Protein AF-0000000072254534 (afdb_homodimer)

InterPro domains:
  IPR000600 ROK family [PF00480] (66-380)
  IPR043129 ATPase, nucleotide binding domain [SSF53067] (65-380)
  IPR049874 ROK, conserved site [PS01125] (222-247)
  IPR051804 Carbohydrate Metabolism Regulated Kinase/Isomerase [PTHR42742] (63-381)

Nearest PDB structures (foldseek):
  1xc3-assembly1_A  TM=8.923E-01  e=2.102E-26  Bacillus subtilis
  2aa4-assembly1_B  TM=7.792E-01  e=5.436E-18  Escherichia coli
  2gup-assembly1_A-2  TM=7.681E-01  e=5.400E-16  Streptococcus pneumoniae TIGR4
  6jdc-assembly1_A-2  TM=7.691E-01  e=9.562E-15  Haemophilus influenzae 86-028NP
  4ija-assembly1_A  TM=7.107E-01  e=1.055E-09  Staphylococcus aureus subsp. aureus N315

pLDDT: mean 83.81, std 26.33, range [15.24, 98.94]

Sequence (770 aa):
MTSRQTTTPTWLVWAAAPALFSTVTALGWGLARWRQRRALSLGEEDERSTTVPAVQSLRNQHLVFAAIELGGTSARAAIAVGRPDQFIERFQVPTSTPRETLTLLTAWLAERHETHPITALGVATFGPILLPSVASSAASHQVRFGKTPKKAWQGLALLEELQQLWERDEQRPASQELAKAIGTRIPVLVDTDVNAPALAELAARRSPTDPGGPLVLAYVTVGTGVGVGVAIQDEPLHGRLHPEAGHIRVVRYPADSYSGSCIWHQDCLEGLCCAGALAERAKVDASQLADLADDHPVWKLAAHYLAQLCWNLSCVLAPHWIVLGGGVMQRKSLLKKIQSKFVELDRDYLGIETPVEKYIVSSAYGPHAGLVGACTLAERAWQMRMTSRQTTTPTWLVWAAAPALFSTVTALGWGLARWRQRRALSLGEEDERSTTVPAVQSLRNQHLVFAAIELGGTSARAAIAVGRPDQFIERFQVPTSTPRETLTLLTAWLAERHETHPITALGVATFGPILLPSVASSAASHQVRFGKTPKKAWQGLALLEELQQLWERDEQRPASQELAKAIGTRIPVLVDTDVNAPALAELAARRSPTDPGGPLVLAYVTVGTGVGVGVAIQDEPLHGRLHPEAGHIRVVRYPADSYSGSCIWHQDCLEGLCCAGALAERAKVDASQLADLADDHPVWKLAAHYLAQLCWNLSCVLAPHWIVLGGGVMQRKSLLKKIQSKFVELDRDYLGIETPVEKYIVSSAYGPHAGLVGACTLAERAWQMR

Organism: Cyanidioschyzon merolae (strain NIES-3377 / 10D) (NCBI:txid280699)

Radius of gyration: 35.56 Å; Cα contacts (8 Å, |Δi|>4): 1548; chains: 2; bounding box: 57×133×164 Å

Secondary structure (DSSP, 8-state):
-----------------------------GGGGGGGGGSS-------------HHHHHHTTT-EEEEEEE-SSEEEEEEEESSTT-EEEEEEEE---HHHHHHHHHHHHHHHHHHS---EEEEEE-S-EE--SS--TTGGGG-EE-S-S-GGGTT-BHHHHHHHHHHH-TT-HHHHHHHHHBTTTB-EEEEETTHHHHHHHHHHH--TTSPSS--EEEEEEESSSEEEEEEETTEE--SSS---GGG-B-PPPTT------BTTTBSBHHHHHSHHHHHHHHTS-GGGGGGS-TT-HHHHHHHHHHHHHHHHHHHHH--SEEEEESSGGG-HHHHHHHHHHHHHHHTT-S---S-HHHHEEE-TTGGGHHHHHHHHHHHHHHHT-/-----------------------------GGGGGGGGGGS-------------HHHHHHTTT-EEEEEEE-SSEEEEEEEESSTT-EEEEEEEE---HHHHHHHHHHHHHHHHHHS---EEEEEE-S-EE--SS--TTGGGG-EE-S-S-GGGTT-BHHHHHHHHHHH-TT-HHHHHHHHHBTTTB-EEEEETTHHHHHHHHHHH--TTSPSS--EEEEEEESSSEEEEEEETTEE--SSS---GGG-B-PPPTT------BTTTBSBHHHHHSHHHHHHHHTS-GGGGGGS-TT-HHHHHHHHHHHHHHHHHHHHH--SEEEEESSGGG-HHHHHHHHHHHHHHHTT-S---S-HHHHEEE-TTGGGHHHHHHHHHHHHHHHT-

Structure (mmCIF, N/CA/C/O backbone):
data_AF-0000000072254534-model_v1
#
loop_
_entity.id
_entity.type
_entity.pdbx_description
1 polymer fructokinase
#
loop_
_atom_site.group_PDB
_atom_site.id
_atom_site.type_symbol
_atom_site.label_atom_id
_atom_site.label_alt_id
_atom_site.label_comp_id
_atom_site.label_asym_id
_atom_site.label_entity_id
_atom_site.label_seq_id
_atom_site.pdbx_PDB_ins_code
_atom_site.Cartn_x
_atom_site.Cartn_y
_atom_site.Cartn_z
_atom_site.occupancy
_atom_site.B_iso_or_equiv
_atom_site.auth_seq_id
_atom_site.auth_comp_id
_atom_site.auth_asym_id
_atom_site.auth_atom_id
_atom_site.pdbx_PDB_model_num
ATOM 1 N N . MET A 1 1 ? -19.688 -69 -55.469 1 18.86 1 MET A N 1
ATOM 2 C CA . MET A 1 1 ? -19.766 -68.875 -56.906 1 18.86 1 MET A CA 1
ATOM 3 C C . MET A 1 1 ? -20.234 -67.5 -57.312 1 18.86 1 MET A C 1
ATOM 5 O O . MET A 1 1 ? -19.719 -66.938 -58.281 1 18.86 1 MET A O 1
ATOM 9 N N . THR A 1 2 ? -21.469 -67.188 -56.969 1 16.61 2 THR A N 1
ATOM 10 C CA . THR A 1 2 ? -22.297 -66.5 -57.969 1 16.61 2 THR A CA 1
ATOM 11 C C . THR A 1 2 ? -21.812 -65.062 -58.219 1 16.61 2 THR A C 1
ATOM 13 O O . THR A 1 2 ? -21.109 -64.5 -57.375 1 16.61 2 THR A O 1
ATOM 16 N N . SER A 1 3 ? -22.719 -64.312 -58.875 1 16.16 3 SER A N 1
ATOM 17 C CA . SER A 1 3 ? -22.969 -63.469 -60.031 1 16.16 3 SER A CA 1
ATOM 18 C C . SER A 1 3 ? -22.734 -62 -59.719 1 16.16 3 SER A C 1
ATOM 20 O O . SER A 1 3 ? -22.969 -61.562 -58.594 1 16.16 3 SER A O 1
ATOM 22 N N . ARG A 1 4 ? -22.25 -61.188 -60.75 1 18.14 4 ARG A N 1
ATOM 23 C CA . ARG A 1 4 ? -21.469 -60.156 -61.406 1 18.14 4 ARG A CA 1
ATOM 24 C C . ARG A 1 4 ? -22.25 -58.844 -61.469 1 18.14 4 ARG A C 1
ATOM 26 O O . ARG A 1 4 ? -21.688 -57.781 -61.812 1 18.14 4 ARG A O 1
ATOM 33 N N . GLN A 1 5 ? -23.641 -58.875 -61.281 1 15.24 5 GLN A N 1
ATOM 34 C CA . GLN A 1 5 ? -24.25 -58.219 -62.438 1 15.24 5 GLN A CA 1
ATOM 35 C C . GLN A 1 5 ? -23.984 -56.719 -62.438 1 15.24 5 GLN A C 1
ATOM 37 O O . GLN A 1 5 ? -23.438 -56.188 -63.406 1 15.24 5 GLN A O 1
ATOM 42 N N . THR A 1 6 ? -25.094 -55.906 -62.344 1 16.2 6 THR A N 1
ATOM 43 C CA . THR A 1 6 ? -25.719 -55.281 -63.5 1 16.2 6 THR A CA 1
ATOM 44 C C . THR A 1 6 ? -25.297 -53.812 -63.625 1 16.2 6 THR A C 1
ATOM 46 O O . THR A 1 6 ? -24.891 -53.375 -64.688 1 16.2 6 THR A O 1
ATOM 49 N N . THR A 1 7 ? -26.125 -52.875 -63 1 17.19 7 THR A N 1
ATOM 50 C CA . THR A 1 7 ? -26.906 -52 -63.844 1 17.19 7 THR A CA 1
ATOM 51 C C . THR A 1 7 ? -26.141 -50.719 -64.125 1 17.19 7 THR A C 1
ATOM 53 O O . THR A 1 7 ? -25.484 -50.156 -63.25 1 17.19 7 THR A O 1
ATOM 56 N N . THR A 1 8 ? -26.141 -50.281 -65.438 1 17.33 8 THR A N 1
ATOM 57 C CA . THR A 1 8 ? -25.453 -49.562 -66.5 1 17.33 8 THR A CA 1
ATOM 58 C C . THR A 1 8 ? -25.703 -48.062 -66.375 1 17.33 8 THR A C 1
ATOM 60 O O . THR A 1 8 ? -25.078 -47.281 -67.125 1 17.33 8 THR A O 1
ATOM 63 N N . PRO A 1 9 ? -26.516 -47.5 -65.312 1 17.98 9 PRO A N 1
ATOM 64 C CA . PRO A 1 9 ? -27.297 -46.5 -66.062 1 17.98 9 PRO A CA 1
ATOM 65 C C . PRO A 1 9 ? -26.406 -45.469 -66.75 1 17.98 9 PRO A C 1
ATOM 67 O O . PRO A 1 9 ? -25.328 -45.125 -66.312 1 17.98 9 PRO A O 1
ATOM 70 N N . THR A 1 10 ? -26.781 -45.188 -68 1 15.83 10 THR A N 1
ATOM 71 C CA . THR A 1 10 ? -26.297 -44.688 -69.312 1 15.83 10 THR A CA 1
ATOM 72 C C . THR A 1 10 ? -26.125 -43.156 -69.25 1 15.83 10 THR A C 1
ATOM 74 O O . THR A 1 10 ? -25.359 -42.594 -70 1 15.83 10 THR A O 1
ATOM 77 N N . TRP A 1 11 ? -27.016 -42.469 -68.438 1 15.75 11 TRP A N 1
ATOM 78 C CA . TRP A 1 11 ? -27.578 -41.406 -69.312 1 15.75 11 TRP A CA 1
ATOM 79 C C . TRP A 1 11 ? -26.484 -40.5 -69.875 1 15.75 11 TRP A C 1
ATOM 81 O O . TRP A 1 11 ? -25.438 -40.312 -69.188 1 15.75 11 TRP A O 1
ATOM 91 N N . LEU A 1 12 ? -26.797 -39.938 -70.938 1 15.5 12 LEU A N 1
ATOM 92 C CA . LEU A 1 12 ? -26.297 -39.5 -72.25 1 15.5 12 LEU A CA 1
ATOM 93 C C . LEU A 1 12 ? -25.484 -38.219 -72.062 1 15.5 12 LEU A C 1
ATOM 95 O O . LEU A 1 12 ? -25.406 -37.625 -71 1 15.5 12 LEU A O 1
ATOM 99 N N . VAL A 1 13 ? -26.031 -37.125 -72.688 1 16.19 13 VAL A N 1
ATOM 100 C CA . VAL A 1 13 ? -25.609 -36.594 -74 1 16.19 13 VAL A CA 1
ATOM 101 C C . VAL A 1 13 ? -24.562 -35.5 -73.75 1 16.19 13 VAL A C 1
ATOM 103 O O . VAL A 1 13 ? -24.453 -34.938 -72.688 1 16.19 13 VAL A O 1
ATOM 106 N N . TRP A 1 14 ? -24.562 -34.562 -74.812 1 15.31 14 TRP A N 1
ATOM 107 C CA . TRP A 1 14 ? -23.594 -34.156 -75.812 1 15.31 14 TRP A CA 1
ATOM 108 C C . TRP A 1 14 ? -22.828 -32.938 -75.375 1 15.31 14 TRP A C 1
ATOM 110 O O . TRP A 1 14 ? -21.594 -32.906 -75.375 1 15.31 14 TRP A O 1
ATOM 120 N N . ALA A 1 15 ? -23.5 -31.719 -75.688 1 16.23 15 ALA A N 1
ATOM 121 C CA . ALA A 1 15 ? -23.016 -30.922 -76.812 1 16.23 15 ALA A CA 1
ATOM 122 C C . ALA A 1 15 ? -21.859 -30.016 -76.375 1 16.23 15 ALA A C 1
ATOM 124 O O . ALA A 1 15 ? -21.672 -29.766 -75.188 1 16.23 15 ALA A O 1
ATOM 125 N N . ALA A 1 16 ? -21.672 -28.984 -77.375 1 16.62 16 ALA A N 1
ATOM 126 C CA . ALA A 1 16 ? -20.641 -28.406 -78.188 1 16.62 16 ALA A CA 1
ATOM 127 C C . ALA A 1 16 ? -19.844 -27.344 -77.438 1 16.62 16 ALA A C 1
ATOM 129 O O . ALA A 1 16 ? -20.344 -26.75 -76.5 1 16.62 16 ALA A O 1
ATOM 130 N N . ALA A 1 17 ? -18.641 -27.109 -78 1 17.39 17 ALA A N 1
ATOM 131 C CA . ALA A 1 17 ? -17.281 -26.75 -77.625 1 17.39 17 ALA A CA 1
ATOM 132 C C . ALA A 1 17 ? -17.156 -25.25 -77.375 1 17.39 17 ALA A C 1
ATOM 134 O O . ALA A 1 17 ? -16.25 -24.797 -76.625 1 17.39 17 ALA A O 1
ATOM 135 N N . PRO A 1 18 ? -18.172 -24.391 -77.938 1 17.11 18 PRO A N 1
ATOM 136 C CA . PRO A 1 18 ? -17.438 -23.438 -78.75 1 17.11 18 PRO A CA 1
ATOM 137 C C . PRO A 1 18 ? -16.578 -22.484 -77.938 1 17.11 18 PRO A C 1
ATOM 139 O O . PRO A 1 18 ? -16.938 -22.141 -76.812 1 17.11 18 PRO A O 1
ATOM 142 N N . ALA A 1 19 ? -15.312 -22.453 -78.312 1 18.5 19 ALA A N 1
ATOM 143 C CA . ALA A 1 19 ? -14.055 -21.891 -77.812 1 18.5 19 ALA A CA 1
ATOM 144 C C . ALA A 1 19 ? -14.109 -20.359 -77.812 1 18.5 19 ALA A C 1
ATOM 146 O O . ALA A 1 19 ? -13.109 -19.703 -77.5 1 18.5 19 ALA A O 1
ATOM 147 N N . LEU A 1 20 ? -15.359 -19.844 -78.125 1 17.28 20 LEU A N 1
ATOM 148 C CA . LEU A 1 20 ? -15.156 -18.578 -78.812 1 17.28 20 LEU A CA 1
ATOM 149 C C . LEU A 1 20 ? -14.281 -17.641 -78 1 17.28 20 LEU A C 1
ATOM 151 O O . LEU A 1 20 ? -14.578 -17.391 -76.812 1 17.28 20 LEU A O 1
ATOM 155 N N . PHE A 1 21 ? -13.047 -17.453 -78.438 1 17.66 21 PHE A N 1
ATOM 156 C CA . PHE A 1 21 ? -11.773 -16.875 -78.062 1 17.66 21 PHE A CA 1
ATOM 157 C C . PHE A 1 21 ? -11.938 -15.391 -77.688 1 17.66 21 PHE A C 1
ATOM 159 O O . PHE A 1 21 ? -11.289 -14.883 -76.812 1 17.66 21 PHE A O 1
ATOM 166 N N . SER A 1 22 ? -12.742 -14.727 -78.562 1 16.36 22 SER A N 1
ATOM 167 C CA . SER A 1 22 ? -12.039 -13.641 -79.25 1 16.36 22 SER A CA 1
ATOM 168 C C . SER A 1 22 ? -11.641 -12.547 -78.25 1 16.36 22 SER A C 1
ATOM 170 O O . SER A 1 22 ? -11.508 -12.805 -77.062 1 16.36 22 SER A O 1
ATOM 172 N N . THR A 1 23 ? -11.984 -11.297 -78.688 1 17.94 23 THR A N 1
ATOM 173 C CA . THR A 1 23 ? -11.305 -10.07 -79.062 1 17.94 23 THR A CA 1
ATOM 174 C C . THR A 1 23 ? -11.297 -9.07 -77.938 1 17.94 23 THR A C 1
ATOM 176 O O . THR A 1 23 ? -10.766 -7.961 -78.062 1 17.94 23 THR A O 1
ATOM 179 N N . VAL A 1 24 ? -11.898 -9.344 -76.812 1 18.88 24 VAL A N 1
ATOM 180 C CA . VAL A 1 24 ? -12.445 -8.117 -76.25 1 18.88 24 VAL A CA 1
ATOM 181 C C . VAL A 1 24 ? -11.32 -7.141 -75.938 1 18.88 24 VAL A C 1
ATOM 183 O O . VAL A 1 24 ? -10.406 -7.465 -75.188 1 18.88 24 VAL A O 1
ATOM 186 N N . THR A 1 25 ? -11.219 -6.078 -76.75 1 18.27 25 THR A N 1
ATOM 187 C CA . THR A 1 25 ? -10.297 -4.992 -77.062 1 18.27 25 THR A CA 1
ATOM 188 C C . THR A 1 25 ? -9.836 -4.281 -75.75 1 18.27 25 THR A C 1
ATOM 190 O O . THR A 1 25 ? -10.461 -4.418 -74.688 1 18.27 25 THR A O 1
ATOM 193 N N . ALA A 1 26 ? -9.391 -2.945 -75.938 1 19.52 26 ALA A N 1
ATOM 194 C CA . ALA A 1 26 ? -8.234 -2.059 -75.812 1 19.52 26 ALA A CA 1
ATOM 195 C C . ALA A 1 26 ? -8.336 -1.249 -74.5 1 19.52 26 ALA A C 1
ATOM 197 O O . ALA A 1 26 ? -7.332 -0.728 -74 1 19.52 26 ALA A O 1
ATOM 198 N N . LEU A 1 27 ? -9.523 -0.886 -74.125 1 21.06 27 LEU A N 1
ATOM 199 C CA . LEU A 1 27 ? -9.672 0.474 -73.625 1 21.06 27 LEU A CA 1
ATOM 200 C C . LEU A 1 27 ? -8.984 0.63 -72.25 1 21.06 27 LEU A C 1
ATOM 202 O O . LEU A 1 27 ? -9.633 0.561 -71.188 1 21.06 27 LEU A O 1
ATOM 206 N N . GLY A 1 28 ? -7.918 -0.058 -71.875 1 21.47 28 GLY A N 1
ATOM 207 C CA . GLY A 1 28 ? -7.629 -0.368 -70.5 1 21.47 28 GLY A CA 1
ATOM 208 C C . GLY A 1 28 ? -7.078 0.817 -69.688 1 21.47 28 GLY A C 1
ATOM 209 O O . GLY A 1 28 ? -6.52 0.651 -68.625 1 21.47 28 GLY A O 1
ATOM 210 N N . TRP A 1 29 ? -6.941 2 -70.375 1 20.08 29 TRP A N 1
ATOM 211 C CA . TRP A 1 29 ? -5.73 2.744 -70 1 20.08 29 TRP A CA 1
ATOM 212 C C . TRP A 1 29 ? -5.773 3.227 -68.562 1 20.08 29 TRP A C 1
ATOM 214 O O . TRP A 1 29 ? -4.746 3.242 -67.875 1 20.08 29 TRP A O 1
ATOM 224 N N . GLY A 1 30 ? -6.77 4.059 -68.375 1 21.22 30 GLY A N 1
ATOM 225 C CA . GLY A 1 30 ? -6.617 5.266 -67.562 1 21.22 30 GLY A CA 1
ATOM 226 C C . GLY A 1 30 ? -6.363 4.984 -66.125 1 21.22 30 GLY A C 1
ATOM 227 O O . GLY A 1 30 ? -6.117 5.906 -65.312 1 21.22 30 GLY A O 1
ATOM 228 N N . LEU A 1 31 ? -6.977 3.953 -65.625 1 21.12 31 LEU A N 1
ATOM 229 C CA . LEU A 1 31 ? -7.289 3.773 -64.25 1 21.12 31 LEU A CA 1
ATOM 230 C C . LEU A 1 31 ? -6.016 3.561 -63.406 1 21.12 31 LEU A C 1
ATOM 232 O O . LEU A 1 31 ? -6.078 3.107 -62.25 1 21.12 31 LEU A O 1
ATOM 236 N N . ALA A 1 32 ? -4.918 3.588 -64 1 21.03 32 ALA A N 1
ATOM 237 C CA . ALA A 1 32 ? -3.723 2.961 -63.469 1 21.03 32 ALA A CA 1
ATOM 238 C C . ALA A 1 32 ? -3.25 3.691 -62.219 1 21.03 32 ALA A C 1
ATOM 240 O O . ALA A 1 32 ? -2.4 3.188 -61.469 1 21.03 32 ALA A O 1
ATOM 241 N N . ARG A 1 33 ? -3.4 4.973 -62.219 1 23.06 33 ARG A N 1
ATOM 242 C CA . ARG A 1 33 ? -2.432 5.762 -61.469 1 23.06 33 ARG A CA 1
ATOM 243 C C . ARG A 1 33 ? -2.531 5.465 -59.969 1 23.06 33 ARG A C 1
ATOM 245 O O . ARG A 1 33 ? -1.671 5.883 -59.188 1 23.06 33 ARG A O 1
ATOM 252 N N . TRP A 1 34 ? -3.74 5.266 -59.5 1 22.16 34 TRP A N 1
ATOM 253 C CA . TRP A 1 34 ? -4.039 5.336 -58.094 1 22.16 34 TRP A CA 1
ATOM 254 C C . TRP A 1 34 ? -3.324 4.227 -57.312 1 22.16 34 TRP A C 1
ATOM 256 O O . TRP A 1 34 ? -3.162 4.309 -56.094 1 22.16 34 TRP A O 1
ATOM 266 N N . ARG A 1 35 ? -2.877 3.174 -57.906 1 21.97 35 ARG A N 1
ATOM 267 C CA . ARG A 1 35 ? -2.598 1.917 -57.219 1 21.97 35 ARG A CA 1
ATOM 268 C C . ARG A 1 35 ? -1.366 2.041 -56.344 1 21.97 35 ARG A C 1
ATOM 270 O O . ARG A 1 35 ? -1.071 1.142 -55.531 1 21.97 35 ARG A O 1
ATOM 277 N N . GLN A 1 36 ? -0.408 2.742 -56.875 1 21.58 36 GLN A N 1
ATOM 278 C CA . GLN A 1 36 ? 0.918 2.324 -56.438 1 21.58 36 GLN A CA 1
ATOM 279 C C . GLN A 1 36 ? 1.122 2.617 -54.938 1 21.58 36 GLN A C 1
ATOM 281 O O . GLN A 1 36 ? 2.066 2.113 -54.344 1 21.58 36 GLN A O 1
ATOM 286 N N . ARG A 1 37 ? 0.643 3.74 -54.469 1 22.27 37 ARG A N 1
ATOM 287 C CA . ARG A 1 37 ? 1.353 4.277 -53.312 1 22.27 37 ARG A CA 1
ATOM 288 C C . ARG A 1 37 ? 1.179 3.371 -52.094 1 22.27 37 ARG A C 1
ATOM 290 O O . ARG A 1 37 ? 1.571 3.734 -50.969 1 22.27 37 ARG A O 1
ATOM 297 N N . ARG A 1 38 ? 0.318 2.426 -52.094 1 22.28 38 ARG A N 1
ATOM 298 C CA . ARG A 1 38 ? -0.145 1.742 -50.875 1 22.28 38 ARG A CA 1
ATOM 299 C C . ARG A 1 38 ? 0.996 0.992 -50.219 1 22.28 38 ARG A C 1
ATOM 301 O O . ARG A 1 38 ? 0.833 0.469 -49.094 1 22.28 38 ARG A O 1
ATOM 308 N N . ALA A 1 39 ? 1.848 0.379 -50.969 1 25.64 39 ALA A N 1
ATOM 309 C CA . ALA A 1 39 ? 2.629 -0.717 -50.375 1 25.64 39 ALA A CA 1
ATOM 310 C C . ALA A 1 39 ? 3.59 -0.208 -49.312 1 25.64 39 ALA A C 1
ATOM 312 O O . ALA A 1 39 ? 4.145 -0.996 -48.562 1 25.64 39 ALA A O 1
ATOM 313 N N . LEU A 1 40 ? 4.105 0.925 -49.562 1 24.42 40 LEU A N 1
ATOM 314 C CA . LEU A 1 40 ? 5.41 1.016 -48.906 1 24.42 40 LEU A CA 1
ATOM 315 C C . LEU A 1 40 ? 5.262 0.995 -47.375 1 24.42 40 LEU A C 1
ATOM 317 O O . LEU A 1 40 ? 6.188 0.601 -46.688 1 24.42 40 LEU A O 1
ATOM 321 N N . SER A 1 41 ? 4.344 1.86 -46.906 1 24.28 41 SER A N 1
ATOM 322 C CA . SER A 1 41 ? 4.633 2.328 -45.562 1 24.28 41 SER A CA 1
ATOM 323 C C . SER A 1 41 ? 4.445 1.214 -44.531 1 24.28 41 SER A C 1
ATOM 325 O O . SER A 1 41 ? 3.34 1.003 -44.031 1 24.28 41 SER A O 1
ATOM 327 N N . LEU A 1 42 ? 4.703 0.059 -44.812 1 25.58 42 LEU A N 1
ATOM 328 C CA . LEU A 1 42 ? 4.594 -0.972 -43.781 1 25.58 42 LEU A CA 1
ATOM 329 C C . LEU A 1 42 ? 5.285 -0.535 -42.5 1 25.58 42 LEU A C 1
ATOM 331 O O . LEU A 1 42 ? 6.383 0.021 -42.531 1 25.58 42 LEU A O 1
ATOM 335 N N . GLY A 1 43 ? 4.496 -0.379 -41.375 1 25.33 43 GLY A N 1
ATOM 336 C CA . GLY A 1 43 ? 4.684 0.119 -40.031 1 25.33 43 GLY A CA 1
ATOM 337 C C . GLY A 1 43 ? 5.922 -0.437 -39.344 1 25.33 43 GLY A C 1
ATOM 338 O O . GLY A 1 43 ? 6.164 -1.645 -39.406 1 25.33 43 GLY A O 1
ATOM 339 N N . GLU A 1 44 ? 7.059 0.267 -39.406 1 27.39 44 GLU A N 1
ATOM 340 C CA . GLU A 1 44 ? 8.227 0.083 -38.562 1 27.39 44 GLU A CA 1
ATOM 341 C C . GLU A 1 44 ? 7.809 -0.248 -37.125 1 27.39 44 GLU A C 1
ATOM 343 O O . GLU A 1 44 ? 7.211 0.583 -36.438 1 27.39 44 GLU A O 1
ATOM 348 N N . GLU A 1 45 ? 7.281 -1.42 -36.938 1 29.16 45 GLU A N 1
ATOM 349 C CA . GLU A 1 45 ? 7.191 -1.928 -35.562 1 29.16 45 GLU A CA 1
ATOM 350 C C . GLU A 1 45 ? 8.438 -1.575 -34.75 1 29.16 45 GLU A C 1
ATOM 352 O O . GLU A 1 45 ? 9.555 -1.922 -35.156 1 29.16 45 GLU A O 1
ATOM 357 N N . ASP A 1 46 ? 8.43 -0.375 -34.219 1 28.22 46 ASP A N 1
ATOM 358 C CA . ASP A 1 46 ? 9.414 0.031 -33.219 1 28.22 46 ASP A CA 1
ATOM 359 C C . ASP A 1 46 ? 9.711 -1.11 -32.25 1 28.22 46 ASP A C 1
ATOM 361 O O . ASP A 1 46 ? 8.82 -1.567 -31.531 1 28.22 46 ASP A O 1
ATOM 365 N N . GLU A 1 47 ? 10.531 -2.021 -32.656 1 27.2 47 GLU A N 1
ATOM 366 C CA . GLU A 1 47 ? 11.227 -2.904 -31.719 1 27.2 47 GLU A CA 1
ATOM 367 C C . GLU A 1 47 ? 11.789 -2.123 -30.531 1 27.2 47 GLU A C 1
ATOM 369 O O . GLU A 1 47 ? 12.922 -1.646 -30.578 1 27.2 47 GLU A O 1
ATOM 374 N N . ARG A 1 48 ? 11.039 -1.272 -29.875 1 29.75 48 ARG A N 1
ATOM 375 C CA . ARG A 1 48 ? 11.453 -0.854 -28.547 1 29.75 48 ARG A CA 1
ATOM 376 C C . ARG A 1 48 ? 11.891 -2.051 -27.703 1 29.75 48 ARG A C 1
ATOM 378 O O . ARG A 1 48 ? 11.07 -2.688 -27.047 1 29.75 48 ARG A O 1
ATOM 385 N N . SER A 1 49 ? 12.766 -2.875 -28.328 1 30.22 49 SER A N 1
ATOM 386 C CA . SER A 1 49 ? 13.484 -3.777 -27.438 1 30.22 49 SER A CA 1
ATOM 387 C C . SER A 1 49 ? 14 -3.043 -26.203 1 30.22 49 SER A C 1
ATOM 389 O O . SER A 1 49 ? 14.758 -2.074 -26.312 1 30.22 49 SER A O 1
ATOM 391 N N . THR A 1 50 ? 13.25 -2.844 -25.25 1 33.47 50 THR A N 1
ATOM 392 C CA . THR A 1 50 ? 13.633 -2.383 -23.922 1 33.47 50 THR A CA 1
ATOM 393 C C . THR A 1 50 ? 15 -2.932 -23.531 1 33.47 50 THR A C 1
ATOM 395 O O . THR A 1 50 ? 15.156 -4.137 -23.328 1 33.47 50 THR A O 1
ATOM 398 N N . THR A 1 51 ? 16.094 -2.33 -24.078 1 31.27 51 THR A N 1
ATOM 399 C CA . THR A 1 51 ? 17.5 -2.561 -23.797 1 31.27 51 THR A CA 1
ATOM 400 C C . THR A 1 51 ? 17.781 -2.49 -22.297 1 31.27 51 THR A C 1
ATOM 402 O O . THR A 1 51 ? 17.656 -1.428 -21.688 1 31.27 51 THR A O 1
ATOM 405 N N . VAL A 1 52 ? 17.516 -3.426 -21.5 1 37.91 52 VAL A N 1
ATOM 406 C CA . VAL A 1 52 ? 18.25 -3.57 -20.25 1 37.91 52 VAL A CA 1
ATOM 407 C C . VAL A 1 52 ? 19.719 -3.199 -20.453 1 37.91 52 VAL A C 1
ATOM 409 O O . VAL A 1 52 ? 20.281 -3.445 -21.516 1 37.91 52 VAL A O 1
ATOM 412 N N . PRO A 1 53 ? 20.25 -2.369 -19.719 1 39.5 53 PRO A N 1
ATOM 413 C CA . PRO A 1 53 ? 21.641 -2.018 -20.047 1 39.5 53 PRO A CA 1
ATOM 414 C C . PRO A 1 53 ? 22.469 -3.227 -20.469 1 39.5 53 PRO A C 1
ATOM 416 O O . PRO A 1 53 ? 22.406 -4.277 -19.828 1 39.5 53 PRO A O 1
ATOM 419 N N . ALA A 1 54 ? 23 -3.369 -21.734 1 38.62 54 ALA A N 1
ATOM 420 C CA . ALA A 1 54 ? 23.844 -4.281 -22.5 1 38.62 54 ALA A CA 1
ATOM 421 C C . ALA A 1 54 ? 24.969 -4.836 -21.625 1 38.62 54 ALA A C 1
ATOM 423 O O . ALA A 1 54 ? 25.375 -5.984 -21.797 1 38.62 54 ALA A O 1
ATOM 424 N N . VAL A 1 55 ? 25.422 -4.004 -20.719 1 39.78 55 VAL A N 1
ATOM 425 C CA . VAL A 1 55 ? 26.625 -4.398 -20.016 1 39.78 55 VAL A CA 1
ATOM 426 C C . VAL A 1 55 ? 26.312 -5.535 -19.047 1 39.78 55 VAL A C 1
ATOM 428 O O . VAL A 1 55 ? 27.094 -6.484 -18.906 1 39.78 55 VAL A O 1
ATOM 431 N N . GLN A 1 56 ? 25.266 -5.426 -18.234 1 46.06 56 GLN A N 1
ATOM 432 C CA . GLN A 1 56 ? 24.906 -6.523 -17.328 1 46.06 56 GLN A CA 1
ATOM 433 C C . GLN A 1 56 ? 24.516 -7.77 -18.125 1 46.06 56 GLN A C 1
ATOM 435 O O . GLN A 1 56 ? 24.734 -8.891 -17.656 1 46.06 56 GLN A O 1
ATOM 440 N N . SER A 1 57 ? 24 -7.527 -19.312 1 50.06 57 SER A N 1
ATOM 441 C CA . SER A 1 57 ? 23.594 -8.633 -20.172 1 50.06 57 SER A CA 1
ATOM 442 C C . SER A 1 57 ? 24.781 -9.469 -20.625 1 50.06 57 SER A C 1
ATOM 444 O O . SER A 1 57 ? 24.688 -10.695 -20.688 1 50.06 57 SER A O 1
ATOM 446 N N . LEU A 1 58 ? 25.797 -8.758 -20.859 1 50.41 58 LEU A N 1
ATOM 447 C CA . LEU A 1 58 ? 26.938 -9.516 -21.359 1 50.41 58 LEU A CA 1
ATOM 448 C C . LEU A 1 58 ? 27.547 -10.383 -20.266 1 50.41 58 LEU A C 1
ATOM 450 O O . LEU A 1 58 ? 28 -11.492 -20.531 1 50.41 58 LEU A O 1
ATOM 454 N N . ARG A 1 59 ? 27.547 -9.828 -19.031 1 52.88 59 ARG A N 1
ATOM 455 C CA . ARG A 1 59 ? 28.188 -10.531 -17.922 1 52.88 59 ARG A CA 1
ATOM 456 C C . ARG A 1 59 ? 27.375 -11.758 -17.516 1 52.88 59 ARG A C 1
ATOM 458 O O . ARG A 1 59 ? 27.922 -12.695 -16.938 1 52.88 59 ARG A O 1
ATOM 465 N N . ASN A 1 60 ? 26.141 -11.773 -17.875 1 63.5 60 ASN A N 1
ATOM 466 C CA . ASN A 1 60 ? 25.266 -12.836 -17.391 1 63.5 60 ASN A CA 1
ATOM 467 C C . ASN A 1 60 ? 24.984 -13.875 -18.484 1 63.5 60 ASN A C 1
ATOM 469 O O . ASN A 1 60 ? 24.141 -14.75 -18.312 1 63.5 60 ASN A O 1
ATOM 473 N N . GLN A 1 61 ? 25.75 -13.797 -19.469 1 73 61 GLN A N 1
ATOM 474 C CA . GLN A 1 61 ? 25.375 -14.586 -20.641 1 73 61 GLN A CA 1
ATOM 475 C C . GLN A 1 61 ? 25.531 -16.078 -20.375 1 73 61 GLN A C 1
ATOM 477 O O . GLN A 1 61 ? 24.922 -16.906 -21.047 1 73 61 GLN A O 1
ATOM 482 N N . HIS A 1 62 ? 26.125 -16.406 -19.25 1 87.12 62 HIS A N 1
ATOM 483 C CA . HIS A 1 62 ? 26.359 -17.828 -19.016 1 87.12 62 HIS A CA 1
ATOM 484 C C . HIS A 1 62 ? 25.641 -18.297 -17.75 1 87.12 62 HIS A C 1
ATOM 486 O O . HIS A 1 62 ? 25.688 -19.469 -17.391 1 87.12 62 HIS A O 1
ATOM 492 N N . LEU A 1 63 ? 24.906 -17.328 -17.172 1 95.69 63 LEU A N 1
ATOM 493 C CA . LEU A 1 63 ? 24.25 -17.688 -15.914 1 95.69 63 LEU A CA 1
ATOM 494 C C . LEU A 1 63 ? 22.984 -18.484 -16.188 1 95.69 63 LEU A C 1
ATOM 496 O O . LEU A 1 63 ? 22.219 -18.156 -17.094 1 95.69 63 LEU A O 1
ATOM 500 N N . VAL A 1 64 ? 22.828 -19.547 -15.445 1 98.19 64 VAL A N 1
ATOM 501 C CA . VAL A 1 64 ? 21.656 -20.406 -15.586 1 98.19 64 VAL A CA 1
ATOM 502 C C . VAL A 1 64 ? 20.719 -20.203 -14.398 1 98.19 64 VAL A C 1
ATOM 504 O O . VAL A 1 64 ? 21.047 -20.562 -13.266 1 98.19 64 VAL A O 1
ATOM 507 N N . PHE A 1 65 ? 19.562 -19.688 -14.672 1 98.44 65 PHE A N 1
ATOM 508 C CA . PHE A 1 65 ? 18.547 -19.453 -13.648 1 98.44 65 PHE A CA 1
ATOM 509 C C . PHE A 1 65 ? 17.484 -20.531 -13.68 1 98.44 65 PHE A C 1
ATOM 511 O O . PHE A 1 65 ? 16.844 -20.75 -14.711 1 98.44 65 PHE A O 1
ATOM 518 N N . ALA A 1 66 ? 17.328 -21.203 -12.609 1 98.75 66 ALA A N 1
ATOM 519 C CA . ALA A 1 66 ? 16.219 -22.141 -12.438 1 98.75 66 ALA A CA 1
ATOM 520 C C . ALA A 1 66 ? 15.062 -21.5 -11.688 1 98.75 66 ALA A C 1
ATOM 522 O O . ALA A 1 66 ? 15.266 -20.641 -10.82 1 98.75 66 ALA A O 1
ATOM 523 N N . ALA A 1 67 ? 13.844 -21.922 -12.086 1 98.81 67 ALA A N 1
ATOM 524 C CA . ALA A 1 67 ? 12.641 -21.328 -11.508 1 98.81 67 ALA A CA 1
ATOM 525 C C . ALA A 1 67 ? 11.602 -22.391 -11.164 1 98.81 67 ALA A C 1
ATOM 527 O O . ALA A 1 67 ? 11.422 -23.359 -11.922 1 98.81 67 ALA A O 1
ATOM 528 N N . ILE A 1 68 ? 10.984 -22.219 -10.055 1 98.69 68 ILE A N 1
ATOM 529 C CA . ILE A 1 68 ? 9.766 -22.938 -9.688 1 98.69 68 ILE A CA 1
ATOM 530 C C . ILE A 1 68 ? 8.641 -21.938 -9.43 1 98.69 68 ILE A C 1
ATOM 532 O O . ILE A 1 68 ? 8.805 -20.984 -8.656 1 98.69 68 ILE A O 1
ATOM 536 N N . GLU A 1 69 ? 7.566 -22.078 -10.094 1 98.5 69 GLU A N 1
ATOM 537 C CA . GLU A 1 69 ? 6.34 -21.328 -9.828 1 98.5 69 GLU A CA 1
ATOM 538 C C . GLU A 1 69 ? 5.23 -22.25 -9.328 1 98.5 69 GLU A C 1
ATOM 540 O O . GLU A 1 69 ? 4.801 -23.156 -10.039 1 98.5 69 GLU A O 1
ATOM 545 N N . LEU A 1 70 ? 4.777 -22.062 -8.133 1 97.94 70 LEU A N 1
ATOM 546 C CA . LEU A 1 70 ? 3.668 -22.812 -7.555 1 97.94 70 LEU A CA 1
ATOM 547 C C . LEU A 1 70 ? 2.377 -22 -7.617 1 97.94 70 LEU A C 1
ATOM 549 O O . LEU A 1 70 ? 2.158 -21.109 -6.797 1 97.94 70 LEU A O 1
ATOM 553 N N . GLY A 1 71 ? 1.538 -22.328 -8.555 1 94.38 71 GLY A N 1
ATOM 554 C CA . GLY A 1 71 ? 0.22 -21.719 -8.656 1 94.38 71 GLY A CA 1
ATOM 555 C C . GLY A 1 71 ? -0.872 -22.562 -8.016 1 94.38 71 GLY A C 1
ATOM 556 O O . GLY A 1 71 ? -0.612 -23.656 -7.535 1 94.38 71 GLY A O 1
ATOM 557 N N . GLY A 1 72 ? -2.055 -22.062 -8.094 1 86.94 72 GLY A N 1
ATOM 558 C CA . GLY A 1 72 ? -3.178 -22.75 -7.484 1 86.94 72 GLY A CA 1
ATOM 559 C C . GLY A 1 72 ? -3.555 -24.031 -8.219 1 86.94 72 GLY A C 1
ATOM 560 O O . GLY A 1 72 ? -3.822 -25.062 -7.59 1 86.94 72 GLY A O 1
ATOM 561 N N . THR A 1 73 ? -3.562 -23.984 -9.484 1 87.62 73 THR A N 1
ATOM 562 C CA . THR A 1 73 ? -4 -25.109 -10.305 1 87.62 73 THR A CA 1
ATOM 563 C C . THR A 1 73 ? -2.805 -25.828 -10.93 1 87.62 73 THR A C 1
ATOM 565 O O . THR A 1 73 ? -2.785 -27.062 -11.008 1 87.62 73 THR A O 1
ATOM 568 N N . SER A 1 74 ? -1.85 -25.078 -11.328 1 93.88 74 SER A N 1
ATOM 569 C CA . SER A 1 74 ? -0.678 -25.656 -11.977 1 93.88 74 SER A CA 1
ATOM 570 C C . SER A 1 74 ? 0.612 -25.172 -11.328 1 93.88 74 SER A C 1
ATOM 572 O O . SER A 1 74 ? 0.666 -24.047 -10.812 1 93.88 74 SER A O 1
ATOM 574 N N . ALA A 1 75 ? 1.582 -26.016 -11.328 1 97.88 75 ALA A N 1
ATOM 575 C CA . ALA A 1 75 ? 2.953 -25.719 -10.93 1 97.88 75 ALA A CA 1
ATOM 576 C C . ALA A 1 75 ? 3.914 -25.875 -12.102 1 97.88 75 ALA A C 1
ATOM 578 O O . ALA A 1 75 ? 3.762 -26.781 -12.922 1 97.88 75 ALA A O 1
ATOM 579 N N . ARG A 1 76 ? 4.879 -24.969 -12.148 1 98.56 76 ARG A N 1
ATOM 580 C CA . ARG A 1 76 ? 5.75 -24.938 -13.32 1 98.56 76 ARG A CA 1
ATOM 581 C C . ARG A 1 76 ? 7.211 -24.766 -12.906 1 98.56 76 ARG A C 1
ATOM 583 O O . ARG A 1 76 ? 7.5 -24.297 -11.805 1 98.56 76 ARG A O 1
ATOM 590 N N . ALA A 1 77 ? 8.086 -25.141 -13.805 1 98.81 77 ALA A N 1
ATOM 591 C CA . ALA A 1 77 ? 9.523 -24.906 -13.68 1 98.81 77 ALA A CA 1
ATOM 592 C C . ALA A 1 77 ? 10.125 -24.469 -15.016 1 98.81 77 ALA A C 1
ATOM 594 O O . ALA A 1 77 ? 9.531 -24.688 -16.078 1 98.81 77 ALA A O 1
ATOM 595 N N . ALA A 1 78 ? 11.211 -23.781 -14.938 1 98.69 78 ALA A N 1
ATOM 596 C CA . ALA A 1 78 ? 11.891 -23.344 -16.156 1 98.69 78 ALA A CA 1
ATOM 597 C C . ALA A 1 78 ? 13.391 -23.188 -15.914 1 98.69 78 ALA A C 1
ATOM 599 O O . ALA A 1 78 ? 13.836 -23.062 -14.773 1 98.69 78 ALA A O 1
ATOM 600 N N . ILE A 1 79 ? 14.117 -23.312 -16.984 1 98.56 79 ILE A N 1
ATOM 601 C CA . ILE A 1 79 ? 15.523 -22.938 -17.047 1 98.56 79 ILE A CA 1
ATOM 602 C C . ILE A 1 79 ? 15.695 -21.75 -18 1 98.56 79 ILE A C 1
ATOM 604 O O . ILE A 1 79 ? 15.312 -21.828 -19.172 1 98.56 79 ILE A O 1
ATOM 608 N N . ALA A 1 80 ? 16.172 -20.656 -17.469 1 98.25 80 ALA A N 1
ATOM 609 C CA . ALA A 1 80 ? 16.5 -19.484 -18.266 1 98.25 80 ALA A CA 1
ATOM 610 C C . ALA A 1 80 ? 18.016 -19.234 -18.281 1 98.25 80 ALA A C 1
ATOM 612 O O . ALA A 1 80 ? 18.688 -19.469 -17.281 1 98.25 80 ALA A O 1
ATOM 613 N N . VAL A 1 81 ? 18.484 -18.703 -19.406 1 97.19 81 VAL A N 1
ATOM 614 C CA . VAL A 1 81 ? 19.922 -18.438 -19.531 1 97.19 81 VAL A CA 1
ATOM 615 C C . VAL A 1 81 ? 20.156 -16.969 -19.859 1 97.19 81 VAL A C 1
ATOM 617 O O . VAL A 1 81 ? 19.531 -16.438 -20.797 1 97.19 81 VAL A O 1
ATOM 620 N N . GLY A 1 82 ? 20.938 -16.328 -19.188 1 95.44 82 GLY A N 1
ATOM 621 C CA . GLY A 1 82 ? 21.312 -14.953 -19.438 1 95.44 82 GLY A CA 1
ATOM 622 C C . GLY A 1 82 ? 20.328 -13.945 -18.844 1 95.44 82 GLY A C 1
ATOM 623 O O . GLY A 1 82 ? 20.734 -13.07 -18.078 1 95.44 82 GLY A O 1
ATOM 624 N N . ARG A 1 83 ? 19.047 -14.164 -19.219 1 95.69 83 ARG A N 1
ATOM 625 C CA . ARG A 1 83 ? 17.984 -13.273 -18.75 1 95.69 83 ARG A CA 1
ATOM 626 C C . ARG A 1 83 ? 16.812 -14.07 -18.188 1 95.69 83 ARG A C 1
ATOM 628 O O . ARG A 1 83 ? 16.516 -15.164 -18.672 1 95.69 83 ARG A O 1
ATOM 635 N N . PRO A 1 84 ? 16.141 -13.445 -17.266 1 97.19 84 PRO A N 1
ATOM 636 C CA . PRO A 1 84 ? 15.047 -14.156 -16.609 1 97.19 84 PRO A CA 1
ATOM 637 C C . PRO A 1 84 ? 13.93 -14.547 -17.578 1 97.19 84 PRO A C 1
ATOM 639 O O . PRO A 1 84 ? 13.18 -15.484 -17.312 1 97.19 84 PRO A O 1
ATOM 642 N N . ASP A 1 85 ? 13.828 -13.82 -18.656 1 96.94 85 ASP A N 1
ATOM 643 C CA . ASP A 1 85 ? 12.711 -14.078 -19.562 1 96.94 85 ASP A CA 1
ATOM 644 C C . ASP A 1 85 ? 13.156 -14.914 -20.766 1 96.94 85 ASP A C 1
ATOM 646 O O . ASP A 1 85 ? 12.391 -15.117 -21.703 1 96.94 85 ASP A O 1
ATOM 650 N N . GLN A 1 86 ? 14.398 -15.484 -20.766 1 96.69 86 GLN A N 1
ATOM 651 C CA . GLN A 1 86 ? 14.906 -16.312 -21.844 1 96.69 86 GLN A CA 1
ATOM 652 C C . GLN A 1 86 ? 14.938 -17.781 -21.453 1 96.69 86 GLN A C 1
ATOM 654 O O . GLN A 1 86 ? 16 -18.312 -21.141 1 96.69 86 GLN A O 1
ATOM 659 N N . PHE A 1 87 ? 13.82 -18.391 -21.688 1 97.44 87 PHE A N 1
ATOM 660 C CA . PHE A 1 87 ? 13.672 -19.797 -21.328 1 97.44 87 PHE A CA 1
ATOM 661 C C . PHE A 1 87 ? 14.32 -20.703 -22.375 1 97.44 87 PHE A C 1
ATOM 663 O O . PHE A 1 87 ? 14.141 -20.484 -23.578 1 97.44 87 PHE A O 1
ATOM 670 N N . ILE A 1 88 ? 15 -21.703 -21.969 1 97.44 88 ILE A N 1
ATOM 671 C CA . ILE A 1 88 ? 15.484 -22.734 -22.891 1 97.44 88 ILE A CA 1
ATOM 672 C C . ILE A 1 88 ? 14.711 -24.031 -22.672 1 97.44 88 ILE A C 1
ATOM 674 O O . ILE A 1 88 ? 14.633 -24.875 -23.562 1 97.44 88 ILE A O 1
ATOM 678 N N . GLU A 1 89 ? 14.156 -24.188 -21.453 1 98 89 GLU A N 1
ATOM 679 C CA . GLU A 1 89 ? 13.305 -25.344 -21.141 1 98 89 GLU A CA 1
ATOM 680 C C . GLU A 1 89 ? 12.219 -24.953 -20.141 1 98 89 GLU A C 1
ATOM 682 O O . GLU A 1 89 ? 12.43 -24.109 -19.281 1 98 89 GLU A O 1
ATOM 687 N N . ARG A 1 90 ? 11.078 -25.656 -20.234 1 98.25 90 ARG A N 1
ATOM 688 C CA . ARG A 1 90 ? 9.953 -25.453 -19.312 1 98.25 90 ARG A CA 1
ATOM 689 C C . ARG A 1 90 ? 9.266 -26.781 -19 1 98.25 90 ARG A C 1
ATOM 691 O O . ARG A 1 90 ? 9.375 -27.75 -19.766 1 98.25 90 ARG A O 1
ATOM 698 N N . PHE A 1 91 ? 8.578 -26.797 -17.906 1 98.31 91 PHE A N 1
ATOM 699 C CA . PHE A 1 91 ? 7.906 -27.984 -17.406 1 98.31 91 PHE A CA 1
ATOM 700 C C . PHE A 1 91 ? 6.672 -27.594 -16.594 1 98.31 91 PHE A C 1
ATOM 702 O O . PHE A 1 91 ? 6.672 -26.578 -15.891 1 98.31 91 PHE A O 1
ATOM 709 N N . GLN A 1 92 ? 5.59 -28.328 -16.719 1 97.94 92 GLN A N 1
ATOM 710 C CA . GLN A 1 92 ? 4.352 -28.016 -16.016 1 97.94 92 GLN A CA 1
ATOM 711 C C . GLN A 1 92 ? 3.697 -29.281 -15.477 1 97.94 92 GLN A C 1
ATOM 713 O O . GLN A 1 92 ? 3.691 -30.328 -16.141 1 97.94 92 GLN A O 1
ATOM 718 N N . VAL A 1 93 ? 3.164 -29.219 -14.289 1 97.81 93 VAL A N 1
ATOM 719 C CA . VAL A 1 93 ? 2.404 -30.281 -13.656 1 97.81 93 VAL A CA 1
ATOM 720 C C . VAL A 1 93 ? 1.197 -29.703 -12.93 1 97.81 93 VAL A C 1
ATOM 722 O O . VAL A 1 93 ? 1.189 -28.516 -12.578 1 97.81 93 VAL A O 1
ATOM 725 N N . PRO A 1 94 ? 0.143 -30.516 -12.703 1 95.31 94 PRO A N 1
ATOM 726 C CA . PRO A 1 94 ? -0.949 -30.016 -11.859 1 95.31 94 PRO A CA 1
ATOM 727 C C . PRO A 1 94 ? -0.531 -29.844 -10.406 1 95.31 94 PRO A C 1
ATOM 729 O O . PRO A 1 94 ? 0.256 -30.625 -9.875 1 95.31 94 PRO A O 1
ATOM 732 N N . THR A 1 95 ? -0.984 -28.75 -9.758 1 94.12 95 THR A N 1
ATOM 733 C CA . THR A 1 95 ? -0.771 -28.594 -8.32 1 94.12 95 THR A CA 1
ATOM 734 C C . THR A 1 95 ? -1.677 -29.531 -7.535 1 94.12 95 THR A C 1
ATOM 736 O O . THR A 1 95 ? -2.902 -29.438 -7.625 1 94.12 95 THR A O 1
ATOM 739 N N . SER A 1 96 ? -1.113 -30.438 -6.863 1 95.56 96 SER A N 1
ATOM 740 C CA . SER A 1 96 ? -1.831 -31.375 -6 1 95.56 96 SER A CA 1
ATOM 741 C C . SER A 1 96 ? -1.297 -31.328 -4.57 1 95.56 96 SER A C 1
ATOM 743 O O . SER A 1 96 ? -1.476 -30.328 -3.867 1 95.56 96 SER A O 1
ATOM 745 N N . THR A 1 97 ? -0.728 -32.375 -4.066 1 95.75 97 THR A N 1
ATOM 746 C CA . THR A 1 97 ? -0.097 -32.375 -2.752 1 95.75 97 THR A CA 1
ATOM 747 C C . THR A 1 97 ? 1.351 -31.891 -2.854 1 95.75 97 THR A C 1
ATOM 749 O O . THR A 1 97 ? 1.967 -31.984 -3.918 1 95.75 97 THR A O 1
ATOM 752 N N . PRO A 1 98 ? 1.85 -31.406 -1.737 1 96.75 98 PRO A N 1
ATOM 753 C CA . PRO A 1 98 ? 3.25 -30.984 -1.766 1 96.75 98 PRO A CA 1
ATOM 754 C C . PRO A 1 98 ? 4.191 -32.062 -2.256 1 96.75 98 PRO A C 1
ATOM 756 O O . PRO A 1 98 ? 5.023 -31.828 -3.133 1 96.75 98 PRO A O 1
ATOM 759 N N . ARG A 1 99 ? 4.043 -33.281 -1.712 1 95.69 99 ARG A N 1
ATOM 760 C CA . ARG A 1 99 ? 4.934 -34.375 -2.064 1 95.69 99 ARG A CA 1
ATOM 761 C C . ARG A 1 99 ? 4.848 -34.688 -3.553 1 95.69 99 ARG A C 1
ATOM 763 O O . ARG A 1 99 ? 5.875 -34.812 -4.227 1 95.69 99 ARG A O 1
ATOM 770 N N . GLU A 1 100 ? 3.666 -34.844 -4.066 1 96.81 100 GLU A N 1
ATOM 771 C CA . GLU A 1 100 ? 3.465 -35.188 -5.473 1 96.81 100 GLU A CA 1
ATOM 772 C C . GLU A 1 100 ? 3.979 -34.094 -6.395 1 96.81 100 GLU A C 1
ATOM 774 O O . GLU A 1 100 ? 4.719 -34.344 -7.34 1 96.81 100 GLU A O 1
ATOM 779 N N . THR A 1 101 ? 3.596 -32.875 -6.121 1 97.94 101 THR A N 1
ATOM 780 C CA . THR A 1 101 ? 3.934 -31.734 -6.965 1 97.94 101 THR A CA 1
ATOM 781 C C . THR A 1 101 ? 5.438 -31.469 -6.938 1 97.94 101 THR A C 1
ATOM 783 O O . THR A 1 101 ? 6.074 -31.375 -7.988 1 97.94 101 THR A O 1
ATOM 786 N N . LEU A 1 102 ? 6.031 -31.422 -5.781 1 98 102 LEU A N 1
ATOM 787 C CA . LEU A 1 102 ? 7.422 -31 -5.625 1 98 102 LEU A CA 1
ATOM 788 C C . LEU A 1 102 ? 8.375 -32.125 -6.07 1 98 102 LEU A C 1
ATOM 790 O O . LEU A 1 102 ? 9.477 -31.828 -6.551 1 98 102 LEU A O 1
ATOM 794 N N . THR A 1 103 ? 7.945 -33.375 -5.926 1 97.56 103 THR A N 1
ATOM 795 C CA . THR A 1 103 ? 8.773 -34.469 -6.398 1 97.56 103 THR A CA 1
ATOM 796 C C . THR A 1 103 ? 9.008 -34.375 -7.902 1 97.56 103 THR A C 1
ATOM 798 O O . THR A 1 103 ? 10.141 -34.562 -8.367 1 97.56 103 THR A O 1
ATOM 801 N N . LEU A 1 104 ? 7.957 -34.062 -8.594 1 97.94 104 LEU A N 1
ATOM 802 C CA . LEU A 1 104 ? 8.062 -33.969 -10.047 1 97.94 104 LEU A CA 1
ATOM 803 C C . LEU A 1 104 ? 8.93 -32.781 -10.445 1 97.94 104 LEU A C 1
ATOM 805 O O . LEU A 1 104 ? 9.758 -32.875 -11.352 1 97.94 104 LEU A O 1
ATOM 809 N N . LEU A 1 105 ? 8.789 -31.688 -9.797 1 98.44 105 LEU A N 1
ATOM 810 C CA . LEU A 1 105 ? 9.539 -30.484 -10.109 1 98.44 105 LEU A CA 1
ATOM 811 C C . LEU A 1 105 ? 11.023 -30.656 -9.781 1 98.44 105 LEU A C 1
ATOM 813 O O . LEU A 1 105 ? 11.891 -30.266 -10.562 1 98.44 105 LEU A O 1
ATOM 817 N N . THR A 1 106 ? 11.305 -31.25 -8.625 1 98 106 THR A N 1
ATOM 818 C CA . THR A 1 106 ? 12.688 -31.422 -8.195 1 98 106 THR A CA 1
ATOM 819 C C . THR A 1 106 ? 13.414 -32.406 -9.102 1 98 106 THR A C 1
ATOM 821 O O . THR A 1 106 ? 14.586 -32.219 -9.438 1 98 106 THR A O 1
ATOM 824 N N . ALA A 1 107 ? 12.719 -33.469 -9.484 1 97.94 107 ALA A N 1
ATOM 825 C CA . ALA A 1 107 ? 13.312 -34.438 -10.398 1 97.94 107 ALA A CA 1
ATOM 826 C C . ALA A 1 107 ? 13.672 -33.781 -11.734 1 97.94 107 ALA A C 1
ATOM 828 O O . ALA A 1 107 ? 14.758 -34 -12.273 1 97.94 107 ALA A O 1
ATOM 829 N N . TRP A 1 108 ? 12.758 -33 -12.219 1 98.25 108 TRP A N 1
ATOM 830 C CA . TRP A 1 108 ? 12.977 -32.312 -13.492 1 98.25 108 TRP A CA 1
ATOM 831 C C . TRP A 1 108 ? 14.18 -31.391 -13.406 1 98.25 108 TRP A C 1
ATOM 833 O O . TRP A 1 108 ? 15.031 -31.375 -14.305 1 98.25 108 TRP A O 1
ATOM 843 N N . LEU A 1 109 ? 14.289 -30.641 -12.352 1 98.25 109 LEU A N 1
ATOM 844 C CA . LEU A 1 109 ? 15.383 -29.688 -12.18 1 98.25 109 LEU A CA 1
ATOM 845 C C . LEU A 1 109 ? 16.719 -30.422 -12.055 1 98.25 109 LEU A C 1
ATOM 847 O O . LEU A 1 109 ? 17.734 -29.953 -12.578 1 98.25 109 LEU A O 1
ATOM 851 N N . ALA A 1 110 ? 16.703 -31.5 -11.352 1 97.94 110 ALA A N 1
ATOM 852 C CA . ALA A 1 110 ? 17.922 -32.281 -11.203 1 97.94 110 ALA A CA 1
ATOM 853 C C . ALA A 1 110 ? 18.422 -32.781 -12.555 1 97.94 110 ALA A C 1
ATOM 855 O O . ALA A 1 110 ? 19.609 -32.719 -12.852 1 97.94 110 ALA A O 1
ATOM 856 N N . GLU A 1 111 ? 17.5 -33.281 -13.312 1 97.44 111 GLU A N 1
ATOM 857 C CA . GLU A 1 111 ? 17.859 -33.75 -14.641 1 97.44 111 GLU A CA 1
ATOM 858 C C . GLU A 1 111 ? 18.438 -32.625 -15.484 1 97.44 111 GLU A C 1
ATOM 860 O O . GLU A 1 111 ? 19.438 -32.812 -16.188 1 97.44 111 GLU A O 1
ATOM 865 N N . ARG A 1 112 ? 17.906 -31.469 -15.391 1 97.25 112 ARG A N 1
ATOM 866 C CA . ARG A 1 112 ? 18.359 -30.344 -16.188 1 97.25 112 ARG A CA 1
ATOM 867 C C . ARG A 1 112 ? 19.688 -29.797 -15.656 1 97.25 112 ARG A C 1
ATOM 869 O O . ARG A 1 112 ? 20.5 -29.266 -16.422 1 97.25 112 ARG A O 1
ATOM 876 N N . HIS A 1 113 ? 19.891 -29.875 -14.383 1 97 113 HIS A N 1
ATOM 877 C CA . HIS A 1 113 ? 21.125 -29.406 -13.766 1 97 113 HIS A CA 1
ATOM 878 C C . HIS A 1 113 ? 22.328 -30.141 -14.352 1 97 113 HIS A C 1
ATOM 880 O O . HIS A 1 113 ? 23.438 -29.594 -14.375 1 97 113 HIS A O 1
ATOM 886 N N . GLU A 1 114 ? 22.172 -31.344 -14.852 1 95.38 114 GLU A N 1
ATOM 887 C CA . GLU A 1 114 ? 23.25 -32.125 -15.43 1 95.38 114 GLU A CA 1
ATOM 888 C C . GLU A 1 114 ? 23.766 -31.516 -16.734 1 95.38 114 GLU A C 1
ATOM 890 O O . GLU A 1 114 ? 24.953 -31.562 -17.016 1 95.38 114 GLU A O 1
ATOM 895 N N . THR A 1 115 ? 22.891 -30.938 -17.453 1 94.81 115 THR A N 1
ATOM 896 C CA . THR A 1 115 ? 23.266 -30.391 -18.766 1 94.81 115 THR A CA 1
ATOM 897 C C . THR A 1 115 ? 23.406 -28.875 -18.688 1 94.81 115 THR A C 1
ATOM 899 O O . THR A 1 115 ? 24.125 -28.266 -19.484 1 94.81 115 THR A O 1
ATOM 902 N N . HIS A 1 116 ? 22.703 -28.297 -17.766 1 95.56 116 HIS A N 1
ATOM 903 C CA . HIS A 1 116 ? 22.719 -26.859 -17.516 1 95.56 116 HIS A CA 1
ATOM 904 C C . HIS A 1 116 ? 22.984 -26.562 -16.047 1 95.56 116 HIS A C 1
ATOM 906 O O . HIS A 1 116 ? 22.047 -26.281 -15.281 1 95.56 116 HIS A O 1
ATOM 912 N N . PRO A 1 117 ? 24.219 -26.516 -15.648 1 96.5 117 PRO A N 1
ATOM 913 C CA . PRO A 1 117 ? 24.484 -26.312 -14.227 1 96.5 117 PRO A CA 1
ATOM 914 C C . PRO A 1 117 ? 23.812 -25.047 -13.672 1 96.5 117 PRO A C 1
ATOM 916 O O . PRO A 1 117 ? 24.156 -23.938 -14.078 1 96.5 117 PRO A O 1
ATOM 919 N N . ILE A 1 118 ? 22.938 -25.203 -12.789 1 97.94 118 ILE A N 1
ATOM 920 C CA . ILE A 1 118 ? 22.125 -24.141 -12.227 1 97.94 118 ILE A CA 1
ATOM 921 C C . ILE A 1 118 ? 23 -23.219 -11.375 1 97.94 118 ILE A C 1
ATOM 923 O O . ILE A 1 118 ? 23.766 -23.688 -10.539 1 97.94 118 ILE A O 1
ATOM 927 N N . THR A 1 119 ? 22.844 -21.906 -11.609 1 97.56 119 THR A N 1
ATOM 928 C CA . THR A 1 119 ? 23.625 -20.906 -10.891 1 97.56 119 THR A CA 1
ATOM 929 C C . THR A 1 119 ? 22.828 -20.328 -9.727 1 97.56 119 THR A C 1
ATOM 931 O O . THR A 1 119 ? 23.406 -19.938 -8.711 1 97.56 119 THR A O 1
ATOM 934 N N . ALA A 1 120 ? 21.562 -20.234 -9.867 1 98.25 120 ALA A N 1
ATOM 935 C CA . ALA A 1 120 ? 20.656 -19.703 -8.844 1 98.25 120 ALA A CA 1
ATOM 936 C C . ALA A 1 120 ? 19.25 -20.234 -9.031 1 98.25 120 ALA A C 1
ATOM 938 O O . ALA A 1 120 ? 18.859 -20.609 -10.141 1 98.25 120 ALA A O 1
ATOM 939 N N . LEU A 1 121 ? 18.5 -20.25 -7.938 1 98.44 121 LEU A N 1
ATOM 940 C CA . LEU A 1 121 ? 17.125 -20.75 -7.949 1 98.44 121 LEU A CA 1
ATOM 941 C C . LEU A 1 121 ? 16.156 -19.703 -7.422 1 98.44 121 LEU A C 1
ATOM 943 O O . LEU A 1 121 ? 16.438 -19.031 -6.422 1 98.44 121 LEU A O 1
ATOM 947 N N . GLY A 1 122 ? 15.086 -19.453 -8.148 1 98.56 122 GLY A N 1
ATOM 948 C CA . GLY A 1 122 ? 13.969 -18.656 -7.68 1 98.56 122 GLY A CA 1
ATOM 949 C C . GLY A 1 122 ? 12.68 -19.453 -7.543 1 98.56 122 GLY A C 1
ATOM 950 O O . GLY A 1 122 ? 12.344 -20.25 -8.414 1 98.56 122 GLY A O 1
ATOM 951 N N . VAL A 1 123 ? 12.008 -19.25 -6.434 1 98.38 123 VAL A N 1
ATOM 952 C CA . VAL A 1 123 ? 10.727 -19.922 -6.199 1 98.38 123 VAL A CA 1
ATOM 953 C C . VAL A 1 123 ? 9.641 -18.875 -5.957 1 98.38 123 VAL A C 1
ATOM 955 O O . VAL A 1 123 ? 9.734 -18.078 -5.02 1 98.38 123 VAL A O 1
ATOM 958 N N . ALA A 1 124 ? 8.633 -18.844 -6.785 1 98.44 124 ALA A N 1
ATOM 959 C CA . ALA A 1 124 ? 7.441 -18 -6.645 1 98.44 124 ALA A CA 1
ATOM 960 C C . ALA A 1 124 ? 6.211 -18.844 -6.336 1 98.44 124 ALA A C 1
ATOM 962 O O . ALA A 1 124 ? 5.848 -19.734 -7.113 1 98.44 124 ALA A O 1
ATOM 963 N N . THR A 1 125 ? 5.547 -18.562 -5.258 1 97.62 125 THR A N 1
ATOM 964 C CA . THR A 1 125 ? 4.523 -19.516 -4.828 1 97.62 125 THR A CA 1
ATOM 965 C C . THR A 1 125 ? 3.242 -18.797 -4.438 1 97.62 125 THR A C 1
ATOM 967 O O . THR A 1 125 ? 3.271 -17.594 -4.113 1 97.62 125 THR A O 1
ATOM 970 N N . PHE A 1 126 ? 2.141 -19.578 -4.461 1 96 126 PHE A N 1
ATOM 971 C CA . PHE A 1 126 ? 0.903 -19.062 -3.881 1 96 126 PHE A CA 1
ATOM 972 C C . PHE A 1 126 ? 1.054 -18.875 -2.377 1 96 126 PHE A C 1
ATOM 974 O O . PHE A 1 126 ? 1.987 -19.391 -1.767 1 96 126 PHE A O 1
ATOM 981 N N . GLY A 1 127 ? 0.186 -18.031 -1.831 1 91.62 127 GLY A N 1
ATOM 982 C CA . GLY A 1 127 ? 0.266 -17.719 -0.412 1 91.62 127 GLY A CA 1
ATOM 983 C C . GLY A 1 127 ? -1.035 -17.969 0.327 1 91.62 127 GLY A C 1
ATOM 984 O O . GLY A 1 127 ? -1.928 -18.656 -0.185 1 91.62 127 GLY A O 1
ATOM 985 N N . PRO A 1 128 ? -0.971 -17.422 1.425 1 94.31 128 PRO A N 1
ATOM 986 C CA . PRO A 1 128 ? 0.057 -16.594 2.049 1 94.31 128 PRO A CA 1
ATOM 987 C C . PRO A 1 128 ? 1.262 -17.391 2.529 1 94.31 128 PRO A C 1
ATOM 989 O O . PRO A 1 128 ? 1.124 -18.562 2.873 1 94.31 128 PRO A O 1
ATOM 992 N N . ILE A 1 129 ? 2.439 -16.703 2.475 1 94.69 129 ILE A N 1
ATOM 993 C CA . ILE A 1 129 ? 3.639 -17.297 3.049 1 94.69 129 ILE A CA 1
ATOM 994 C C . ILE A 1 129 ? 4.223 -16.375 4.113 1 94.69 129 ILE A C 1
ATOM 996 O O . ILE A 1 129 ? 4.078 -15.156 4.027 1 94.69 129 ILE A O 1
ATOM 1000 N N . LEU A 1 130 ? 4.781 -16.969 5.074 1 89.62 130 LEU A N 1
ATOM 1001 C CA . LEU A 1 130 ? 5.52 -16.234 6.094 1 89.62 130 LEU A CA 1
ATOM 1002 C C . LEU A 1 130 ? 6.945 -15.961 5.633 1 89.62 130 LEU A C 1
ATOM 1004 O O . LEU A 1 130 ? 7.73 -16.891 5.418 1 89.62 130 LEU A O 1
ATOM 1008 N N . LEU A 1 131 ? 7.168 -14.695 5.422 1 85.94 131 LEU A N 1
ATOM 1009 C CA . LEU A 1 131 ? 8.453 -14.281 4.875 1 85.94 131 LEU A CA 1
ATOM 1010 C C . LEU A 1 131 ? 9.367 -13.75 5.973 1 85.94 131 LEU A C 1
ATOM 1012 O O . LEU A 1 131 ? 8.891 -13.188 6.961 1 85.94 131 LEU A O 1
ATOM 1016 N N . PRO A 1 132 ? 10.602 -13.977 5.68 1 80.56 132 PRO A N 1
ATOM 1017 C CA . PRO A 1 132 ? 11.547 -13.344 6.605 1 80.56 132 PRO A CA 1
ATOM 1018 C C . PRO A 1 132 ? 11.609 -11.82 6.43 1 80.56 132 PRO A C 1
ATOM 1020 O O . PRO A 1 132 ? 11.219 -11.305 5.383 1 80.56 132 PRO A O 1
ATOM 1023 N N . SER A 1 133 ? 12.109 -11.156 7.43 1 71.81 133 SER A N 1
ATOM 1024 C CA . SER A 1 133 ? 12.195 -9.703 7.398 1 71.81 133 SER A CA 1
ATOM 1025 C C . SER A 1 133 ? 13.25 -9.227 6.402 1 71.81 133 SER A C 1
ATOM 1027 O O . SER A 1 133 ? 13.141 -8.125 5.859 1 71.81 133 SER A O 1
ATOM 1029 N N . VAL A 1 134 ? 14.227 -10.102 6.27 1 74.94 134 VAL A N 1
ATOM 1030 C CA . VAL A 1 134 ? 15.297 -9.75 5.336 1 74.94 134 VAL A CA 1
ATOM 1031 C C . VAL A 1 134 ? 15.406 -10.82 4.254 1 74.94 134 VAL A C 1
ATOM 1033 O O . VAL A 1 134 ? 15.414 -12.016 4.555 1 74.94 134 VAL A O 1
ATOM 1036 N N . ALA A 1 135 ? 15.438 -10.297 3.059 1 76.56 135 ALA A N 1
ATOM 1037 C CA . ALA A 1 135 ? 15.586 -11.227 1.946 1 76.56 135 ALA A CA 1
ATOM 1038 C C . ALA A 1 135 ? 17.031 -11.703 1.812 1 76.56 135 ALA A C 1
ATOM 1040 O O . ALA A 1 135 ? 17.953 -10.891 1.674 1 76.56 135 ALA A O 1
ATOM 1041 N N . SER A 1 136 ? 17.234 -12.977 1.95 1 81.12 136 SER A N 1
ATOM 1042 C CA . SER A 1 136 ? 18.516 -13.625 1.72 1 81.12 136 SER A CA 1
ATOM 1043 C C . SER A 1 136 ? 18.344 -15.117 1.481 1 81.12 136 SER A C 1
ATOM 1045 O O . SER A 1 136 ? 17.297 -15.688 1.784 1 81.12 136 SER A O 1
ATOM 1047 N N . SER A 1 137 ? 19.359 -15.594 0.895 1 84.06 137 SER A N 1
ATOM 1048 C CA . SER A 1 137 ? 19.344 -17.047 0.687 1 84.06 137 SER A CA 1
ATOM 1049 C C . SER A 1 137 ? 19.172 -17.781 2.006 1 84.06 137 SER A C 1
ATOM 1051 O O . SER A 1 137 ? 18.359 -18.703 2.105 1 84.06 137 SER A O 1
ATOM 1053 N N . ALA A 1 138 ? 19.875 -17.391 2.959 1 81.62 138 ALA A N 1
ATOM 1054 C CA . ALA A 1 138 ? 19.812 -18.016 4.27 1 81.62 138 ALA A CA 1
ATOM 1055 C C . ALA A 1 138 ? 18.422 -17.875 4.883 1 81.62 138 ALA A C 1
ATOM 1057 O O . ALA A 1 138 ? 17.859 -18.828 5.426 1 81.62 138 ALA A O 1
ATOM 1058 N N . ALA A 1 139 ? 17.844 -16.734 4.715 1 83.25 139 ALA A N 1
ATOM 1059 C CA . ALA A 1 139 ? 16.547 -16.438 5.32 1 83.25 139 ALA A CA 1
ATOM 1060 C C . ALA A 1 139 ? 15.422 -17.156 4.59 1 83.25 139 ALA A C 1
ATOM 1062 O O . ALA A 1 139 ? 14.336 -17.344 5.145 1 83.25 139 ALA A O 1
ATOM 1063 N N . SER A 1 140 ? 15.68 -17.531 3.408 1 86.88 140 SER A N 1
ATOM 1064 C CA . SER A 1 140 ? 14.664 -18.188 2.602 1 86.88 140 SER A CA 1
ATOM 1065 C C . SER A 1 140 ? 14.281 -19.547 3.199 1 86.88 140 SER A C 1
ATOM 1067 O O . SER A 1 140 ? 13.195 -20.062 2.922 1 86.88 140 SER A O 1
ATOM 1069 N N . HIS A 1 141 ? 15.102 -20.125 4.02 1 85.81 141 HIS A N 1
ATOM 1070 C CA . HIS A 1 141 ? 14.828 -21.391 4.68 1 85.81 141 HIS A CA 1
ATOM 1071 C C . HIS A 1 141 ? 13.727 -21.25 5.727 1 85.81 141 HIS A C 1
ATOM 1073 O O . HIS A 1 141 ? 13.148 -22.234 6.176 1 85.81 141 HIS A O 1
ATOM 1079 N N . GLN A 1 142 ? 13.414 -20.031 5.988 1 85.69 142 GLN A N 1
ATOM 1080 C CA . GLN A 1 142 ? 12.414 -19.766 7.02 1 85.69 142 GLN A CA 1
ATOM 1081 C C . GLN A 1 142 ? 11.023 -19.594 6.41 1 85.69 142 GLN A C 1
ATOM 1083 O O . GLN A 1 142 ? 10.031 -19.5 7.133 1 85.69 142 GLN A O 1
ATOM 1088 N N . VAL A 1 143 ? 11 -19.625 5.156 1 92.06 143 VAL A N 1
ATOM 1089 C CA . VAL A 1 143 ? 9.727 -19.375 4.488 1 92.06 143 VAL A CA 1
ATOM 1090 C C . VAL A 1 143 ? 8.805 -20.578 4.66 1 92.06 143 VAL A C 1
ATOM 1092 O O . VAL A 1 143 ? 9.203 -21.719 4.406 1 92.06 143 VAL A O 1
ATOM 1095 N N . ARG A 1 144 ? 7.602 -20.281 5.145 1 94.5 144 ARG A N 1
ATOM 1096 C CA . ARG A 1 144 ? 6.582 -21.312 5.344 1 94.5 144 ARG A CA 1
ATOM 1097 C C . ARG A 1 144 ? 5.227 -20.844 4.824 1 94.5 144 ARG A C 1
ATOM 1099 O O . ARG A 1 144 ? 4.945 -19.641 4.805 1 94.5 144 ARG A O 1
ATOM 1106 N N . PHE A 1 145 ? 4.48 -21.844 4.426 1 95.38 145 PHE A N 1
ATOM 1107 C CA . PHE A 1 145 ? 3.109 -21.516 4.043 1 95.38 145 PHE A CA 1
ATOM 1108 C C . PHE A 1 145 ? 2.281 -21.141 5.27 1 95.38 145 PHE A C 1
ATOM 1110 O O . PHE A 1 145 ? 2.414 -21.766 6.328 1 95.38 145 PHE A O 1
ATOM 1117 N N . GLY A 1 146 ? 1.467 -20.109 5.121 1 93 146 GLY A N 1
ATOM 1118 C CA . GLY A 1 146 ? 0.487 -19.75 6.133 1 93 146 GLY A CA 1
ATOM 1119 C C . GLY A 1 146 ? -0.857 -20.422 5.93 1 93 146 GLY A C 1
ATOM 1120 O O . GLY A 1 146 ? -0.921 -21.594 5.59 1 93 146 GLY A O 1
ATOM 1121 N N . LYS A 1 147 ? -1.919 -19.703 6.215 1 89.38 147 LYS A N 1
ATOM 1122 C CA . LYS A 1 147 ? -3.281 -20.203 6.074 1 89.38 147 LYS A CA 1
ATOM 1123 C C . LYS A 1 147 ? -3.75 -20.125 4.621 1 89.38 147 LYS A C 1
ATOM 1125 O O . LYS A 1 147 ? -4.09 -19.047 4.129 1 89.38 147 LYS A O 1
ATOM 1130 N N . THR A 1 148 ? -3.676 -21.25 3.967 1 90.5 148 THR A N 1
ATOM 1131 C CA . THR A 1 148 ? -4.109 -21.359 2.578 1 90.5 148 THR A CA 1
ATOM 1132 C C . THR A 1 148 ? -5.246 -22.375 2.447 1 90.5 148 THR A C 1
ATOM 1134 O O . THR A 1 148 ? -5.379 -23.281 3.273 1 90.5 148 THR A O 1
ATOM 1137 N N . PRO A 1 149 ? -6.051 -22.141 1.421 1 87 149 PRO A N 1
ATOM 1138 C CA . PRO A 1 149 ? -7.125 -23.109 1.205 1 87 149 PRO A CA 1
ATOM 1139 C C . PRO A 1 149 ? -6.605 -24.516 0.889 1 87 149 PRO A C 1
ATOM 1141 O O . PRO A 1 149 ? -7.352 -25.5 0.975 1 87 149 PRO A O 1
ATOM 1144 N N . LYS A 1 150 ? -5.371 -24.594 0.438 1 91.25 150 LYS A N 1
ATOM 1145 C CA . LYS A 1 150 ? -4.738 -25.875 0.191 1 91.25 150 LYS A CA 1
ATOM 1146 C C . LYS A 1 150 ? -4.188 -26.484 1.481 1 91.25 150 LYS A C 1
ATOM 1148 O O . LYS A 1 150 ? -3.004 -26.328 1.787 1 91.25 150 LYS A O 1
ATOM 1153 N N . LYS A 1 151 ? -4.93 -27.25 2.082 1 92.12 151 LYS A N 1
ATOM 1154 C CA . LYS A 1 151 ? -4.719 -27.703 3.455 1 92.12 151 LYS A CA 1
ATOM 1155 C C . LYS A 1 151 ? -3.395 -28.453 3.594 1 92.12 151 LYS A C 1
ATOM 1157 O O . LYS A 1 151 ? -2.674 -28.266 4.574 1 92.12 151 LYS A O 1
ATOM 1162 N N . ALA A 1 152 ? -3.047 -29.25 2.602 1 95.19 152 ALA A N 1
ATOM 1163 C CA . ALA A 1 152 ? -1.852 -30.078 2.678 1 95.19 152 ALA A CA 1
ATOM 1164 C C . ALA A 1 152 ? -0.586 -29.219 2.652 1 95.19 152 ALA A C 1
ATOM 1166 O O . ALA A 1 152 ? 0.493 -29.688 3.025 1 95.19 152 ALA A O 1
ATOM 1167 N N . TRP A 1 153 ? -0.697 -28 2.244 1 96.62 153 TRP A N 1
ATOM 1168 C CA . TRP A 1 153 ? 0.457 -27.125 2.082 1 96.62 153 TRP A CA 1
ATOM 1169 C C . TRP A 1 153 ? 0.67 -26.266 3.328 1 96.62 153 TRP A C 1
ATOM 1171 O O . TRP A 1 153 ? 1.736 -25.672 3.508 1 96.62 153 TRP A O 1
ATOM 1181 N N . GLN A 1 154 ? -0.351 -26.203 4.207 1 94.44 154 GLN A N 1
ATOM 1182 C CA . GLN A 1 154 ? -0.289 -25.312 5.363 1 94.44 154 GLN A CA 1
ATOM 1183 C C . GLN A 1 154 ? 0.876 -25.672 6.277 1 94.44 154 GLN A C 1
ATOM 1185 O O . GLN A 1 154 ? 1.069 -26.844 6.605 1 94.44 154 GLN A O 1
ATOM 1190 N N . GLY A 1 155 ? 1.701 -24.656 6.594 1 94.12 155 GLY A N 1
ATOM 1191 C CA . GLY A 1 155 ? 2.787 -24.828 7.547 1 94.12 155 GLY A CA 1
ATOM 1192 C C . GLY A 1 155 ? 4.039 -25.422 6.926 1 94.12 155 GLY A C 1
ATOM 1193 O O . GLY A 1 155 ? 5.094 -25.453 7.562 1 94.12 155 GLY A O 1
ATOM 1194 N N . LEU A 1 156 ? 4 -25.812 5.691 1 96.06 156 LEU A N 1
ATOM 1195 C CA . LEU A 1 156 ? 5.117 -26.469 5.02 1 96.06 156 LEU A CA 1
ATOM 1196 C C . LEU A 1 156 ? 6.297 -25.516 4.863 1 96.06 156 LEU A C 1
ATOM 1198 O O . LEU A 1 156 ? 6.129 -24.391 4.398 1 96.06 156 LEU A O 1
ATOM 1202 N N . ALA A 1 157 ? 7.453 -26 5.285 1 95.19 157 ALA A N 1
ATOM 1203 C CA . ALA A 1 157 ? 8.703 -25.297 4.992 1 95.19 157 ALA A CA 1
ATOM 1204 C C . ALA A 1 157 ? 9.203 -25.625 3.592 1 95.19 157 ALA A C 1
ATOM 1206 O O . ALA A 1 157 ? 9.836 -26.672 3.381 1 95.19 157 ALA A O 1
ATOM 1207 N N . LEU A 1 158 ? 9.023 -24.766 2.725 1 95.12 158 LEU A N 1
ATOM 1208 C CA . LEU A 1 158 ? 9.094 -25.062 1.297 1 95.12 158 LEU A CA 1
ATOM 1209 C C . LEU A 1 158 ? 10.508 -25.469 0.896 1 95.12 158 LEU A C 1
ATOM 1211 O O . LEU A 1 158 ? 10.711 -26.516 0.289 1 95.12 158 LEU A O 1
ATOM 1215 N N . LEU A 1 159 ? 11.484 -24.656 1.227 1 94.75 159 LEU A N 1
ATOM 1216 C CA . LEU A 1 159 ? 12.852 -24.922 0.79 1 94.75 159 LEU A CA 1
ATOM 1217 C C . LEU A 1 159 ? 13.391 -26.188 1.45 1 94.75 159 LEU A C 1
ATOM 1219 O O . LEU A 1 159 ? 14.125 -26.953 0.825 1 94.75 159 LEU A O 1
ATOM 1223 N N . GLU A 1 160 ? 13.039 -26.359 2.686 1 94.38 160 GLU A N 1
ATOM 1224 C CA . GLU A 1 160 ? 13.438 -27.578 3.369 1 94.38 160 GLU A CA 1
ATOM 1225 C C . GLU A 1 160 ? 12.852 -28.812 2.676 1 94.38 160 GLU A C 1
ATOM 1227 O O . GLU A 1 160 ? 13.531 -29.828 2.541 1 94.38 160 GLU A O 1
ATOM 1232 N N . GLU A 1 161 ? 11.625 -28.672 2.33 1 96.06 161 GLU A N 1
ATOM 1233 C CA . GLU A 1 161 ? 10.977 -29.781 1.635 1 96.06 161 GLU A CA 1
ATOM 1234 C C . GLU A 1 161 ? 11.672 -30.078 0.308 1 96.06 161 GLU A C 1
ATOM 1236 O O . GLU A 1 161 ? 11.883 -31.234 -0.039 1 96.06 161 GLU A O 1
ATOM 1241 N N . LEU A 1 162 ? 12.016 -29.078 -0.466 1 96.5 162 LEU A N 1
ATOM 1242 C CA . LEU A 1 162 ? 12.734 -29.266 -1.723 1 96.5 162 LEU A CA 1
ATOM 1243 C C . LEU A 1 162 ? 14.062 -29.969 -1.493 1 96.5 162 LEU A C 1
ATOM 1245 O O . LEU A 1 162 ? 14.406 -30.906 -2.209 1 96.5 162 LEU A O 1
ATOM 1249 N N . GLN A 1 163 ? 14.758 -29.547 -0.521 1 95.62 163 GLN A N 1
ATOM 1250 C CA . GLN A 1 163 ? 16.062 -30.125 -0.207 1 95.62 163 GLN A CA 1
ATOM 1251 C C . GLN A 1 163 ? 15.938 -31.594 0.195 1 95.62 163 GLN A C 1
ATOM 1253 O O . GLN A 1 163 ? 16.734 -32.438 -0.229 1 95.62 163 GLN A O 1
ATOM 1258 N N . GLN A 1 164 ? 14.953 -31.844 0.971 1 96.12 164 GLN A N 1
ATOM 1259 C CA . GLN A 1 164 ? 14.742 -33.219 1.413 1 96.12 164 GLN A CA 1
ATOM 1260 C C . GLN A 1 164 ? 14.414 -34.125 0.234 1 96.12 164 GLN A C 1
ATOM 1262 O O . GLN A 1 164 ? 14.867 -35.281 0.182 1 96.12 164 GLN A O 1
ATOM 1267 N N . LEU A 1 165 ? 13.625 -33.625 -0.641 1 96.19 165 LEU A N 1
ATOM 1268 C CA . LEU A 1 165 ? 13.258 -34.438 -1.81 1 96.19 165 LEU A CA 1
ATOM 1269 C C . LEU A 1 165 ? 14.477 -34.719 -2.682 1 96.19 165 LEU A C 1
ATOM 1271 O O . LEU A 1 165 ? 14.641 -35.812 -3.184 1 96.19 165 LEU A O 1
ATOM 1275 N N . TRP A 1 166 ? 15.328 -33.75 -2.857 1 96.75 166 TRP A N 1
ATOM 1276 C CA . TRP A 1 166 ? 16.562 -33.969 -3.602 1 96.75 166 TRP A CA 1
ATOM 1277 C C . TRP A 1 166 ? 17.484 -34.938 -2.869 1 96.75 166 TRP A C 1
ATOM 1279 O O . TRP A 1 166 ? 18.125 -35.812 -3.494 1 96.75 166 TRP A O 1
ATOM 1289 N N . GLU A 1 167 ? 17.516 -34.844 -1.583 1 95.81 167 GLU A N 1
ATOM 1290 C CA . GLU A 1 167 ? 18.359 -35.719 -0.776 1 95.81 167 GLU A CA 1
ATOM 1291 C C . GLU A 1 167 ? 17.891 -37.156 -0.882 1 95.81 1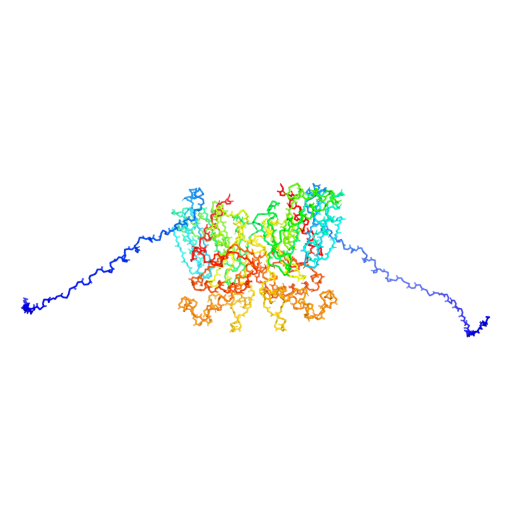67 GLU A C 1
ATOM 1293 O O . GLU A 1 167 ? 18.719 -38.094 -0.909 1 95.81 167 GLU A O 1
ATOM 1298 N N . ARG A 1 168 ? 16.625 -37.344 -0.987 1 95.19 168 ARG A N 1
ATOM 1299 C CA . ARG A 1 168 ? 16.047 -38.688 -0.987 1 95.19 168 ARG A CA 1
ATOM 1300 C C . ARG A 1 168 ? 16.125 -39.312 -2.369 1 95.19 168 ARG A C 1
ATOM 1302 O O . ARG A 1 168 ? 15.953 -40.531 -2.516 1 95.19 168 ARG A O 1
ATOM 1309 N N . ASP A 1 169 ? 16.344 -38.5 -3.303 1 94 169 ASP A N 1
ATOM 1310 C CA . ASP A 1 169 ? 16.469 -39 -4.664 1 94 169 ASP A CA 1
ATOM 1311 C C . ASP A 1 169 ? 17.859 -39.594 -4.895 1 94 169 ASP A C 1
ATOM 1313 O O . ASP A 1 169 ? 18.719 -38.938 -5.516 1 94 169 ASP A O 1
ATOM 1317 N N . GLU A 1 170 ? 18.094 -40.844 -4.633 1 90.19 170 GLU A N 1
ATOM 1318 C CA . GLU A 1 170 ? 19.391 -41.5 -4.707 1 90.19 170 GLU A CA 1
ATOM 1319 C C . GLU A 1 170 ? 19.719 -41.938 -6.137 1 90.19 170 GLU A C 1
ATOM 1321 O O . GLU A 1 170 ? 20.859 -42.25 -6.453 1 90.19 170 GLU A O 1
ATOM 1326 N N . GLN A 1 171 ? 18.719 -41.906 -6.938 1 89.06 171 GLN A N 1
ATOM 1327 C CA . GLN A 1 171 ? 18.891 -42.375 -8.305 1 89.06 171 GLN A CA 1
ATOM 1328 C C . GLN A 1 171 ? 19.625 -41.375 -9.172 1 89.06 171 GLN A C 1
ATOM 1330 O O . GLN A 1 171 ? 20.219 -41.719 -10.188 1 89.06 171 GLN A O 1
ATOM 1335 N N . ARG A 1 172 ? 19.609 -40.094 -8.734 1 92.31 172 ARG A N 1
ATOM 1336 C CA . ARG A 1 172 ? 20.188 -39.031 -9.539 1 92.31 172 ARG A CA 1
ATOM 1337 C C . ARG A 1 172 ? 21.297 -38.312 -8.773 1 92.31 172 ARG A C 1
ATOM 1339 O O . ARG A 1 172 ? 21.016 -37.531 -7.859 1 92.31 172 ARG A O 1
ATOM 1346 N N . PRO A 1 173 ? 22.531 -38.469 -9.164 1 93.38 173 PRO A N 1
ATOM 1347 C CA . PRO A 1 173 ? 23.625 -37.781 -8.5 1 93.38 173 PRO A CA 1
ATOM 1348 C C . PRO A 1 173 ? 23.422 -36.25 -8.484 1 93.38 173 PRO A C 1
ATOM 1350 O O . PRO A 1 173 ? 23.781 -35.594 -7.508 1 93.38 173 PRO A O 1
ATOM 1353 N N . ALA A 1 174 ? 22.828 -35.719 -9.484 1 95.38 174 ALA A N 1
ATOM 1354 C CA . ALA A 1 174 ? 22.562 -34.312 -9.586 1 95.38 174 ALA A CA 1
ATOM 1355 C C . ALA A 1 174 ? 21.625 -33.844 -8.477 1 95.38 174 ALA A C 1
ATOM 1357 O O . ALA A 1 174 ? 21.75 -32.719 -7.98 1 95.38 174 ALA A O 1
ATOM 1358 N N . SER A 1 175 ? 20.734 -34.688 -8.078 1 96.5 175 SER A N 1
ATOM 1359 C CA . SER A 1 175 ? 19.828 -34.375 -6.977 1 96.5 175 SER A CA 1
ATOM 1360 C C . SER A 1 175 ? 20.609 -34.188 -5.68 1 96.5 175 SER A C 1
ATOM 1362 O O . SER A 1 175 ? 20.328 -33.219 -4.941 1 96.5 175 SER A O 1
ATOM 1364 N N . GLN A 1 176 ? 21.531 -35 -5.48 1 95.38 176 GLN A N 1
ATOM 1365 C CA . GLN A 1 176 ? 22.344 -34.875 -4.273 1 95.38 176 GLN A CA 1
ATOM 1366 C C . GLN A 1 176 ? 23.172 -33.594 -4.285 1 95.38 176 GLN A C 1
ATOM 1368 O O . GLN A 1 176 ? 23.344 -32.969 -3.252 1 95.38 176 GLN A O 1
ATOM 1373 N N . GLU A 1 177 ? 23.625 -33.344 -5.406 1 95.69 177 GLU A N 1
ATOM 1374 C CA . GLU A 1 177 ? 24.391 -32.125 -5.551 1 95.69 177 GLU A CA 1
ATOM 1375 C C . GLU A 1 177 ? 23.531 -30.906 -5.246 1 95.69 177 GLU A C 1
ATOM 1377 O O . GLU A 1 177 ? 23.953 -29.984 -4.539 1 95.69 177 GLU A O 1
ATOM 1382 N N . LEU A 1 178 ? 22.328 -30.875 -5.773 1 96.69 178 LEU A N 1
ATOM 1383 C CA . LEU A 1 178 ? 21.422 -29.766 -5.539 1 96.69 178 LEU A CA 1
ATOM 1384 C C . LEU A 1 178 ? 21.047 -29.672 -4.062 1 96.69 178 LEU A C 1
ATOM 1386 O O . LEU A 1 178 ? 21.016 -28.578 -3.502 1 96.69 178 LEU A O 1
ATOM 1390 N N . ALA A 1 179 ? 20.812 -30.75 -3.453 1 96.19 179 ALA A N 1
ATOM 1391 C CA . ALA A 1 179 ? 20.469 -30.781 -2.035 1 96.19 179 ALA A CA 1
ATOM 1392 C C . ALA A 1 179 ? 21.531 -30.078 -1.191 1 96.19 179 ALA A C 1
ATOM 1394 O O . ALA A 1 179 ? 21.203 -29.359 -0.242 1 96.19 179 ALA A O 1
ATOM 1395 N N . LYS A 1 180 ? 22.75 -30.25 -1.59 1 94.62 180 LYS A N 1
ATOM 1396 C CA . LYS A 1 180 ? 23.859 -29.703 -0.825 1 94.62 180 LYS A CA 1
ATOM 1397 C C . LYS A 1 180 ? 24.141 -28.25 -1.208 1 94.62 180 LYS A C 1
ATOM 1399 O O . LYS A 1 180 ? 24.562 -27.453 -0.375 1 94.62 180 LYS A O 1
ATOM 1404 N N . ALA A 1 181 ? 23.828 -27.922 -2.389 1 95.19 181 ALA A N 1
ATOM 1405 C CA . ALA A 1 181 ? 24.312 -26.656 -2.938 1 95.19 181 ALA A CA 1
ATOM 1406 C C . ALA A 1 181 ? 23.297 -25.547 -2.732 1 95.19 181 ALA A C 1
ATOM 1408 O O . ALA A 1 181 ? 23.656 -24.375 -2.645 1 95.19 181 ALA A O 1
ATOM 1409 N N . ILE A 1 182 ? 22.047 -25.844 -2.697 1 94.12 182 ILE A N 1
ATOM 1410 C CA . ILE A 1 182 ? 21 -24.844 -2.617 1 94.12 182 ILE A CA 1
ATOM 1411 C C . ILE A 1 182 ? 21.109 -24.078 -1.3 1 94.12 182 ILE A C 1
ATOM 1413 O O . ILE A 1 182 ? 21.234 -24.688 -0.233 1 94.12 182 ILE A O 1
ATOM 1417 N N . GLY A 1 183 ? 21.094 -22.812 -1.415 1 91.25 183 GLY A N 1
ATOM 1418 C CA . GLY A 1 183 ? 21.172 -21.969 -0.233 1 91.25 183 GLY A CA 1
ATOM 1419 C C . GLY A 1 183 ? 22.594 -21.609 0.145 1 91.25 183 GLY A C 1
ATOM 1420 O O . GLY A 1 183 ? 22.812 -20.781 1.033 1 91.25 183 GLY A O 1
ATOM 1421 N N . THR A 1 184 ? 23.594 -22.219 -0.521 1 91.56 184 THR A N 1
ATOM 1422 C CA . THR A 1 184 ? 25 -21.906 -0.319 1 91.56 184 THR A CA 1
ATOM 1423 C C . THR A 1 184 ? 25.656 -21.5 -1.635 1 91.56 184 THR A C 1
ATOM 1425 O O . THR A 1 184 ? 25.516 -20.359 -2.084 1 91.56 184 THR A O 1
ATOM 1428 N N . ARG A 1 185 ? 26.125 -22.547 -2.373 1 94.12 185 ARG A N 1
ATOM 1429 C CA . ARG A 1 185 ? 26.766 -22.281 -3.65 1 94.12 185 ARG A CA 1
ATOM 1430 C C . ARG A 1 185 ? 25.75 -21.797 -4.684 1 94.12 185 ARG A C 1
ATOM 1432 O O . ARG A 1 185 ? 26.078 -21.031 -5.586 1 94.12 185 ARG A O 1
ATOM 1439 N N . ILE A 1 186 ? 24.609 -22.359 -4.551 1 96.94 186 ILE A N 1
ATOM 1440 C CA . ILE A 1 186 ? 23.5 -21.953 -5.402 1 96.94 186 ILE A CA 1
ATOM 1441 C C . ILE A 1 186 ? 22.516 -21.109 -4.59 1 96.94 186 ILE A C 1
ATOM 1443 O O . ILE A 1 186 ? 21.672 -21.641 -3.865 1 96.94 186 ILE A O 1
ATOM 1447 N N . PRO A 1 187 ? 22.656 -19.797 -4.738 1 97.38 187 PRO A N 1
ATOM 1448 C CA . PRO A 1 187 ? 21.734 -18.938 -3.986 1 97.38 187 PRO A CA 1
ATOM 1449 C C . PRO A 1 187 ? 20.281 -19.141 -4.398 1 97.38 187 PRO A C 1
ATOM 1451 O O . PRO A 1 187 ? 20 -19.484 -5.547 1 97.38 187 PRO A O 1
ATOM 1454 N N . VAL A 1 188 ? 19.375 -18.859 -3.416 1 97.38 188 VAL A N 1
ATOM 1455 C CA . VAL A 1 188 ? 17.953 -19.078 -3.631 1 97.38 188 VAL A CA 1
ATOM 1456 C C . VAL A 1 188 ? 17.141 -17.969 -2.963 1 97.38 188 VAL A C 1
ATOM 1458 O O . VAL A 1 188 ? 17.5 -17.5 -1.883 1 97.38 188 VAL A O 1
ATOM 1461 N N . LEU A 1 189 ? 16.125 -17.5 -3.594 1 96.75 189 LEU A N 1
ATOM 1462 C CA . LEU A 1 189 ? 15.117 -16.625 -3.004 1 96.75 189 LEU A CA 1
ATOM 1463 C C . LEU A 1 189 ? 13.719 -17.188 -3.221 1 96.75 189 LEU A C 1
ATOM 1465 O O . LEU A 1 189 ? 13.438 -17.781 -4.273 1 96.75 189 LEU A O 1
ATOM 1469 N N . VAL A 1 190 ? 12.883 -17.031 -2.236 1 96.81 190 VAL A N 1
ATOM 1470 C CA . VAL A 1 190 ? 11.484 -17.453 -2.27 1 96.81 190 VAL A CA 1
ATOM 1471 C C . VAL A 1 190 ? 10.586 -16.234 -2.029 1 96.81 190 VAL A C 1
ATOM 1473 O O . VAL A 1 190 ? 10.836 -15.438 -1.125 1 96.81 190 VAL A O 1
ATOM 1476 N N . ASP A 1 191 ? 9.586 -16.062 -2.814 1 97 191 ASP A N 1
ATOM 1477 C CA . ASP A 1 191 ? 8.547 -15.055 -2.623 1 97 191 ASP A CA 1
ATOM 1478 C C . ASP A 1 191 ? 7.223 -15.516 -3.232 1 97 191 ASP A C 1
ATOM 1480 O O . ASP A 1 191 ? 7.09 -16.672 -3.641 1 97 191 ASP A O 1
ATOM 1484 N N . THR A 1 192 ? 6.285 -14.641 -3.23 1 97.06 192 THR A N 1
ATOM 1485 C CA . THR A 1 192 ? 4.969 -15.008 -3.752 1 97.06 192 THR A CA 1
ATOM 1486 C C . THR A 1 192 ? 4.953 -14.938 -5.277 1 97.06 192 THR A C 1
ATOM 1488 O O . THR A 1 192 ? 5.762 -14.227 -5.879 1 97.06 192 THR A O 1
ATOM 1491 N N . ASP A 1 193 ? 3.99 -15.664 -5.859 1 97.88 193 ASP A N 1
ATOM 1492 C CA . ASP A 1 193 ? 3.805 -15.664 -7.309 1 97.88 193 ASP A CA 1
ATOM 1493 C C . ASP A 1 193 ? 3.166 -14.367 -7.785 1 97.88 193 ASP A C 1
ATOM 1495 O O . ASP A 1 193 ? 2.764 -14.25 -8.945 1 97.88 193 ASP A O 1
ATOM 1499 N N . VAL A 1 194 ? 3.045 -13.367 -6.891 1 98.31 194 VAL A N 1
ATOM 1500 C CA . VAL A 1 194 ? 2.574 -12.047 -7.277 1 98.31 194 VAL A CA 1
ATOM 1501 C C . VAL A 1 194 ? 3.676 -11.016 -7.031 1 98.31 194 VAL A C 1
ATOM 1503 O O . VAL A 1 194 ? 3.879 -10.109 -7.844 1 98.31 194 VAL A O 1
ATOM 1506 N N . ASN A 1 195 ? 4.441 -11.109 -5.98 1 97.81 195 ASN A N 1
ATOM 1507 C CA . ASN A 1 195 ? 5.59 -10.234 -5.77 1 97.81 195 ASN A CA 1
ATOM 1508 C C . ASN A 1 195 ? 6.672 -10.477 -6.82 1 97.81 195 ASN A C 1
ATOM 1510 O O . ASN A 1 195 ? 7.293 -9.523 -7.301 1 97.81 195 ASN A O 1
ATOM 1514 N N . ALA A 1 196 ? 6.902 -11.734 -7.141 1 98.31 196 ALA A N 1
ATOM 1515 C CA . ALA A 1 196 ? 7.945 -12.07 -8.109 1 98.31 196 ALA A CA 1
ATOM 1516 C C . ALA A 1 196 ? 7.664 -11.43 -9.461 1 98.31 196 ALA A C 1
ATOM 1518 O O . ALA A 1 196 ? 8.508 -10.719 -10.008 1 98.31 196 ALA A O 1
ATOM 1519 N N . PRO A 1 197 ? 6.492 -11.641 -9.969 1 98.62 197 PRO A N 1
ATOM 1520 C CA . PRO A 1 197 ? 6.242 -10.961 -11.234 1 98.62 197 PRO A CA 1
ATOM 1521 C C . PRO A 1 197 ? 6.199 -9.438 -11.094 1 98.62 197 PRO A C 1
ATOM 1523 O O . PRO A 1 197 ? 6.52 -8.719 -12.047 1 98.62 197 PRO A O 1
ATOM 1526 N N . ALA A 1 198 ? 5.766 -8.898 -9.953 1 98.69 198 ALA A N 1
ATOM 1527 C CA . ALA A 1 198 ? 5.852 -7.457 -9.75 1 98.69 198 ALA A CA 1
ATOM 1528 C C . ALA A 1 198 ? 7.273 -6.953 -9.969 1 98.69 198 ALA A C 1
ATOM 1530 O O . ALA A 1 198 ? 7.484 -5.934 -10.633 1 98.69 198 ALA A O 1
ATOM 1531 N N . LEU A 1 199 ? 8.219 -7.652 -9.43 1 97.62 199 LEU A N 1
ATOM 1532 C CA . LEU A 1 199 ? 9.625 -7.309 -9.602 1 97.62 199 LEU A CA 1
ATOM 1533 C C . LEU A 1 199 ? 10.023 -7.359 -11.07 1 97.62 199 LEU A C 1
ATOM 1535 O O . LEU A 1 199 ? 10.688 -6.449 -11.578 1 97.62 199 LEU A O 1
ATOM 1539 N N . ALA A 1 200 ? 9.602 -8.445 -11.719 1 98.19 200 ALA A N 1
ATOM 1540 C CA . ALA A 1 200 ? 9.961 -8.625 -13.125 1 98.19 200 ALA A CA 1
ATOM 1541 C C . ALA A 1 200 ? 9.367 -7.527 -13.992 1 98.19 200 ALA A C 1
ATOM 1543 O O . ALA A 1 200 ? 10.047 -6.973 -14.859 1 98.19 200 ALA A O 1
ATOM 1544 N N . GLU A 1 201 ? 8.109 -7.246 -13.75 1 98 201 GLU A N 1
ATOM 1545 C CA . GLU A 1 201 ? 7.41 -6.219 -14.523 1 98 201 GLU A CA 1
ATOM 1546 C C . GLU A 1 201 ? 8.047 -4.848 -14.312 1 98 201 GLU A C 1
ATOM 1548 O O . GLU A 1 201 ? 8.172 -4.07 -15.266 1 98 201 GLU A O 1
ATOM 1553 N N . LEU A 1 202 ? 8.398 -4.551 -13.07 1 96.62 202 LEU A N 1
ATOM 1554 C CA . LEU A 1 202 ? 9.039 -3.27 -12.797 1 96.62 202 LEU A CA 1
ATOM 1555 C C . LEU A 1 202 ? 10.383 -3.172 -13.5 1 96.62 202 LEU A C 1
ATOM 1557 O O . LEU A 1 202 ? 10.703 -2.145 -14.109 1 96.62 202 LEU A O 1
ATOM 1561 N N . ALA A 1 203 ? 11.148 -4.188 -13.461 1 93.38 203 ALA A N 1
ATOM 1562 C CA . ALA A 1 203 ? 12.461 -4.215 -14.102 1 93.38 203 ALA A CA 1
ATOM 1563 C C . ALA A 1 203 ? 12.344 -3.988 -15.602 1 93.38 203 ALA A C 1
ATOM 1565 O O . ALA A 1 203 ? 13.188 -3.318 -16.203 1 93.38 203 ALA A O 1
ATOM 1566 N N . ALA A 1 204 ? 11.336 -4.543 -16.141 1 92.5 204 ALA A N 1
ATOM 1567 C CA . ALA A 1 204 ? 11.141 -4.453 -17.578 1 92.5 204 ALA A CA 1
ATOM 1568 C C . ALA A 1 204 ? 10.727 -3.039 -17.984 1 92.5 204 ALA A C 1
ATOM 1570 O O . ALA A 1 204 ? 10.891 -2.65 -19.141 1 92.5 204 ALA A O 1
ATOM 1571 N N . ARG A 1 205 ? 10.203 -2.289 -17.078 1 92.31 205 ARG A N 1
ATOM 1572 C CA . ARG A 1 205 ? 9.641 -0.985 -17.406 1 92.31 205 ARG A CA 1
ATOM 1573 C C . ARG A 1 205 ? 10.586 0.141 -17 1 92.31 205 ARG A C 1
ATOM 1575 O O . ARG A 1 205 ? 10.398 1.291 -17.406 1 92.31 205 ARG A O 1
ATOM 1582 N N . ARG A 1 206 ? 11.5 -0.204 -16.312 1 86.06 206 ARG A N 1
ATOM 1583 C CA . ARG A 1 206 ? 12.477 0.795 -15.891 1 86.06 206 ARG A CA 1
ATOM 1584 C C . ARG A 1 206 ? 13.266 1.324 -17.078 1 86.06 206 ARG A C 1
ATOM 1586 O O . ARG A 1 206 ? 13.641 0.56 -17.969 1 86.06 206 ARG A O 1
ATOM 1593 N N . SER A 1 207 ? 13.273 2.592 -17.125 1 80.69 207 SER A N 1
ATOM 1594 C CA . SER A 1 207 ? 14.047 3.252 -18.172 1 80.69 207 SER A CA 1
ATOM 1595 C C . SER A 1 207 ? 15.164 4.105 -17.578 1 80.69 207 SER A C 1
ATOM 1597 O O . SER A 1 207 ? 15.039 4.621 -16.469 1 80.69 207 SER A O 1
ATOM 1599 N N . PRO A 1 208 ? 16.25 4.145 -18.375 1 68.31 208 PRO A N 1
ATOM 1600 C CA . PRO A 1 208 ? 17.328 5.012 -17.906 1 68.31 208 PRO A CA 1
ATOM 1601 C C . PRO A 1 208 ? 16.875 6.461 -17.719 1 68.31 208 PRO A C 1
ATOM 1603 O O . PRO A 1 208 ? 17.531 7.227 -17.016 1 68.31 208 PRO A O 1
ATOM 1606 N N . THR A 1 209 ? 15.812 6.797 -18.359 1 69.56 209 THR A N 1
ATOM 1607 C CA . THR A 1 209 ? 15.367 8.188 -18.312 1 69.56 209 THR A CA 1
ATOM 1608 C C . THR A 1 209 ? 14.367 8.398 -17.188 1 69.56 209 THR A C 1
ATOM 1610 O O . THR A 1 209 ? 13.812 9.484 -17.031 1 69.56 209 THR A O 1
ATOM 1613 N N . ASP A 1 210 ? 14.133 7.242 -16.547 1 67.81 210 ASP A N 1
ATOM 1614 C CA . ASP A 1 210 ? 13.188 7.41 -15.453 1 67.81 210 ASP A CA 1
ATOM 1615 C C . ASP A 1 210 ? 13.711 8.414 -14.422 1 67.81 210 ASP A C 1
ATOM 1617 O O . ASP A 1 210 ? 14.922 8.484 -14.18 1 67.81 210 ASP A O 1
ATOM 1621 N N . PRO A 1 211 ? 12.742 9.375 -14.281 1 59.06 211 PRO A N 1
ATOM 1622 C CA . PRO A 1 211 ? 13.195 10.359 -13.297 1 59.06 211 PRO A CA 1
ATOM 1623 C C . PRO A 1 211 ? 13.734 9.703 -12.023 1 59.06 211 PRO A C 1
ATOM 1625 O O . PRO A 1 211 ? 13.477 8.523 -11.773 1 59.06 211 PRO A O 1
ATOM 1628 N N . GLY A 1 212 ? 14.609 10.422 -11.383 1 62.94 212 GLY A N 1
ATOM 1629 C CA . GLY A 1 212 ? 15.164 10.039 -10.094 1 62.94 212 GLY A CA 1
ATOM 1630 C C . GLY A 1 212 ? 14.102 9.711 -9.055 1 62.94 212 GLY A C 1
ATOM 1631 O O . GLY A 1 212 ? 12.93 10.055 -9.234 1 62.94 212 GLY A O 1
ATOM 1632 N N . GLY A 1 213 ? 14.172 8.57 -8.219 1 67.44 213 GLY A N 1
ATOM 1633 C CA . GLY A 1 213 ? 13.367 8.141 -7.09 1 67.44 213 GLY A CA 1
ATOM 1634 C C . GLY A 1 213 ? 12.805 6.742 -7.262 1 67.44 213 GLY A C 1
ATOM 1635 O O . GLY A 1 213 ? 12.977 6.121 -8.312 1 67.44 213 GLY A O 1
ATOM 1636 N N . PRO A 1 214 ? 12.055 6.445 -6.309 1 79.19 214 PRO A N 1
ATOM 1637 C CA . PRO A 1 214 ? 11.586 5.059 -6.328 1 79.19 214 PRO A CA 1
ATOM 1638 C C . PRO A 1 214 ? 10.367 4.863 -7.23 1 79.19 214 PRO A C 1
ATOM 1640 O O . PRO A 1 214 ? 9.461 5.695 -7.238 1 79.19 214 PRO A O 1
ATOM 1643 N N . LEU A 1 215 ? 10.398 3.904 -8.117 1 91.25 215 LEU A N 1
ATOM 1644 C CA . LEU A 1 215 ? 9.258 3.457 -8.906 1 91.25 215 LEU A CA 1
ATOM 1645 C C . LEU A 1 215 ? 8.422 2.445 -8.133 1 91.25 215 LEU A C 1
ATOM 1647 O O . LEU A 1 215 ? 8.969 1.59 -7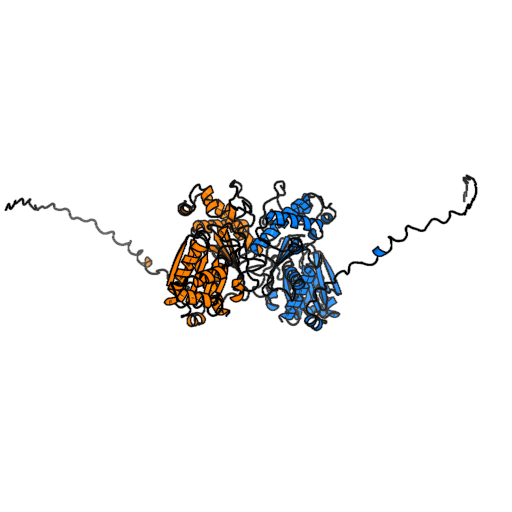.434 1 91.25 215 LEU A O 1
ATOM 1651 N N . VAL A 1 216 ? 7.117 2.602 -8.234 1 95.62 216 VAL A N 1
ATOM 1652 C CA . VAL A 1 216 ? 6.18 1.711 -7.555 1 95.62 216 VAL A CA 1
ATOM 1653 C C . VAL A 1 216 ? 5.312 0.996 -8.586 1 95.62 216 VAL A C 1
ATOM 1655 O O . VAL A 1 216 ? 4.758 1.63 -9.484 1 95.62 216 VAL A O 1
ATOM 1658 N N . LEU A 1 217 ? 5.219 -0.32 -8.516 1 97.94 217 LEU A N 1
ATOM 1659 C CA . LEU A 1 217 ? 4.387 -1.117 -9.414 1 97.94 217 LEU A CA 1
ATOM 1660 C C . LEU A 1 217 ? 3.562 -2.131 -8.625 1 97.94 217 LEU A C 1
ATOM 1662 O O . LEU A 1 217 ? 4.074 -2.779 -7.711 1 97.94 217 LEU A O 1
ATOM 1666 N N . ALA A 1 218 ? 2.297 -2.201 -8.938 1 98.81 218 ALA A N 1
ATOM 1667 C CA . ALA A 1 218 ? 1.432 -3.264 -8.43 1 98.81 218 ALA A CA 1
ATOM 1668 C C . ALA A 1 218 ? 1.111 -4.277 -9.523 1 98.81 218 ALA A C 1
ATOM 1670 O O . ALA A 1 218 ? 0.772 -3.902 -10.648 1 98.81 218 ALA A O 1
ATOM 1671 N N . TYR A 1 219 ? 1.314 -5.504 -9.227 1 98.88 219 TYR A N 1
ATOM 1672 C CA . TYR A 1 219 ? 0.938 -6.605 -10.102 1 98.88 219 TYR A CA 1
ATOM 1673 C C . TYR A 1 219 ? -0.26 -7.363 -9.539 1 98.88 219 TYR A C 1
ATOM 1675 O O . TYR A 1 219 ? -0.271 -7.738 -8.367 1 98.88 219 TYR A O 1
ATOM 1683 N N . VAL A 1 220 ? -1.242 -7.59 -10.375 1 98.88 220 VAL A N 1
ATOM 1684 C CA . VAL A 1 220 ? -2.457 -8.305 -10 1 98.88 220 VAL A CA 1
ATOM 1685 C C . VAL A 1 220 ? -2.611 -9.555 -10.875 1 98.88 220 VAL A C 1
ATOM 1687 O O . VAL A 1 220 ? -2.52 -9.477 -12.102 1 98.88 220 VAL A O 1
ATOM 1690 N N . THR A 1 221 ? -2.773 -10.664 -10.266 1 98.19 221 THR A N 1
ATOM 1691 C CA . THR A 1 221 ? -3.125 -11.875 -11.008 1 98.19 221 THR A CA 1
ATOM 1692 C C . THR A 1 221 ? -4.57 -12.281 -10.719 1 98.19 221 THR A C 1
ATOM 1694 O O . THR A 1 221 ? -5.031 -12.188 -9.586 1 98.19 221 THR A O 1
ATOM 1697 N N . VAL A 1 222 ? -5.336 -12.594 -11.734 1 97.81 222 VAL A N 1
ATOM 1698 C CA . VAL A 1 222 ? -6.703 -13.078 -11.609 1 97.81 222 VAL A CA 1
ATOM 1699 C C . VAL A 1 222 ? -6.82 -14.469 -12.227 1 97.81 222 VAL A C 1
ATOM 1701 O O . VAL A 1 222 ? -6.715 -14.625 -13.445 1 97.81 222 VAL A O 1
ATOM 1704 N N . GLY A 1 223 ? -6.941 -15.461 -11.469 1 95.81 223 GLY A N 1
ATOM 1705 C CA . GLY A 1 223 ? -7.086 -16.859 -11.844 1 95.81 223 GLY A CA 1
ATOM 1706 C C . GLY A 1 223 ? -7.805 -17.688 -10.789 1 95.81 223 GLY A C 1
ATOM 1707 O O . GLY A 1 223 ? -8.898 -17.328 -10.344 1 95.81 223 GLY A O 1
ATOM 1708 N N . THR A 1 224 ? -7.105 -18.75 -10.305 1 93.69 224 THR A N 1
ATOM 1709 C CA . THR A 1 224 ? -7.703 -19.531 -9.219 1 93.69 224 THR A CA 1
ATOM 1710 C C . THR A 1 224 ? -8.07 -18.609 -8.055 1 93.69 224 THR A C 1
ATOM 1712 O O . THR A 1 224 ? -9.117 -18.797 -7.426 1 93.69 224 THR A O 1
ATOM 1715 N N . GLY A 1 225 ? -7.273 -17.719 -7.754 1 95.81 225 GLY A N 1
ATOM 1716 C CA . GLY A 1 225 ? -7.516 -16.641 -6.812 1 95.81 225 GLY A CA 1
ATOM 1717 C C . GLY A 1 225 ? -7.234 -15.273 -7.391 1 95.81 225 GLY A C 1
ATOM 1718 O O . GLY A 1 225 ? -7.102 -15.117 -8.609 1 95.81 225 GLY A O 1
ATOM 1719 N N . VAL A 1 226 ? -7.297 -14.297 -6.59 1 98 226 VAL A N 1
ATOM 1720 C CA . VAL A 1 226 ? -6.84 -12.953 -6.918 1 98 226 VAL A CA 1
ATOM 1721 C C . VAL A 1 226 ? -5.711 -12.547 -5.973 1 98 226 VAL A C 1
ATOM 1723 O O . VAL A 1 226 ? -5.895 -12.516 -4.754 1 98 226 VAL A O 1
ATOM 1726 N N . GLY A 1 227 ? -4.551 -12.312 -6.496 1 97.88 227 GLY A N 1
ATOM 1727 C CA . GLY A 1 227 ? -3.389 -11.922 -5.719 1 97.88 227 GLY A CA 1
ATOM 1728 C C . GLY A 1 227 ? -2.787 -10.602 -6.172 1 97.88 227 GLY A C 1
ATOM 1729 O O . GLY A 1 227 ? -2.943 -10.211 -7.328 1 97.88 227 GLY A O 1
ATOM 1730 N N . VAL A 1 228 ? -2.117 -9.961 -5.25 1 98.75 228 VAL A N 1
ATOM 1731 C CA . VAL A 1 228 ? -1.476 -8.688 -5.551 1 98.75 228 VAL A CA 1
ATOM 1732 C C . VAL A 1 228 ? -0.038 -8.695 -5.039 1 98.75 228 VAL A C 1
ATOM 1734 O O . VAL A 1 228 ? 0.223 -9.125 -3.912 1 98.75 228 VAL A O 1
ATOM 1737 N N . GLY A 1 229 ? 0.889 -8.391 -5.895 1 98.56 229 GLY A N 1
ATOM 1738 C CA . GLY A 1 229 ? 2.262 -8.086 -5.52 1 98.56 229 GLY A CA 1
ATOM 1739 C C . GLY A 1 229 ? 2.639 -6.637 -5.75 1 98.56 229 GLY A C 1
ATOM 1740 O O . GLY A 1 229 ? 2.041 -5.961 -6.59 1 98.56 229 GLY A O 1
ATOM 1741 N N . VAL A 1 230 ? 3.547 -6.168 -4.957 1 98.19 230 VAL A N 1
ATOM 1742 C CA . VAL A 1 230 ? 3.982 -4.777 -5.059 1 98.19 230 VAL A CA 1
ATOM 1743 C C . VAL A 1 230 ? 5.508 -4.715 -5.074 1 98.19 230 VAL A C 1
ATOM 1745 O O . VAL A 1 230 ? 6.172 -5.363 -4.262 1 98.19 230 VAL A O 1
ATOM 1748 N N . ALA A 1 231 ? 6.07 -4.043 -6.004 1 96.88 231 ALA A N 1
ATOM 1749 C CA . ALA A 1 231 ? 7.5 -3.752 -6.074 1 96.88 231 ALA A CA 1
ATOM 1750 C C . ALA A 1 231 ? 7.762 -2.256 -5.93 1 96.88 231 ALA A C 1
ATOM 1752 O O . ALA A 1 231 ? 7.129 -1.441 -6.605 1 96.88 231 ALA A O 1
ATOM 1753 N N . ILE A 1 232 ? 8.617 -1.931 -5.012 1 93.19 232 ILE A N 1
ATOM 1754 C CA . ILE A 1 232 ? 9.062 -0.56 -4.785 1 93.19 232 ILE A CA 1
ATOM 1755 C C . ILE A 1 232 ? 10.578 -0.479 -4.914 1 93.19 232 ILE A C 1
ATOM 1757 O O . ILE A 1 232 ? 11.312 -1.149 -4.18 1 93.19 232 ILE A O 1
ATOM 1761 N N . GLN A 1 233 ? 11.141 0.36 -5.727 1 84.62 233 GLN A N 1
ATOM 1762 C CA . GLN A 1 233 ? 12.578 0.523 -5.953 1 84.62 233 GLN A CA 1
ATOM 1763 C C . GLN A 1 233 ? 13.258 -0.828 -6.133 1 84.62 233 GLN A C 1
ATOM 1765 O O . GLN A 1 233 ? 14.242 -1.127 -5.453 1 84.62 233 GLN A O 1
ATOM 1770 N N . ASP A 1 234 ? 12.75 -1.763 -6.727 1 85.19 234 ASP A N 1
ATOM 1771 C CA . ASP A 1 234 ? 13.297 -3.062 -7.105 1 85.19 234 ASP A CA 1
ATOM 1772 C C . ASP A 1 234 ? 13.25 -4.039 -5.938 1 85.19 234 ASP A C 1
ATOM 1774 O O . ASP A 1 234 ? 14.016 -5.004 -5.891 1 85.19 234 ASP A O 1
ATOM 1778 N N . GLU A 1 235 ? 12.492 -3.686 -4.957 1 91.56 235 GLU A N 1
ATOM 1779 C CA . GLU A 1 235 ? 12.242 -4.578 -3.828 1 91.56 235 GLU A CA 1
ATOM 1780 C C . GLU A 1 235 ? 10.766 -4.938 -3.723 1 91.56 235 GLU A C 1
ATOM 1782 O O . GLU A 1 235 ? 9.898 -4.094 -3.943 1 91.56 235 GLU A O 1
ATOM 1787 N N . PRO A 1 236 ? 10.555 -6.188 -3.473 1 94.56 236 PRO A N 1
ATOM 1788 C CA . PRO A 1 236 ? 9.156 -6.516 -3.178 1 94.56 236 PRO A CA 1
ATOM 1789 C C . PRO A 1 236 ? 8.68 -5.93 -1.85 1 94.56 236 PRO A C 1
ATOM 1791 O O . PRO A 1 236 ? 9.461 -5.828 -0.9 1 94.56 236 PRO A O 1
ATOM 1794 N N . LEU A 1 237 ? 7.5 -5.52 -1.754 1 94.38 237 LEU A N 1
ATOM 1795 C CA . LEU A 1 237 ? 6.953 -5.02 -0.499 1 94.38 237 LEU A CA 1
ATOM 1796 C C . LEU A 1 237 ? 6.734 -6.156 0.492 1 94.38 237 LEU A C 1
ATOM 1798 O O . LEU A 1 237 ? 5.973 -7.09 0.217 1 94.38 237 LEU A O 1
ATOM 1802 N N . HIS A 1 238 ? 7.516 -6.074 1.552 1 91 238 HIS A N 1
ATOM 1803 C CA . HIS A 1 238 ? 7.398 -6.977 2.691 1 91 238 HIS A CA 1
ATOM 1804 C C . HIS A 1 238 ? 7.184 -6.203 3.988 1 91 238 HIS A C 1
ATOM 1806 O O . HIS A 1 238 ? 8.078 -5.48 4.438 1 91 238 HIS A O 1
ATOM 1812 N N . GLY A 1 239 ? 5.965 -6.223 4.477 1 91.06 239 GLY A N 1
ATOM 1813 C CA . GLY A 1 239 ? 5.75 -5.777 5.844 1 91.06 239 GLY A CA 1
ATOM 1814 C C . GLY A 1 239 ? 5.746 -6.914 6.848 1 91.06 239 GLY A C 1
ATOM 1815 O O . GLY A 1 239 ? 6.68 -7.719 6.883 1 91.06 239 GLY A O 1
ATOM 1816 N N . ARG A 1 240 ? 4.738 -7.016 7.613 1 89.06 240 ARG A N 1
ATOM 1817 C CA . ARG A 1 240 ? 4.602 -8.18 8.484 1 89.06 240 ARG A CA 1
ATOM 1818 C C . ARG A 1 240 ? 4.367 -9.445 7.672 1 89.06 240 ARG A C 1
ATOM 1820 O O . ARG A 1 240 ? 4.703 -10.547 8.117 1 89.06 240 ARG A O 1
ATOM 1827 N N . LEU A 1 241 ? 3.834 -9.18 6.555 1 91.19 241 LEU A N 1
ATOM 1828 C CA . LEU A 1 241 ? 3.566 -10.188 5.535 1 91.19 241 LEU A CA 1
ATOM 1829 C C . LEU A 1 241 ? 3.795 -9.625 4.137 1 91.19 241 LEU A C 1
ATOM 1831 O O . LEU A 1 241 ? 4.594 -8.703 3.959 1 91.19 241 LEU A O 1
ATOM 1835 N N . HIS A 1 242 ? 3.383 -10.211 3.119 1 94.56 242 HIS A N 1
ATOM 1836 C CA . HIS A 1 242 ? 3.262 -9.695 1.762 1 94.56 242 HIS A CA 1
ATOM 1837 C C . HIS A 1 242 ? 1.845 -9.211 1.482 1 94.56 242 HIS A C 1
ATOM 1839 O O . HIS A 1 242 ? 0.922 -9.5 2.248 1 94.56 242 HIS A O 1
ATOM 1845 N N . PRO A 1 243 ? 1.611 -8.438 0.461 1 97.12 243 PRO A N 1
ATOM 1846 C CA . PRO A 1 243 ? 0.262 -7.957 0.156 1 97.12 243 PRO A CA 1
ATOM 1847 C C . PRO A 1 243 ? -0.737 -9.094 -0.047 1 97.12 243 PRO A C 1
ATOM 1849 O O . PRO A 1 243 ? -0.406 -10.109 -0.665 1 97.12 243 PRO A O 1
ATOM 1852 N N . GLU A 1 244 ? -1.873 -8.93 0.491 1 97.5 244 GLU A N 1
ATOM 1853 C CA . GLU A 1 244 ? -3.016 -9.828 0.334 1 97.5 244 GLU A CA 1
ATOM 1854 C C . GLU A 1 244 ? -4.262 -9.055 -0.102 1 97.5 244 GLU A C 1
ATOM 1856 O O . GLU A 1 244 ? -5.359 -9.305 0.402 1 97.5 244 GLU A O 1
ATOM 1861 N N . ALA A 1 245 ? -4.059 -8.172 -1.004 1 98.5 245 ALA A N 1
ATOM 1862 C CA . ALA A 1 245 ? -5.086 -7.199 -1.377 1 98.5 245 ALA A CA 1
ATOM 1863 C C . ALA A 1 245 ? -6.234 -7.871 -2.119 1 98.5 245 ALA A C 1
ATOM 1865 O O . ALA A 1 245 ? -7.289 -7.266 -2.326 1 98.5 245 ALA A O 1
ATOM 1866 N N . GLY A 1 246 ? -6.094 -9.125 -2.498 1 98.25 246 GLY A N 1
ATOM 1867 C CA . GLY A 1 246 ? -7.223 -9.859 -3.057 1 98.25 246 GLY A CA 1
ATOM 1868 C C . GLY A 1 246 ? -8.367 -10.023 -2.076 1 98.25 246 GLY A C 1
ATOM 1869 O O . GLY A 1 246 ? -9.492 -10.344 -2.475 1 98.25 246 GLY A O 1
ATOM 1870 N N . HIS A 1 247 ? -8.133 -9.758 -0.834 1 98.19 247 HIS A N 1
ATOM 1871 C CA . HIS A 1 247 ? -9.125 -10.039 0.193 1 98.19 247 HIS A CA 1
ATOM 1872 C C . HIS A 1 247 ? -9.766 -8.75 0.703 1 98.19 247 HIS A C 1
ATOM 1874 O O . HIS A 1 247 ? -10.523 -8.773 1.679 1 98.19 247 HIS A O 1
ATOM 1880 N N . ILE A 1 248 ? -9.547 -7.621 0.088 1 98.56 248 ILE A N 1
ATOM 1881 C CA . ILE A 1 248 ? -10.211 -6.383 0.489 1 98.56 248 ILE A CA 1
ATOM 1882 C C . ILE A 1 248 ? -11.719 -6.512 0.275 1 98.56 248 ILE A C 1
ATOM 1884 O O . ILE A 1 248 ? -12.172 -7.336 -0.525 1 98.56 248 ILE A O 1
ATOM 1888 N N . ARG A 1 249 ? -12.414 -5.691 1.015 1 98.06 249 ARG A N 1
ATOM 1889 C CA . ARG A 1 249 ? -13.852 -5.59 0.789 1 98.06 249 ARG A CA 1
ATOM 1890 C C . ARG A 1 249 ? -14.164 -4.637 -0.358 1 98.06 249 ARG A C 1
ATOM 1892 O O . ARG A 1 249 ? -13.453 -3.648 -0.559 1 98.06 249 ARG A O 1
ATOM 1899 N N . VAL A 1 250 ? -15.172 -4.949 -1.083 1 98.25 250 VAL A N 1
ATOM 1900 C CA . VAL A 1 250 ? -15.562 -4.117 -2.217 1 98.25 250 VAL A CA 1
ATOM 1901 C C . VAL A 1 250 ? -17.078 -3.887 -2.189 1 98.25 250 VAL A C 1
ATOM 1903 O O . VAL A 1 250 ? -17.828 -4.703 -1.652 1 98.25 250 VAL A O 1
ATOM 1906 N N . VAL A 1 251 ? -17.484 -2.75 -2.713 1 97.81 251 VAL A N 1
ATOM 1907 C CA . VAL A 1 251 ? -18.906 -2.465 -2.889 1 97.81 251 VAL A CA 1
ATOM 1908 C C . VAL A 1 251 ? -19.484 -3.393 -3.951 1 97.81 251 VAL A C 1
ATOM 1910 O O . VAL A 1 251 ? -18.984 -3.461 -5.074 1 97.81 251 VAL A O 1
ATOM 1913 N N . ARG A 1 252 ? -20.5 -4.055 -3.65 1 97.12 252 ARG A N 1
ATOM 1914 C CA . ARG A 1 252 ? -21.109 -5.02 -4.559 1 97.12 252 ARG A CA 1
ATOM 1915 C C . ARG A 1 252 ? -21.844 -4.312 -5.695 1 97.12 252 ARG A C 1
ATOM 1917 O O . ARG A 1 252 ? -22.438 -3.256 -5.488 1 97.12 252 ARG A O 1
ATOM 1924 N N . TYR A 1 253 ? -21.703 -4.953 -6.805 1 96.69 253 TYR A N 1
ATOM 1925 C CA . TYR A 1 253 ? -22.609 -4.543 -7.875 1 96.69 253 TYR A CA 1
ATOM 1926 C C . TYR A 1 253 ? -24.062 -4.684 -7.449 1 96.69 253 TYR A C 1
ATOM 1928 O O . TYR A 1 253 ? -24.453 -5.699 -6.863 1 96.69 253 TYR A O 1
ATOM 1936 N N . PRO A 1 254 ? -24.922 -3.688 -7.645 1 93.06 254 PRO A N 1
ATOM 1937 C CA . PRO A 1 254 ? -26.281 -3.686 -7.102 1 93.06 254 PRO A CA 1
ATOM 1938 C C . PRO A 1 254 ? -27.062 -4.949 -7.461 1 93.06 254 PRO A C 1
ATOM 1940 O O . PRO A 1 254 ? -27.797 -5.484 -6.629 1 93.06 254 PRO A O 1
ATOM 1943 N N . ALA A 1 255 ? -26.969 -5.539 -8.586 1 93.69 255 ALA A N 1
ATOM 1944 C CA . ALA A 1 255 ? -27.75 -6.688 -9.023 1 93.69 255 ALA A CA 1
ATOM 1945 C C . ALA A 1 255 ? -27.016 -7.996 -8.734 1 93.69 255 ALA A C 1
ATOM 1947 O O . ALA A 1 255 ? -27.5 -9.07 -9.102 1 93.69 255 ALA A O 1
ATOM 1948 N N . ASP A 1 256 ? -25.859 -7.953 -8.062 1 96.62 256 ASP A N 1
ATOM 1949 C CA . ASP A 1 256 ? -25.078 -9.156 -7.805 1 96.62 256 ASP A CA 1
ATOM 1950 C C . ASP A 1 256 ? -25.5 -9.82 -6.496 1 96.62 256 ASP A C 1
ATOM 1952 O O . ASP A 1 256 ? -25.219 -9.297 -5.414 1 96.62 256 ASP A O 1
ATOM 1956 N N . SER A 1 257 ? -26.078 -10.969 -6.559 1 95.62 257 SER A N 1
ATOM 1957 C CA . SER A 1 257 ? -26.562 -11.672 -5.371 1 95.62 257 SER A CA 1
ATOM 1958 C C . SER A 1 257 ? -25.656 -12.859 -5.039 1 95.62 257 SER A C 1
ATOM 1960 O O . SER A 1 257 ? -26 -13.672 -4.168 1 95.62 257 SER A O 1
ATOM 1962 N N . TYR A 1 258 ? -24.578 -13 -5.758 1 97.06 258 TYR A N 1
ATOM 1963 C CA . TYR A 1 258 ? -23.656 -14.102 -5.531 1 97.06 258 TYR A CA 1
ATOM 1964 C C . TYR A 1 258 ? -23.078 -14.047 -4.121 1 97.06 258 TYR A C 1
ATOM 1966 O O . TYR A 1 258 ? -22.609 -12.992 -3.678 1 97.06 258 TYR A O 1
ATOM 1974 N N . SER A 1 259 ? -23.094 -15.094 -3.365 1 96.56 259 SER A N 1
ATOM 1975 C CA . SER A 1 259 ? -22.734 -15.109 -1.953 1 96.56 259 SER A CA 1
ATOM 1976 C C . SER A 1 259 ? -21.234 -14.875 -1.77 1 96.56 259 SER A C 1
ATOM 1978 O O . SER A 1 259 ? -20.812 -14.289 -0.773 1 96.56 259 SER A O 1
ATOM 1980 N N . GLY A 1 260 ? -20.406 -15.312 -2.721 1 97.06 260 GLY A N 1
ATOM 1981 C CA . GLY A 1 260 ? -18.953 -15.281 -2.605 1 97.06 260 GLY A CA 1
ATOM 1982 C C . GLY A 1 260 ? -18.344 -16.641 -2.344 1 97.06 260 GLY A C 1
ATOM 1983 O O . GLY A 1 260 ? -19 -17.516 -1.749 1 97.06 260 GLY A O 1
ATOM 1984 N N . SER A 1 261 ? -17.109 -16.812 -2.688 1 96.25 261 SER A N 1
ATOM 1985 C CA . SER A 1 261 ? -16.531 -18.156 -2.652 1 96.25 261 SER A CA 1
ATOM 1986 C C . SER A 1 261 ? -15.359 -18.219 -1.689 1 96.25 261 SER A C 1
ATOM 1988 O O . SER A 1 261 ? -14.82 -19.297 -1.433 1 96.25 261 SER A O 1
ATOM 1990 N N . CYS A 1 262 ? -14.938 -17.125 -1.107 1 96.31 262 CYS A N 1
ATOM 1991 C CA . CYS A 1 262 ? -13.797 -17.141 -0.198 1 96.31 262 CYS A CA 1
ATOM 1992 C C . CYS A 1 262 ? -14.164 -17.828 1.113 1 96.31 262 CYS A C 1
ATOM 1994 O O . CYS A 1 262 ? -15.133 -17.453 1.771 1 96.31 262 CYS A O 1
ATOM 1996 N N . ILE A 1 263 ? -13.383 -18.734 1.596 1 93.56 263 ILE A N 1
ATOM 1997 C CA . ILE A 1 263 ? -13.719 -19.547 2.764 1 93.56 263 ILE A CA 1
ATOM 1998 C C . ILE A 1 263 ? -13.508 -18.734 4.035 1 93.56 263 ILE A C 1
ATOM 2000 O O . ILE A 1 263 ? -14.094 -19.031 5.078 1 93.56 263 ILE A O 1
ATOM 2004 N N . TRP A 1 264 ? -12.75 -17.688 3.939 1 94.25 264 TRP A N 1
ATOM 2005 C CA . TRP A 1 264 ? -12.5 -16.875 5.129 1 94.25 264 TRP A CA 1
ATOM 2006 C C . TRP A 1 264 ? -13.461 -15.695 5.199 1 94.25 264 TRP A C 1
ATOM 2008 O O . TRP A 1 264 ? -13.969 -15.359 6.273 1 94.25 264 TRP A O 1
ATOM 2018 N N . HIS A 1 265 ? -13.781 -15.023 4.004 1 96.81 265 HIS A N 1
ATOM 2019 C CA . HIS A 1 265 ? -14.469 -13.734 4.02 1 96.81 265 HIS A CA 1
ATOM 2020 C C . HIS A 1 265 ? -15.75 -13.781 3.197 1 96.81 265 HIS A C 1
ATOM 2022 O O . HIS A 1 265 ? -16.5 -12.805 3.143 1 96.81 265 HIS A O 1
ATOM 2028 N N . GLN A 1 266 ? -15.938 -14.875 2.506 1 95.81 266 GLN A N 1
ATOM 2029 C CA . GLN A 1 266 ? -17.078 -15.078 1.611 1 95.81 266 GLN A CA 1
ATOM 2030 C C . GLN A 1 266 ? -17.031 -14.102 0.437 1 95.81 266 GLN A C 1
ATOM 2032 O O . GLN A 1 266 ? -16.516 -14.438 -0.637 1 95.81 266 GLN A O 1
ATOM 2037 N N . ASP A 1 267 ? -17.312 -12.766 0.653 1 97.38 267 ASP A N 1
ATOM 2038 C CA . ASP A 1 267 ? -17.516 -11.844 -0.458 1 97.38 267 ASP A CA 1
ATOM 2039 C C . ASP A 1 267 ? -16.422 -10.766 -0.486 1 97.38 267 ASP A C 1
ATOM 2041 O O . ASP A 1 267 ? -16.703 -9.602 -0.758 1 97.38 267 ASP A O 1
ATOM 2045 N N . CYS A 1 268 ? -15.203 -11.117 -0.119 1 98.25 268 CYS A N 1
ATOM 2046 C CA . CYS A 1 268 ? -14.102 -10.234 -0.467 1 98.25 268 CYS A CA 1
ATOM 2047 C C . CYS A 1 268 ? -13.891 -10.188 -1.976 1 98.25 268 CYS A C 1
ATOM 2049 O O . CYS A 1 268 ? -14.57 -10.891 -2.723 1 98.25 268 CYS A O 1
ATOM 2051 N N . LEU A 1 269 ? -12.992 -9.398 -2.436 1 98.75 269 LEU A N 1
ATOM 2052 C CA . LEU A 1 269 ? -12.766 -9.25 -3.869 1 98.75 269 LEU A CA 1
ATOM 2053 C C . LEU A 1 269 ? -12.492 -10.609 -4.52 1 98.75 269 LEU A C 1
ATOM 2055 O O . LEU A 1 269 ? -13.109 -10.945 -5.531 1 98.75 269 LEU A O 1
ATOM 2059 N N . GLU A 1 270 ? -11.57 -11.375 -3.973 1 98.19 270 GLU A N 1
ATOM 2060 C CA . GLU A 1 270 ? -11.281 -12.703 -4.508 1 98.19 270 GLU A CA 1
ATOM 2061 C C . GLU A 1 270 ? -12.531 -13.57 -4.52 1 98.19 270 GLU A C 1
ATOM 2063 O O . GLU A 1 270 ? -12.812 -14.242 -5.516 1 98.19 270 GLU A O 1
ATOM 2068 N N . GLY A 1 271 ? -13.297 -13.539 -3.434 1 98.25 271 GLY A N 1
ATOM 2069 C CA . GLY A 1 271 ? -14.508 -14.336 -3.355 1 98.25 271 GLY A CA 1
ATOM 2070 C C . GLY A 1 271 ? -15.523 -13.992 -4.43 1 98.25 271 GLY A C 1
ATOM 2071 O O . GLY A 1 271 ? -16.359 -14.82 -4.793 1 98.25 271 GLY A O 1
ATOM 2072 N N . LEU A 1 272 ? -15.414 -12.797 -4.953 1 98.56 272 LEU A N 1
ATOM 2073 C CA . LEU A 1 272 ? -16.422 -12.328 -5.902 1 98.56 272 LEU A CA 1
ATOM 2074 C C . LEU A 1 272 ? -15.891 -12.406 -7.332 1 98.56 272 LEU A C 1
ATOM 2076 O O . LEU A 1 272 ? -16.672 -12.391 -8.289 1 98.56 272 LEU A O 1
ATOM 2080 N N . CYS A 1 273 ? -14.523 -12.5 -7.449 1 98.12 273 CYS A N 1
ATOM 2081 C CA . CYS A 1 273 ? -14.047 -12.164 -8.789 1 98.12 273 CYS A CA 1
ATOM 2082 C C . CYS A 1 273 ? -13.008 -13.18 -9.266 1 98.12 273 CYS A C 1
ATOM 2084 O O . CYS A 1 273 ? -12.438 -13.023 -10.352 1 98.12 273 CYS A O 1
ATOM 2086 N N . CYS A 1 274 ? -12.68 -14.227 -8.523 1 97.75 274 CYS A N 1
ATOM 2087 C CA . CYS A 1 274 ? -11.773 -15.258 -9.008 1 97.75 274 CYS A CA 1
ATOM 2088 C C . CYS A 1 274 ? -12.43 -16.078 -10.117 1 97.75 274 CYS A C 1
ATOM 2090 O O . CYS A 1 274 ? -13.633 -15.953 -10.359 1 97.75 274 CYS A O 1
ATOM 2092 N N . ALA A 1 275 ? -11.633 -16.938 -10.805 1 97.38 275 ALA A N 1
ATOM 2093 C CA . ALA A 1 275 ? -12.125 -17.703 -11.945 1 97.38 275 ALA A CA 1
ATOM 2094 C C . ALA A 1 275 ? -13.32 -18.562 -11.547 1 97.38 275 ALA A C 1
ATOM 2096 O O . ALA A 1 275 ? -14.305 -18.656 -12.281 1 97.38 275 ALA A O 1
ATOM 2097 N N . GLY A 1 276 ? -13.258 -19.219 -10.398 1 96.88 276 GLY A N 1
ATOM 2098 C CA . GLY A 1 276 ? -14.359 -20.047 -9.922 1 96.88 276 GLY A CA 1
ATOM 2099 C C . GLY A 1 276 ? -15.641 -19.266 -9.703 1 96.88 276 GLY A C 1
ATOM 2100 O O . GLY A 1 276 ? -16.719 -19.719 -10.094 1 96.88 276 GLY A O 1
ATOM 2101 N N . ALA A 1 277 ? -15.555 -18.094 -9.086 1 98.19 277 ALA A N 1
ATOM 2102 C CA . ALA A 1 277 ? -16.719 -17.25 -8.82 1 98.19 277 ALA A CA 1
ATOM 2103 C C . ALA A 1 277 ? -17.359 -16.797 -10.117 1 98.19 277 ALA A C 1
ATOM 2105 O O . ALA A 1 277 ? -18.594 -16.812 -10.25 1 98.19 277 ALA A O 1
ATOM 2106 N N . LEU A 1 278 ? -16.547 -16.344 -11.078 1 98.31 278 LEU A N 1
ATOM 2107 C CA . LEU A 1 278 ? -17.047 -15.914 -12.367 1 98.31 278 LEU A CA 1
ATOM 2108 C C . LEU A 1 278 ? -17.734 -17.062 -13.109 1 98.31 278 LEU A C 1
ATOM 2110 O O . LEU A 1 278 ? -18.812 -16.891 -13.664 1 98.31 278 LEU A O 1
ATOM 2114 N N . ALA A 1 279 ? -17.109 -18.219 -13.094 1 98.12 279 ALA A N 1
ATOM 2115 C CA . ALA A 1 279 ? -17.625 -19.406 -13.781 1 98.12 279 ALA A CA 1
ATOM 2116 C C . ALA A 1 279 ? -18.969 -19.828 -13.18 1 98.12 279 ALA A C 1
ATOM 2118 O O . ALA A 1 279 ? -19.906 -20.172 -13.906 1 98.12 279 ALA A O 1
ATOM 2119 N N . GLU A 1 280 ? -19.047 -19.812 -11.867 1 97.88 280 GLU A N 1
ATOM 2120 C CA . GLU A 1 280 ? -20.281 -20.188 -11.188 1 97.88 280 GLU A CA 1
ATOM 2121 C C . GLU A 1 280 ? -21.438 -19.266 -11.586 1 97.88 280 GLU A C 1
ATOM 2123 O O . GLU A 1 280 ? -22.547 -19.734 -11.867 1 97.88 280 GLU A O 1
ATOM 2128 N N . ARG A 1 281 ? -21.188 -18.047 -11.656 1 97.12 281 ARG A N 1
ATOM 2129 C CA . ARG A 1 281 ? -22.203 -17.094 -12.055 1 97.12 281 ARG A CA 1
ATOM 2130 C C . ARG A 1 281 ? -22.641 -17.312 -13.5 1 97.12 281 ARG A C 1
ATOM 2132 O O . ARG A 1 281 ? -23.797 -17.109 -13.844 1 97.12 281 ARG A O 1
ATOM 2139 N N . ALA A 1 282 ? -21.672 -17.656 -14.305 1 97.44 282 ALA A N 1
ATOM 2140 C CA . ALA A 1 282 ? -21.938 -17.875 -15.727 1 97.44 282 ALA A CA 1
ATOM 2141 C C . ALA A 1 282 ? -22.469 -19.281 -15.969 1 97.44 282 ALA A C 1
ATOM 2143 O O . ALA A 1 282 ? -22.828 -19.625 -17.094 1 97.44 282 ALA A O 1
ATOM 2144 N N . LYS A 1 283 ? -22.438 -20.141 -14.945 1 97.12 283 LYS A N 1
ATOM 2145 C CA . LYS A 1 283 ? -22.906 -21.516 -15.016 1 97.12 283 LYS A CA 1
ATOM 2146 C C . LYS A 1 283 ? -22.094 -22.328 -16.016 1 97.12 283 LYS A C 1
ATOM 2148 O O . LYS A 1 283 ? -22.672 -23.047 -16.844 1 97.12 283 LYS A O 1
ATOM 2153 N N . VAL A 1 284 ? -20.797 -22.172 -16 1 97.44 284 VAL A N 1
ATOM 2154 C CA . VAL A 1 284 ? -19.844 -22.953 -16.797 1 97.44 284 VAL A CA 1
ATOM 2155 C C . VAL A 1 284 ? -18.703 -23.438 -15.906 1 97.44 284 VAL A C 1
ATOM 2157 O O . VAL A 1 284 ? -18.578 -23.016 -14.758 1 97.44 284 VAL A O 1
ATOM 2160 N N . ASP A 1 285 ? -17.938 -24.312 -16.453 1 94.88 285 ASP A N 1
ATOM 2161 C CA . ASP A 1 285 ? -16.688 -24.672 -15.781 1 94.88 285 ASP A CA 1
ATOM 2162 C C . ASP A 1 285 ? -15.641 -23.578 -15.945 1 94.88 285 ASP A C 1
ATOM 2164 O O . ASP A 1 285 ? -15.602 -22.906 -16.984 1 94.88 285 ASP A O 1
ATOM 2168 N N . ALA A 1 286 ? -14.797 -23.453 -14.945 1 92.5 286 ALA A N 1
ATOM 2169 C CA . ALA A 1 286 ? -13.773 -22.406 -14.984 1 92.5 286 ALA A CA 1
ATOM 2170 C C . ALA A 1 286 ? -12.953 -22.484 -16.266 1 92.5 286 ALA A C 1
ATOM 2172 O O . ALA A 1 286 ? -12.547 -21.453 -16.812 1 92.5 286 ALA A O 1
ATOM 2173 N N . SER A 1 287 ? -12.75 -23.672 -16.781 1 89.88 287 SER A N 1
ATOM 2174 C CA . SER A 1 287 ? -11.969 -23.875 -18 1 89.88 287 SER A CA 1
ATOM 2175 C C . SER A 1 287 ? -12.695 -23.344 -19.234 1 89.88 287 SER A C 1
ATOM 2177 O O . SER A 1 287 ? -12.086 -23.156 -20.281 1 89.88 287 SER A O 1
ATOM 2179 N N . GLN A 1 288 ? -13.961 -23.062 -19.109 1 94.75 288 GLN A N 1
ATOM 2180 C CA . GLN A 1 288 ? -14.781 -22.625 -20.234 1 94.75 288 GLN A CA 1
ATOM 2181 C C . GLN A 1 288 ? -15.008 -21.125 -20.203 1 94.75 288 GLN A C 1
ATOM 2183 O O . GLN A 1 288 ? -15.664 -20.578 -21.094 1 94.75 288 GLN A O 1
ATOM 2188 N N . LEU A 1 289 ? -14.469 -20.484 -19.234 1 95.31 289 LEU A N 1
ATOM 2189 C CA . LEU A 1 289 ? -14.633 -19.031 -19.125 1 95.31 289 LEU A CA 1
ATOM 2190 C C . LEU A 1 289 ? -14.133 -18.344 -20.391 1 95.31 289 LEU A C 1
ATOM 2192 O O . LEU A 1 289 ? -14.734 -17.359 -20.844 1 95.31 289 LEU A O 1
ATOM 2196 N N . ALA A 1 290 ? -13.062 -18.859 -20.938 1 93.5 290 ALA A N 1
ATOM 2197 C CA . ALA A 1 290 ? -12.43 -18.25 -22.109 1 93.5 290 ALA A CA 1
ATOM 2198 C C . ALA A 1 290 ? -13.359 -18.297 -23.328 1 93.5 290 ALA A C 1
ATOM 2200 O O . ALA A 1 290 ? -13.219 -17.5 -24.25 1 93.5 290 ALA A O 1
ATOM 2201 N N . ASP A 1 291 ? -14.305 -19.172 -23.266 1 96.12 291 ASP A N 1
ATOM 2202 C CA . ASP A 1 291 ? -15.188 -19.391 -24.406 1 96.12 291 ASP A CA 1
ATOM 2203 C C . ASP A 1 291 ? -16.391 -18.453 -24.375 1 96.12 291 ASP A C 1
ATOM 2205 O O . ASP A 1 291 ? -17.125 -18.328 -25.359 1 96.12 291 ASP A O 1
ATOM 2209 N N . LEU A 1 292 ? -16.562 -17.766 -23.281 1 97.25 292 LEU A N 1
ATOM 2210 C CA . LEU A 1 292 ? -17.703 -16.859 -23.172 1 97.25 292 LEU A CA 1
ATOM 2211 C C . LEU A 1 292 ? -17.531 -15.656 -24.094 1 97.25 292 LEU A C 1
ATOM 2213 O O . LEU A 1 292 ? -16.406 -15.172 -24.266 1 97.25 292 LEU A O 1
ATOM 2217 N N . ALA A 1 293 ? -18.609 -15.18 -24.562 1 97.56 293 ALA A N 1
ATOM 2218 C CA . ALA A 1 293 ? -18.594 -13.984 -25.406 1 97.56 293 ALA A CA 1
ATOM 2219 C C . ALA A 1 293 ? -18.156 -12.758 -24.625 1 97.56 293 ALA A C 1
ATOM 2221 O O . ALA A 1 293 ? -18.375 -12.672 -23.406 1 97.56 293 ALA A O 1
ATOM 2222 N N . ASP A 1 294 ? -17.594 -11.797 -25.312 1 96.62 294 ASP A N 1
ATOM 2223 C CA . ASP A 1 294 ? -17.078 -10.586 -24.688 1 96.62 294 ASP A CA 1
ATOM 2224 C C . ASP A 1 294 ? -18.188 -9.773 -24.031 1 96.62 294 ASP A C 1
ATOM 2226 O O . ASP A 1 294 ? -17.938 -9.016 -23.094 1 96.62 294 ASP A O 1
ATOM 2230 N N . ASP A 1 295 ? -19.359 -9.938 -24.516 1 96.94 295 ASP A N 1
ATOM 2231 C CA . ASP A 1 295 ? -20.469 -9.125 -24 1 96.94 295 ASP A CA 1
ATOM 2232 C C . ASP A 1 295 ? -21.234 -9.867 -22.922 1 96.94 295 ASP A C 1
ATOM 2234 O O . ASP A 1 295 ? -22.25 -9.383 -22.422 1 96.94 295 ASP A O 1
ATOM 2238 N N . HIS A 1 296 ? -20.766 -11.094 -22.609 1 97.56 296 HIS A N 1
ATOM 2239 C CA . HIS A 1 296 ? -21.406 -11.789 -21.484 1 97.56 296 HIS A CA 1
ATOM 2240 C C . HIS A 1 296 ? -21.422 -10.922 -20.234 1 97.56 296 HIS A C 1
ATOM 2242 O O . HIS A 1 296 ? -20.422 -10.289 -19.906 1 97.56 296 HIS A O 1
ATOM 2248 N N . PRO A 1 297 ? -22.5 -10.93 -19.469 1 97.06 297 PRO A N 1
ATOM 2249 C CA . PRO A 1 297 ? -22.672 -10.023 -18.328 1 97.06 297 PRO A CA 1
ATOM 2250 C C . PRO A 1 297 ? -21.656 -10.25 -17.219 1 97.06 297 PRO A C 1
ATOM 2252 O O . PRO A 1 297 ? -21.375 -9.336 -16.438 1 97.06 297 PRO A O 1
ATOM 2255 N N . VAL A 1 298 ? -21.094 -11.406 -17.188 1 97.75 298 VAL A N 1
ATOM 2256 C CA . VAL A 1 298 ? -20.156 -11.734 -16.109 1 97.75 298 VAL A CA 1
ATOM 2257 C C . VAL A 1 298 ? -18.938 -10.812 -16.188 1 97.75 298 VAL A C 1
ATOM 2259 O O . VAL A 1 298 ? -18.312 -10.5 -15.172 1 97.75 298 VAL A O 1
ATOM 2262 N N . TRP A 1 299 ? -18.641 -10.32 -17.406 1 98.12 299 TRP A N 1
ATOM 2263 C CA . TRP A 1 299 ? -17.438 -9.492 -17.594 1 98.12 299 TRP A CA 1
ATOM 2264 C C . TRP A 1 299 ? -17.672 -8.078 -17.062 1 98.12 299 TRP A C 1
ATOM 2266 O O . TRP A 1 299 ? -16.734 -7.414 -16.609 1 98.12 299 TRP A O 1
ATOM 2276 N N . LYS A 1 300 ? -18.922 -7.645 -17.047 1 97.75 300 LYS A N 1
ATOM 2277 C CA . LYS A 1 300 ? -19.266 -6.375 -16.422 1 97.75 300 LYS A CA 1
ATOM 2278 C C . LYS A 1 300 ? -19.062 -6.445 -14.906 1 97.75 300 LYS A C 1
ATOM 2280 O O . LYS A 1 300 ? -18.562 -5.496 -14.297 1 97.75 300 LYS A O 1
ATOM 2285 N N . LEU A 1 301 ? -19.438 -7.551 -14.359 1 98 301 LEU A N 1
ATOM 2286 C CA . LEU A 1 301 ? -19.234 -7.777 -12.93 1 98 301 LEU A CA 1
ATOM 2287 C C . LEU A 1 301 ? -17.75 -7.82 -12.594 1 98 301 LEU A C 1
ATOM 2289 O O . LEU A 1 301 ? -17.297 -7.176 -11.641 1 98 301 LEU A O 1
ATOM 2293 N N . ALA A 1 302 ? -17 -8.562 -13.391 1 98.5 302 ALA A N 1
ATOM 2294 C CA . ALA A 1 302 ? -15.547 -8.656 -13.188 1 98.5 302 ALA A CA 1
ATOM 2295 C C . ALA A 1 302 ? -14.898 -7.273 -13.258 1 98.5 302 ALA A C 1
ATOM 2297 O O . ALA A 1 302 ? -14.078 -6.926 -12.398 1 98.5 302 ALA A O 1
ATOM 2298 N N . ALA A 1 303 ? -15.312 -6.461 -14.203 1 98.75 303 ALA A N 1
ATOM 2299 C CA . ALA A 1 303 ? -14.758 -5.121 -14.375 1 98.75 303 ALA A CA 1
ATOM 2300 C C . ALA A 1 303 ? -15.094 -4.23 -13.18 1 98.75 303 ALA A C 1
ATOM 2302 O O . ALA A 1 303 ? -14.258 -3.445 -12.734 1 98.75 303 ALA A O 1
ATOM 2303 N N . HIS A 1 304 ? -16.297 -4.359 -12.688 1 98.69 304 HIS A N 1
ATOM 2304 C CA . HIS A 1 304 ? -16.734 -3.592 -11.531 1 98.69 304 HIS A CA 1
ATOM 2305 C C . HIS A 1 304 ? -15.836 -3.848 -10.328 1 98.69 304 HIS A C 1
ATOM 2307 O O . HIS A 1 304 ? -15.359 -2.904 -9.688 1 98.69 304 HIS A O 1
ATOM 2313 N N . TYR A 1 305 ? -15.547 -5.047 -10.07 1 98.81 305 TYR A N 1
ATOM 2314 C CA . TYR A 1 305 ? -14.781 -5.43 -8.898 1 98.81 305 TYR A CA 1
ATOM 2315 C C . TYR A 1 305 ? -13.297 -5.148 -9.102 1 98.81 305 TYR A C 1
ATOM 2317 O O . TYR A 1 305 ? -12.633 -4.605 -8.211 1 98.81 305 TYR A O 1
ATOM 2325 N N . LEU A 1 306 ? -12.758 -5.461 -10.266 1 98.88 306 LEU A N 1
ATOM 2326 C CA . LEU A 1 306 ? -11.328 -5.281 -10.516 1 98.88 306 LEU A CA 1
ATOM 2327 C C . LEU A 1 306 ? -10.984 -3.803 -10.633 1 98.88 306 LEU A C 1
ATOM 2329 O O . LEU A 1 306 ? -9.883 -3.391 -10.258 1 98.88 306 LEU A O 1
ATOM 2333 N N . ALA A 1 307 ? -11.922 -2.98 -11.148 1 98.94 307 ALA A N 1
ATOM 2334 C CA . ALA A 1 307 ? -11.695 -1.538 -11.156 1 98.94 307 ALA A CA 1
ATOM 2335 C C . ALA A 1 307 ? -11.594 -0.988 -9.742 1 98.94 307 ALA A C 1
ATOM 2337 O O . ALA A 1 307 ? -10.789 -0.09 -9.469 1 98.94 307 ALA A O 1
ATOM 2338 N N . GLN A 1 308 ? -12.391 -1.525 -8.852 1 98.88 308 GLN A N 1
ATOM 2339 C CA . GLN A 1 308 ? -12.312 -1.118 -7.457 1 98.88 308 GLN A CA 1
ATOM 2340 C C . GLN A 1 308 ? -10.961 -1.495 -6.848 1 98.88 308 GLN A C 1
ATOM 2342 O O . GLN A 1 308 ? -10.414 -0.749 -6.035 1 98.88 308 GLN A O 1
ATOM 2347 N N . LEU A 1 309 ? -10.453 -2.67 -7.203 1 98.94 309 LEU A N 1
ATOM 2348 C CA . LEU A 1 309 ? -9.117 -3.045 -6.754 1 98.94 309 LEU A CA 1
ATOM 2349 C C . LEU A 1 309 ? -8.078 -2.051 -7.262 1 98.94 309 LEU A C 1
ATOM 2351 O O . LEU A 1 309 ? -7.234 -1.584 -6.492 1 98.94 309 LEU A O 1
ATOM 2355 N N . CYS A 1 310 ? -8.164 -1.723 -8.555 1 98.88 310 CYS A N 1
ATOM 2356 C CA . CYS A 1 310 ? -7.227 -0.765 -9.133 1 98.88 310 CYS A CA 1
ATOM 2357 C C . CYS A 1 310 ? -7.34 0.59 -8.445 1 98.88 310 CYS A C 1
ATOM 2359 O O . CYS A 1 310 ? -6.328 1.246 -8.188 1 98.88 310 CYS A O 1
ATOM 2361 N N . TRP A 1 311 ? -8.547 1 -8.141 1 98.81 311 TRP A N 1
ATOM 2362 C CA . TRP A 1 311 ? -8.773 2.254 -7.434 1 98.81 311 TRP A CA 1
ATOM 2363 C C . TRP A 1 311 ? -8.141 2.213 -6.043 1 98.81 311 TRP A C 1
ATOM 2365 O O . TRP A 1 311 ? -7.434 3.141 -5.648 1 98.81 311 TRP A O 1
ATOM 2375 N N . ASN A 1 312 ? -8.383 1.112 -5.387 1 98.81 312 ASN A N 1
ATOM 2376 C CA . ASN A 1 312 ? -7.824 0.928 -4.055 1 98.81 312 ASN A CA 1
ATOM 2377 C C . ASN A 1 312 ? -6.301 0.996 -4.07 1 98.81 312 ASN A C 1
ATOM 2379 O O . ASN A 1 312 ? -5.699 1.716 -3.271 1 98.81 312 ASN A O 1
ATOM 2383 N N . LEU A 1 313 ? -5.695 0.279 -4.98 1 98.88 313 LEU A N 1
ATOM 2384 C CA . LEU A 1 313 ? -4.242 0.269 -5.109 1 98.88 313 LEU A CA 1
ATOM 2385 C C . LEU A 1 313 ? -3.717 1.66 -5.449 1 98.88 313 LEU A C 1
ATOM 2387 O O . LEU A 1 313 ? -2.666 2.07 -4.953 1 98.88 313 LEU A O 1
ATOM 2391 N N . SER A 1 314 ? -4.414 2.408 -6.277 1 98.38 314 SER A N 1
ATOM 2392 C CA . SER A 1 314 ? -4.023 3.768 -6.641 1 98.38 314 SER A CA 1
ATOM 2393 C C . SER A 1 314 ? -4.07 4.695 -5.434 1 98.38 314 SER A C 1
ATOM 2395 O O . SER A 1 314 ? -3.176 5.523 -5.242 1 98.38 314 SER A O 1
ATOM 2397 N N . CYS A 1 315 ? -5.051 4.512 -4.613 1 98.31 315 CYS A N 1
ATOM 2398 C CA . CYS A 1 315 ? -5.23 5.371 -3.449 1 98.31 315 CYS A CA 1
ATOM 2399 C C . CYS A 1 315 ? -4.18 5.07 -2.385 1 98.31 315 CYS A C 1
ATOM 2401 O O . CYS A 1 315 ? -3.689 5.984 -1.718 1 98.31 315 CYS A O 1
ATOM 2403 N N . VAL A 1 316 ? -3.799 3.828 -2.254 1 98.62 316 VAL A N 1
ATOM 2404 C CA . VAL A 1 316 ? -2.939 3.426 -1.146 1 98.62 316 VAL A CA 1
ATOM 2405 C C . VAL A 1 316 ? -1.474 3.557 -1.556 1 98.62 316 VAL A C 1
ATOM 2407 O O . VAL A 1 316 ? -0.637 3.994 -0.762 1 98.62 316 VAL A O 1
ATOM 2410 N N . LEU A 1 317 ? -1.189 3.227 -2.848 1 97.69 317 LEU A N 1
ATOM 2411 C CA . LEU A 1 317 ? 0.204 3.066 -3.25 1 97.69 317 LEU A CA 1
ATOM 2412 C C . LEU A 1 317 ? 0.623 4.168 -4.215 1 97.69 317 LEU A C 1
ATOM 2414 O O . LEU A 1 317 ? 1.816 4.387 -4.438 1 97.69 317 LEU A O 1
ATOM 2418 N N . ALA A 1 318 ? -0.296 4.77 -4.902 1 95.44 318 ALA A N 1
ATOM 2419 C CA . ALA A 1 318 ? -0.024 5.688 -6.004 1 95.44 318 ALA A CA 1
ATOM 2420 C C . ALA A 1 318 ? 1.006 5.102 -6.965 1 95.44 318 ALA A C 1
ATOM 2422 O O . ALA A 1 318 ? 1.994 5.758 -7.301 1 95.44 318 ALA A O 1
ATOM 2423 N N . PRO A 1 319 ? 0.728 3.934 -7.445 1 96.81 319 PRO A N 1
ATOM 2424 C CA . PRO A 1 319 ? 1.76 3.266 -8.242 1 96.81 319 PRO A CA 1
ATOM 2425 C C . PRO A 1 319 ? 1.975 3.928 -9.602 1 96.81 319 PRO A C 1
ATOM 2427 O O . PRO A 1 319 ? 1.109 4.668 -10.078 1 96.81 319 PRO A O 1
ATOM 2430 N N . HIS A 1 320 ? 3.102 3.662 -10.211 1 95.06 320 HIS A N 1
ATOM 2431 C CA . HIS A 1 320 ? 3.391 4.121 -11.562 1 95.06 320 HIS A CA 1
ATOM 2432 C C . HIS A 1 320 ? 2.67 3.268 -12.602 1 95.06 320 HIS A C 1
ATOM 2434 O O . HIS A 1 320 ? 2.312 3.758 -13.68 1 95.06 320 HIS A O 1
ATOM 2440 N N . TRP A 1 321 ? 2.496 1.947 -12.18 1 96.94 321 TRP A N 1
ATOM 2441 C CA . TRP A 1 321 ? 1.759 1.018 -13.031 1 96.94 321 TRP A CA 1
ATOM 2442 C C . TRP A 1 321 ? 0.947 0.038 -12.188 1 96.94 321 TRP A C 1
ATOM 2444 O O . TRP A 1 321 ? 1.39 -0.387 -11.117 1 96.94 321 TRP A O 1
ATOM 2454 N N . ILE A 1 322 ? -0.136 -0.261 -12.727 1 98.69 322 ILE A N 1
ATOM 2455 C CA . ILE A 1 322 ? -0.87 -1.452 -12.312 1 98.69 322 ILE A CA 1
ATOM 2456 C C . ILE A 1 322 ? -0.915 -2.457 -13.461 1 98.69 322 ILE A C 1
ATOM 2458 O O . ILE A 1 322 ? -1.458 -2.162 -14.531 1 98.69 322 ILE A O 1
ATOM 2462 N N . VAL A 1 323 ? -0.296 -3.594 -13.219 1 98.88 323 VAL A N 1
ATOM 2463 C CA . VAL A 1 323 ? -0.218 -4.625 -14.242 1 98.88 323 VAL A CA 1
ATOM 2464 C C . VAL A 1 323 ? -1.186 -5.762 -13.914 1 98.88 323 VAL A C 1
ATOM 2466 O O . VAL A 1 323 ? -1.147 -6.316 -12.812 1 98.88 323 VAL A O 1
ATOM 2469 N N . LEU A 1 324 ? -2.061 -6.062 -14.836 1 98.69 324 LEU A N 1
ATOM 2470 C CA . LEU A 1 324 ? -3.039 -7.129 -14.656 1 98.69 324 LEU A CA 1
ATOM 2471 C C . LEU A 1 324 ? -2.639 -8.375 -15.438 1 98.69 324 LEU A C 1
ATOM 2473 O O . LEU A 1 324 ? -2.441 -8.312 -16.656 1 98.69 324 LEU A O 1
ATOM 2477 N N . GLY A 1 325 ? -2.467 -9.453 -14.695 1 97.75 325 GLY A N 1
ATOM 2478 C CA . GLY A 1 325 ? -2.141 -10.742 -15.281 1 97.75 325 GLY A CA 1
ATOM 2479 C C . GLY A 1 325 ? -3.016 -11.867 -14.766 1 97.75 325 GLY A C 1
ATOM 2480 O O . GLY A 1 325 ? -4.008 -11.625 -14.078 1 97.75 325 GLY A O 1
ATOM 2481 N N . GLY A 1 326 ? -2.654 -13.102 -15.195 1 95.5 326 GLY A N 1
ATOM 2482 C CA . GLY A 1 326 ? -3.455 -14.266 -14.852 1 95.5 326 GLY A CA 1
ATOM 2483 C C . GLY A 1 326 ? -4.348 -14.734 -15.984 1 95.5 326 GLY A C 1
ATOM 2484 O O . GLY A 1 326 ? -4.547 -14.008 -16.969 1 95.5 326 GLY A O 1
ATOM 2485 N N . GLY A 1 327 ? -4.883 -15.891 -15.82 1 94.19 327 GLY A N 1
ATOM 2486 C CA . GLY A 1 327 ? -5.641 -16.531 -16.891 1 94.19 327 GLY A CA 1
ATOM 2487 C C . GLY A 1 327 ? -6.859 -15.727 -17.312 1 94.19 327 GLY A C 1
ATOM 2488 O O . GLY A 1 327 ? -7.164 -15.633 -18.5 1 94.19 327 GLY A O 1
ATOM 2489 N N . VAL A 1 328 ? -7.543 -15.102 -16.359 1 96.12 328 VAL A N 1
ATOM 2490 C CA . VAL A 1 328 ? -8.766 -14.359 -16.656 1 96.12 328 VAL A CA 1
ATOM 2491 C C . VAL A 1 328 ? -8.43 -13.102 -17.453 1 96.12 328 VAL A C 1
ATOM 2493 O O . VAL A 1 328 ? -9.188 -12.719 -18.359 1 96.12 328 VAL A O 1
ATOM 2496 N N . MET A 1 329 ? -7.258 -12.562 -17.234 1 96.56 329 MET A N 1
ATOM 2497 C CA . MET A 1 329 ? -6.887 -11.281 -17.828 1 96.56 329 MET A CA 1
ATOM 2498 C C . MET A 1 329 ? -6.324 -11.484 -19.234 1 96.56 329 MET A C 1
ATOM 2500 O O . MET A 1 329 ? -5.957 -10.516 -19.906 1 96.56 329 MET A O 1
ATOM 2504 N N . GLN A 1 330 ? -6.273 -12.734 -19.672 1 92.88 330 GLN A N 1
ATOM 2505 C CA . GLN A 1 330 ? -5.906 -12.953 -21.062 1 92.88 330 GLN A CA 1
ATOM 2506 C C . GLN A 1 330 ? -6.98 -12.414 -22 1 92.88 330 GLN A C 1
ATOM 2508 O O . GLN A 1 330 ? -6.738 -12.266 -23.203 1 92.88 330 GLN A O 1
ATOM 2513 N N . ARG A 1 331 ? -8.125 -12.094 -21.469 1 93.81 331 ARG A N 1
ATOM 2514 C CA . ARG A 1 331 ? -9.203 -11.477 -22.234 1 93.81 331 ARG A CA 1
ATOM 2515 C C . ARG A 1 331 ? -8.992 -9.969 -22.344 1 93.81 331 ARG A C 1
ATOM 2517 O O . ARG A 1 331 ? -9.242 -9.219 -21.406 1 93.81 331 ARG A O 1
ATOM 2524 N N . LYS A 1 332 ? -8.703 -9.477 -23.5 1 92.62 332 LYS A N 1
ATOM 2525 C CA . LYS A 1 332 ? -8.328 -8.086 -23.734 1 92.62 332 LYS A CA 1
ATOM 2526 C C . LYS A 1 332 ? -9.523 -7.152 -23.547 1 92.62 332 LYS A C 1
ATOM 2528 O O . LYS A 1 332 ? -9.367 -6.016 -23.094 1 92.62 332 LYS A O 1
ATOM 2533 N N . SER A 1 333 ? -10.656 -7.637 -23.875 1 97.06 333 SER A N 1
ATOM 2534 C CA . SER A 1 333 ? -11.852 -6.801 -23.734 1 97.06 333 SER A CA 1
ATOM 2535 C C . SER A 1 333 ? -12.133 -6.488 -22.266 1 97.06 333 SER A C 1
ATOM 2537 O O . SER A 1 333 ? -12.688 -5.434 -21.953 1 97.06 333 SER A O 1
ATOM 2539 N N . LEU A 1 334 ? -11.773 -7.352 -21.406 1 98.12 334 LEU A N 1
ATOM 2540 C CA . LEU A 1 334 ? -11.969 -7.137 -19.984 1 98.12 334 LEU A CA 1
ATOM 2541 C C . LEU A 1 334 ? -11.086 -5.996 -19.484 1 98.12 334 LEU A C 1
ATOM 2543 O O . LEU A 1 334 ? -11.523 -5.18 -18.656 1 98.12 334 LEU A O 1
ATOM 2547 N N . LEU A 1 335 ? -9.852 -5.926 -20.016 1 98.44 335 LEU A N 1
ATOM 2548 C CA . LEU A 1 335 ? -8.938 -4.852 -19.641 1 98.44 335 LEU A CA 1
ATOM 2549 C C . LEU A 1 335 ? -9.547 -3.486 -19.938 1 98.44 335 LEU A C 1
ATOM 2551 O O . LEU A 1 335 ? -9.508 -2.586 -19.094 1 98.44 335 LEU A O 1
ATOM 2555 N N . LYS A 1 336 ? -10.102 -3.334 -21.078 1 98.25 336 LYS A N 1
ATOM 2556 C CA . LYS A 1 336 ? -10.711 -2.068 -21.484 1 98.25 336 LYS A CA 1
ATOM 2557 C C . LYS A 1 336 ? -11.867 -1.692 -20.578 1 98.25 336 LYS A C 1
ATOM 2559 O O . LYS A 1 336 ? -12.039 -0.521 -20.234 1 98.25 336 LYS A O 1
ATOM 2564 N N . LYS A 1 337 ? -12.656 -2.693 -20.219 1 98.62 337 LYS A N 1
ATOM 2565 C CA . LYS A 1 337 ? -13.781 -2.455 -19.312 1 98.62 337 LYS A CA 1
ATOM 2566 C C . LYS A 1 337 ? -13.297 -2 -17.938 1 98.62 337 LYS A C 1
ATOM 2568 O O . LYS A 1 337 ? -13.891 -1.112 -17.328 1 98.62 337 LYS A O 1
ATOM 2573 N N . ILE A 1 338 ? -12.234 -2.596 -17.453 1 98.81 338 ILE A N 1
ATOM 2574 C CA . ILE A 1 338 ? -11.656 -2.24 -16.156 1 98.81 338 ILE A CA 1
ATOM 2575 C C . ILE A 1 338 ? -11.141 -0.803 -16.203 1 98.81 338 ILE A C 1
ATOM 2577 O O . ILE A 1 338 ? -11.398 -0.013 -15.289 1 98.81 338 ILE A O 1
ATOM 2581 N N . GLN A 1 339 ? -10.438 -0.453 -17.266 1 98.69 339 GLN A N 1
ATOM 2582 C CA . GLN A 1 339 ? -9.898 0.889 -17.453 1 98.69 339 GLN A CA 1
ATOM 2583 C C . GLN A 1 339 ? -11.008 1.933 -17.469 1 98.69 339 GLN A C 1
ATOM 2585 O O . GLN A 1 339 ? -10.906 2.961 -16.797 1 98.69 339 GLN A O 1
ATOM 2590 N N . SER A 1 340 ? -12.039 1.654 -18.172 1 98.44 340 SER A N 1
ATOM 2591 C CA . SER A 1 340 ? -13.172 2.574 -18.25 1 98.44 340 SER A CA 1
ATOM 2592 C C . SER A 1 340 ? -13.812 2.785 -16.891 1 98.44 340 SER A C 1
ATOM 2594 O O . SER A 1 340 ? -14.094 3.92 -16.5 1 98.44 340 SER A O 1
ATOM 2596 N N . LYS A 1 341 ? -14.031 1.692 -16.203 1 98.5 341 LYS A N 1
ATOM 2597 C CA . LYS A 1 341 ? -14.648 1.779 -14.875 1 98.5 341 LYS A CA 1
ATOM 2598 C C . LYS A 1 341 ? -13.734 2.506 -13.891 1 98.5 341 LYS A C 1
ATOM 2600 O O . LYS A 1 341 ? -14.211 3.24 -13.023 1 98.5 341 LYS A O 1
ATOM 2605 N N . PHE A 1 342 ? -12.453 2.318 -14.039 1 98.69 342 PHE A N 1
ATOM 2606 C CA . PHE A 1 342 ? -11.492 3.031 -13.203 1 98.69 342 PHE A CA 1
ATOM 2607 C C . PHE A 1 342 ? -11.633 4.539 -13.383 1 98.69 342 PHE A C 1
ATOM 2609 O O . PHE A 1 342 ? -11.633 5.289 -12.406 1 98.69 342 PHE A O 1
ATOM 2616 N N . VAL A 1 343 ? -11.711 4.965 -14.555 1 98.19 343 VAL A N 1
ATOM 2617 C CA . VAL A 1 343 ? -11.844 6.387 -14.859 1 98.19 343 VAL A CA 1
ATOM 2618 C C . VAL A 1 343 ? -13.102 6.945 -14.195 1 98.19 343 VAL A C 1
ATOM 2620 O O . VAL A 1 343 ? -13.086 8.047 -13.641 1 98.19 343 VAL A O 1
ATOM 2623 N N . GLU A 1 344 ? -14.172 6.141 -14.234 1 97.44 344 GLU A N 1
ATOM 2624 C CA . GLU A 1 344 ? -15.414 6.543 -13.586 1 97.44 344 GLU A CA 1
ATOM 2625 C C . GLU A 1 344 ? -15.234 6.691 -12.078 1 97.44 344 GLU A C 1
ATOM 2627 O O . GLU A 1 344 ? -15.836 7.566 -11.461 1 97.44 344 GLU A O 1
ATOM 2632 N N . LEU A 1 345 ? -14.445 5.82 -11.5 1 97.44 345 LEU A N 1
ATOM 2633 C CA . LEU A 1 345 ? -14.211 5.855 -10.062 1 97.44 345 LEU A CA 1
ATOM 2634 C C . LEU A 1 345 ? -13.32 7.039 -9.688 1 97.44 345 LEU A C 1
ATOM 2636 O O . LEU A 1 345 ? -13.539 7.68 -8.656 1 97.44 345 LEU A O 1
ATOM 2640 N N . ASP A 1 346 ? -12.312 7.301 -10.438 1 97 346 ASP A N 1
ATOM 2641 C CA . ASP A 1 346 ? -11.32 8.336 -10.164 1 97 346 ASP A CA 1
ATOM 2642 C C . ASP A 1 346 ? -11.945 9.727 -10.203 1 97 346 ASP A C 1
ATOM 2644 O O . ASP A 1 346 ? -11.695 10.547 -9.32 1 97 346 ASP A O 1
ATOM 2648 N N . ARG A 1 347 ? -12.789 9.953 -11.234 1 95.06 347 ARG A N 1
ATOM 2649 C CA . ARG A 1 347 ? -13.414 11.25 -11.469 1 95.06 347 ARG A CA 1
ATOM 2650 C C . ARG A 1 347 ? -12.367 12.359 -11.531 1 95.06 347 ARG A C 1
ATOM 2652 O O . ARG A 1 347 ? -12.562 13.438 -10.961 1 95.06 347 ARG A O 1
ATOM 2659 N N . ASP A 1 348 ? -11.172 12.039 -11.953 1 91.62 348 ASP A N 1
ATOM 2660 C CA . ASP A 1 348 ? -10.039 12.938 -12.18 1 91.62 348 ASP A CA 1
ATOM 2661 C C . ASP A 1 348 ? -9.5 13.5 -10.867 1 91.62 348 ASP A C 1
ATOM 2663 O O . ASP A 1 348 ? -8.922 14.578 -10.836 1 91.62 348 ASP A O 1
ATOM 2667 N N . TYR A 1 349 ? -9.766 12.859 -9.836 1 93.25 349 TYR A N 1
ATOM 2668 C CA . TYR A 1 349 ? -9.297 13.305 -8.531 1 93.25 349 TYR A CA 1
ATOM 2669 C C . TYR A 1 349 ? -7.785 13.156 -8.414 1 93.25 349 TYR A C 1
ATOM 2671 O O . TYR A 1 349 ? -7.094 14.078 -7.977 1 93.25 349 TYR A O 1
ATOM 2679 N N . LEU A 1 350 ? -7.234 12.031 -8.758 1 91.62 350 LEU A N 1
ATOM 2680 C CA . LEU A 1 350 ? -5.812 11.758 -8.602 1 91.62 350 LEU A CA 1
ATOM 2681 C C . LEU A 1 350 ? -4.984 12.586 -9.57 1 91.62 350 LEU A C 1
ATOM 2683 O O . LEU A 1 350 ? -3.775 12.75 -9.383 1 91.62 350 LEU A O 1
ATOM 2687 N N . GLY A 1 351 ? -5.559 13.062 -10.609 1 87 351 GLY A N 1
ATOM 2688 C CA . GLY A 1 351 ? -4.867 13.914 -11.562 1 87 351 GLY A CA 1
ATOM 2689 C C . GLY A 1 351 ? -3.752 13.203 -12.305 1 87 351 GLY A C 1
ATOM 2690 O O . GLY A 1 351 ? -2.727 13.805 -12.617 1 87 351 GLY A O 1
ATOM 2691 N N . ILE A 1 352 ? -3.848 11.953 -12.477 1 80.38 352 ILE A N 1
ATOM 2692 C CA . ILE A 1 352 ? -2.857 11.188 -13.227 1 80.38 352 ILE A CA 1
ATOM 2693 C C . ILE A 1 352 ? -2.865 11.625 -14.688 1 80.38 352 ILE A C 1
ATOM 2695 O O . ILE A 1 352 ? -3.859 11.438 -15.398 1 80.38 352 ILE A O 1
ATOM 2699 N N . GLU A 1 353 ? -1.811 12.148 -15.078 1 84.38 353 GLU A N 1
ATOM 2700 C CA . GLU A 1 353 ? -1.7 12.664 -16.438 1 84.38 353 GLU A CA 1
ATOM 2701 C C . GLU A 1 353 ? -1.521 11.523 -17.453 1 84.38 353 GLU A C 1
ATOM 2703 O O . GLU A 1 353 ? -1.916 11.648 -18.609 1 84.38 353 GLU A O 1
ATOM 2708 N N . THR A 1 354 ? -0.993 10.445 -16.984 1 88.81 354 THR A N 1
ATOM 2709 C CA . THR A 1 354 ? -0.82 9.273 -17.828 1 88.81 354 THR A CA 1
ATOM 2710 C C . THR A 1 354 ? -2.172 8.688 -18.234 1 88.81 354 THR A C 1
ATOM 2712 O O . THR A 1 354 ? -3.037 8.477 -17.375 1 88.81 354 THR A O 1
ATOM 2715 N N . PRO A 1 355 ? -2.357 8.5 -19.547 1 94.31 355 PRO A N 1
ATOM 2716 C CA . PRO A 1 355 ? -3.594 7.824 -19.953 1 94.31 355 PRO A CA 1
ATOM 2717 C C . PRO A 1 355 ? -3.795 6.488 -19.234 1 94.31 355 PRO A C 1
ATOM 2719 O O . PRO A 1 355 ? -2.828 5.766 -18.984 1 94.31 355 PRO A O 1
ATOM 2722 N N . VAL A 1 356 ? -5.016 6.188 -18.938 1 97.38 356 VAL A N 1
ATOM 2723 C CA . VAL A 1 356 ? -5.348 5.008 -18.141 1 97.38 356 VAL A CA 1
ATOM 2724 C C . VAL A 1 356 ? -4.812 3.756 -18.844 1 97.38 356 VAL A C 1
ATOM 2726 O O . VAL A 1 356 ? -4.402 2.801 -18.172 1 97.38 356 VAL A O 1
ATOM 2729 N N . GLU A 1 357 ? -4.641 3.742 -20.203 1 97.38 357 GLU A N 1
ATOM 2730 C CA . GLU A 1 357 ? -4.172 2.607 -21 1 97.38 357 GLU A CA 1
ATOM 2731 C C . GLU A 1 357 ? -2.68 2.371 -20.797 1 97.38 357 GLU A C 1
ATOM 2733 O O . GLU A 1 357 ? -2.162 1.306 -21.141 1 97.38 357 GLU A O 1
ATOM 2738 N N . LYS A 1 358 ? -2 3.375 -20.266 1 96.62 358 LYS A N 1
ATOM 2739 C CA . LYS A 1 358 ? -0.575 3.258 -19.969 1 96.62 358 LYS A CA 1
ATOM 2740 C C . LYS A 1 358 ? -0.335 3.119 -18.469 1 96.62 358 LYS A C 1
ATOM 2742 O O . LYS A 1 358 ? 0.796 2.889 -18.031 1 96.62 358 LYS A O 1
ATOM 2747 N N . TYR A 1 359 ? -1.427 3.254 -17.719 1 97.19 359 TYR A N 1
ATOM 2748 C CA . TYR A 1 359 ? -1.368 3.186 -16.266 1 97.19 359 TYR A CA 1
ATOM 2749 C C . TYR A 1 359 ? -1.798 1.812 -15.758 1 97.19 359 TYR A C 1
ATOM 2751 O O . TYR A 1 359 ? -1.1 1.192 -14.953 1 97.19 359 TYR A O 1
ATOM 2759 N N . ILE A 1 360 ? -2.9 1.386 -16.25 1 98.62 360 ILE A N 1
ATOM 2760 C CA . ILE A 1 360 ? -3.408 0.034 -16.031 1 98.62 360 ILE A CA 1
ATOM 2761 C C . ILE A 1 360 ? -3.197 -0.796 -17.297 1 98.62 360 ILE A C 1
ATOM 2763 O O . ILE A 1 360 ? -3.875 -0.584 -18.312 1 98.62 360 ILE A O 1
ATOM 2767 N N . VAL A 1 361 ? -2.285 -1.764 -17.203 1 98.25 361 VAL A N 1
ATOM 2768 C CA . VAL A 1 361 ? -1.817 -2.42 -18.422 1 98.25 361 VAL A CA 1
ATOM 2769 C C . VAL A 1 361 ? -1.798 -3.934 -18.219 1 98.25 361 VAL A C 1
ATOM 2771 O O . VAL A 1 361 ? -1.883 -4.414 -17.094 1 98.25 361 VAL A O 1
ATOM 2774 N N . SER A 1 362 ? -1.72 -4.672 -19.312 1 97.75 362 SER A N 1
ATOM 2775 C CA . SER A 1 362 ? -1.493 -6.113 -19.266 1 97.75 362 SER A CA 1
ATOM 2776 C C . SER A 1 362 ? -0.022 -6.434 -19.016 1 97.75 362 SER A C 1
ATOM 2778 O O . SER A 1 362 ? 0.849 -5.594 -19.25 1 97.75 362 SER A O 1
ATOM 2780 N N . SER A 1 363 ? 0.203 -7.566 -18.547 1 97.19 363 SER A N 1
ATOM 2781 C CA . SER A 1 363 ? 1.575 -8.008 -18.312 1 97.19 363 SER A CA 1
ATOM 2782 C C . SER A 1 363 ? 2.352 -8.094 -19.625 1 97.19 363 SER A C 1
ATOM 2784 O O . SER A 1 363 ? 1.823 -8.562 -20.641 1 97.19 363 SER A O 1
ATOM 2786 N N . ALA A 1 364 ? 3.604 -7.668 -19.578 1 94.94 364 ALA A N 1
ATOM 2787 C CA . ALA A 1 364 ? 4.492 -7.797 -20.734 1 94.94 364 ALA A CA 1
ATOM 2788 C C . ALA A 1 364 ? 4.871 -9.258 -20.969 1 94.94 364 ALA A C 1
ATOM 2790 O O . ALA A 1 364 ? 5.324 -9.617 -22.062 1 94.94 364 ALA A O 1
ATOM 2791 N N . TYR A 1 365 ? 4.633 -10.109 -19.969 1 96.75 365 TYR A N 1
ATOM 2792 C CA . TYR A 1 365 ? 5.094 -11.492 -20.031 1 96.75 365 TYR A CA 1
ATOM 2793 C C . TYR A 1 365 ? 3.926 -12.445 -20.234 1 96.75 365 TYR A C 1
ATOM 2795 O O . TYR A 1 365 ? 4.113 -13.664 -20.266 1 96.75 365 TYR A O 1
ATOM 2803 N N . GLY A 1 366 ? 2.748 -11.875 -20.328 1 94.06 366 GLY A N 1
ATOM 2804 C CA . GLY A 1 366 ? 1.568 -12.688 -20.578 1 94.06 366 GLY A CA 1
ATOM 2805 C C . GLY A 1 366 ? 1.427 -13.844 -19.594 1 94.06 366 GLY A C 1
ATOM 2806 O O . GLY A 1 366 ? 1.513 -13.648 -18.391 1 94.06 366 GLY A O 1
ATOM 2807 N N . PRO A 1 367 ? 1.256 -15.062 -20.172 1 92.12 367 PRO A N 1
ATOM 2808 C CA . PRO A 1 367 ? 1.021 -16.234 -19.312 1 92.12 367 PRO A CA 1
ATOM 2809 C C . PRO A 1 367 ? 2.271 -16.656 -18.562 1 92.12 367 PRO A C 1
ATOM 2811 O O . PRO A 1 367 ? 2.189 -17.516 -17.672 1 92.12 367 PRO A O 1
ATOM 2814 N N . HIS A 1 368 ? 3.424 -16.062 -18.828 1 96.12 368 HIS A N 1
ATOM 2815 C CA . HIS A 1 368 ? 4.672 -16.516 -18.219 1 96.12 368 HIS A CA 1
ATOM 2816 C C . HIS A 1 368 ? 5.125 -15.555 -17.125 1 96.12 368 HIS A C 1
ATOM 2818 O O . HIS A 1 368 ? 6.25 -15.656 -16.625 1 96.12 368 HIS A O 1
ATOM 2824 N N . ALA A 1 369 ? 4.258 -14.633 -16.734 1 97.5 369 ALA A N 1
ATOM 2825 C CA . ALA A 1 369 ? 4.633 -13.625 -15.75 1 97.5 369 ALA A CA 1
ATOM 2826 C C . ALA A 1 369 ? 5.156 -14.266 -14.469 1 97.5 369 ALA A C 1
ATOM 2828 O O . ALA A 1 369 ? 6.176 -13.844 -13.922 1 97.5 369 ALA A O 1
ATOM 2829 N N . GLY A 1 370 ? 4.523 -15.289 -14.039 1 97.44 370 GLY A N 1
ATOM 2830 C CA . GLY A 1 370 ? 4.949 -15.977 -12.828 1 97.44 370 GLY A CA 1
ATOM 2831 C C . GLY A 1 370 ? 6.309 -16.641 -12.961 1 97.44 370 GLY A C 1
ATOM 2832 O O . GLY A 1 370 ? 7.152 -16.516 -12.078 1 97.44 370 GLY A O 1
ATOM 2833 N N . LEU A 1 371 ? 6.523 -17.281 -14.07 1 98 371 LEU A N 1
ATOM 2834 C CA . LEU A 1 371 ? 7.785 -17.984 -14.312 1 98 371 LEU A CA 1
ATOM 2835 C C . LEU A 1 371 ? 8.93 -16.984 -14.477 1 98 371 LEU A C 1
ATOM 2837 O O . LEU A 1 371 ? 10.016 -17.188 -13.938 1 98 371 LEU A O 1
ATOM 2841 N N . VAL A 1 372 ? 8.68 -15.969 -15.227 1 98.62 372 VAL A N 1
ATOM 2842 C CA . VAL A 1 372 ? 9.68 -14.922 -15.375 1 98.62 372 VAL A CA 1
ATOM 2843 C C . VAL A 1 372 ? 9.984 -14.297 -14.023 1 98.62 372 VAL A C 1
ATOM 2845 O O . VAL A 1 372 ? 11.141 -13.984 -13.719 1 98.62 372 VAL A O 1
ATOM 2848 N N . GLY A 1 373 ? 8.914 -14.094 -13.242 1 98.69 373 GLY A N 1
ATOM 2849 C CA . GLY A 1 373 ? 9.102 -13.617 -11.883 1 98.69 373 GLY A CA 1
ATOM 2850 C C . GLY A 1 373 ? 10.008 -14.508 -11.055 1 98.69 373 GLY A C 1
ATOM 2851 O O . GLY A 1 373 ? 10.898 -14.023 -10.359 1 98.69 373 GLY A O 1
ATOM 2852 N N . ALA A 1 374 ? 9.773 -15.766 -11.141 1 98.69 374 ALA A N 1
ATOM 2853 C CA . ALA A 1 374 ? 10.602 -16.719 -10.398 1 98.69 374 ALA A CA 1
ATOM 2854 C C . ALA A 1 374 ? 12.047 -16.656 -10.867 1 98.69 374 ALA A C 1
ATOM 2856 O O . ALA A 1 374 ? 12.977 -16.703 -10.055 1 98.69 374 ALA A O 1
ATOM 2857 N N . CYS A 1 375 ? 12.305 -16.547 -12.141 1 98.62 375 CYS A N 1
ATOM 2858 C CA . CYS A 1 375 ? 13.656 -16.391 -12.672 1 98.62 375 CYS A CA 1
ATOM 2859 C C . CYS A 1 375 ? 14.273 -15.078 -12.219 1 98.62 375 CYS A C 1
ATOM 2861 O O . CYS A 1 375 ? 15.484 -15.008 -11.984 1 98.62 375 CYS A O 1
ATOM 2863 N N . THR A 1 376 ? 13.438 -14.094 -12.125 1 98.12 376 THR A N 1
ATOM 2864 C CA . THR A 1 376 ? 13.906 -12.805 -11.633 1 98.12 376 THR A CA 1
ATOM 2865 C C . THR A 1 376 ? 14.383 -12.922 -10.188 1 98.12 376 THR A C 1
ATOM 2867 O O . THR A 1 376 ? 15.383 -12.312 -9.805 1 98.12 376 THR A O 1
ATOM 2870 N N . LEU A 1 377 ? 13.656 -13.695 -9.391 1 97.88 377 LEU A N 1
ATOM 2871 C CA . LEU A 1 377 ? 14.102 -13.969 -8.031 1 97.88 377 LEU A CA 1
ATOM 2872 C C . LEU A 1 377 ? 15.469 -14.656 -8.039 1 97.88 377 LEU A C 1
ATOM 2874 O O . LEU A 1 377 ? 16.328 -14.344 -7.215 1 97.88 377 LEU A O 1
ATOM 2878 N N . ALA A 1 378 ? 15.656 -15.594 -8.969 1 98.12 378 ALA A N 1
ATOM 2879 C CA . ALA A 1 378 ? 16.938 -16.281 -9.086 1 98.12 378 ALA A CA 1
ATOM 2880 C C . ALA A 1 378 ? 18.062 -15.289 -9.406 1 98.12 378 ALA A C 1
ATOM 2882 O O . ALA A 1 378 ? 19.125 -15.32 -8.789 1 98.12 378 ALA A O 1
ATOM 2883 N N . GLU A 1 379 ? 17.828 -14.453 -10.328 1 97.19 379 GLU A N 1
ATOM 2884 C CA . GLU A 1 379 ? 18.812 -13.445 -10.688 1 97.19 379 GLU A CA 1
ATOM 2885 C C . GLU A 1 379 ? 19.156 -12.555 -9.5 1 97.19 379 GLU A C 1
ATOM 2887 O O . GLU A 1 379 ? 20.328 -12.258 -9.25 1 97.19 379 GLU A O 1
ATOM 2892 N N . ARG A 1 380 ? 18.141 -12.188 -8.836 1 95.62 380 ARG A N 1
ATOM 2893 C CA . ARG A 1 380 ? 18.344 -11.359 -7.648 1 95.62 380 ARG A CA 1
ATOM 2894 C C . ARG A 1 380 ? 19.172 -12.094 -6.598 1 95.62 380 ARG A C 1
ATOM 2896 O O . ARG A 1 380 ? 20.062 -11.508 -5.98 1 95.62 380 ARG A O 1
ATOM 2903 N N . ALA A 1 381 ? 18.812 -13.312 -6.398 1 96.19 381 ALA A N 1
ATOM 2904 C CA . ALA A 1 381 ? 19.578 -14.117 -5.449 1 96.19 381 ALA A CA 1
ATOM 2905 C C . ALA A 1 381 ? 21.047 -14.141 -5.809 1 96.19 381 ALA A C 1
ATOM 2907 O O . ALA A 1 381 ? 21.922 -14.016 -4.934 1 96.19 381 ALA A O 1
ATOM 2908 N N . TRP A 1 382 ? 21.328 -14.305 -7.051 1 95.62 382 TRP A N 1
ATOM 2909 C CA . TRP A 1 382 ? 22.703 -14.336 -7.535 1 95.62 382 TRP A CA 1
ATOM 2910 C C . TRP A 1 382 ? 23.406 -13.016 -7.27 1 95.62 382 TRP A C 1
ATOM 2912 O O . TRP A 1 382 ? 24.562 -12.992 -6.84 1 95.62 382 TRP A O 1
ATOM 2922 N N . GLN A 1 383 ? 22.734 -11.93 -7.445 1 93.44 383 GLN A N 1
ATOM 2923 C CA . GLN A 1 383 ? 23.297 -10.602 -7.289 1 93.44 383 GLN A CA 1
ATOM 2924 C C . GLN A 1 383 ? 23.562 -10.281 -5.82 1 93.44 383 GLN A C 1
ATOM 2926 O O . GLN A 1 383 ? 24.469 -9.5 -5.504 1 93.44 383 GLN A O 1
ATOM 2931 N N . MET A 1 384 ? 22.875 -10.867 -4.98 1 89.94 384 MET A N 1
ATOM 2932 C CA . MET A 1 384 ? 22.953 -10.578 -3.553 1 89.94 384 MET A CA 1
ATOM 2933 C C . MET A 1 384 ? 24 -11.469 -2.877 1 89.94 384 MET A C 1
ATOM 2935 O O . MET A 1 384 ? 24.266 -11.32 -1.684 1 89.94 384 MET A O 1
ATOM 2939 N N . ARG A 1 385 ? 24.516 -12.32 -3.494 1 83.06 385 ARG A N 1
ATOM 2940 C CA . ARG A 1 385 ? 25.406 -13.305 -2.898 1 83.06 385 ARG A CA 1
ATOM 2941 C C . ARG A 1 385 ? 26.672 -12.633 -2.35 1 83.06 385 ARG A C 1
ATOM 2943 O O . ARG A 1 385 ? 27.109 -11.609 -2.867 1 83.06 385 ARG A O 1
ATOM 2950 N N . MET B 1 1 ? -19.328 64.438 65.625 1 19.27 1 MET B N 1
ATOM 2951 C CA . MET B 1 1 ? -19 64.125 67 1 19.27 1 MET B CA 1
ATOM 2952 C C . MET B 1 1 ? -19.375 62.688 67.312 1 19.27 1 MET B C 1
ATOM 2954 O O . MET B 1 1 ? -18.797 62.094 68.25 1 19.27 1 MET B O 1
ATOM 2958 N N . THR B 1 2 ? -20.562 62.25 66.875 1 17.77 2 THR B N 1
ATOM 2959 C CA . THR B 1 2 ? -21.375 61.375 67.75 1 17.77 2 THR B CA 1
ATOM 2960 C C . THR B 1 2 ? -20.875 59.938 67.75 1 17.77 2 THR B C 1
ATOM 2962 O O . THR B 1 2 ? -20.672 59.375 66.625 1 17.77 2 THR B O 1
ATOM 2965 N N . SER B 1 3 ? -20.578 59.25 68.875 1 17.39 3 SER B N 1
ATOM 2966 C CA . SER B 1 3 ? -19.828 58.219 69.562 1 17.39 3 SER B CA 1
ATOM 2967 C C . SER B 1 3 ? -20.562 56.875 69.562 1 17.39 3 SER B C 1
ATOM 2969 O O . SER B 1 3 ? -20.25 55.969 70.375 1 17.39 3 SER B O 1
ATOM 2971 N N . ARG B 1 4 ? -21.656 56.75 68.688 1 18.25 4 ARG B N 1
ATOM 2972 C CA . ARG B 1 4 ? -22.625 55.844 69.25 1 18.25 4 ARG B CA 1
ATOM 2973 C C . ARG B 1 4 ? -21.953 54.562 69.75 1 18.25 4 ARG B C 1
ATOM 2975 O O . ARG B 1 4 ? -21.078 54 69.062 1 18.25 4 ARG B O 1
ATOM 2982 N N . GLN B 1 5 ? -22.484 54 70.688 1 16.41 5 GLN B N 1
ATOM 2983 C CA . GLN B 1 5 ? -22.297 53.219 71.938 1 16.41 5 GLN B CA 1
ATOM 2984 C C . GLN B 1 5 ? -22.062 51.75 71.625 1 16.41 5 GLN B C 1
ATOM 2986 O O . GLN B 1 5 ? -22.219 51.312 70.438 1 16.41 5 GLN B O 1
ATOM 2991 N N . THR B 1 6 ? -22.859 50.812 72.25 1 17 6 THR B N 1
ATOM 2992 C CA . THR B 1 6 ? -22.609 50.031 73.438 1 17 6 THR B CA 1
ATOM 2993 C C . THR B 1 6 ? -22.5 48.562 73.125 1 17 6 THR B C 1
ATOM 2995 O O . THR B 1 6 ? -21.594 47.875 73.625 1 17 6 THR B O 1
ATOM 2998 N N . THR B 1 7 ? -23.641 47.844 72.562 1 18 7 THR B N 1
ATOM 2999 C CA . THR B 1 7 ? -24.219 46.812 73.438 1 18 7 THR B CA 1
ATOM 3000 C C . THR B 1 7 ? -23.453 45.5 73.312 1 18 7 THR B C 1
ATOM 3002 O O . THR B 1 7 ? -23.078 45.125 72.188 1 18 7 THR B O 1
ATOM 3005 N N . THR B 1 8 ? -23.203 44.688 74.438 1 17.75 8 THR B N 1
ATOM 3006 C CA . THR B 1 8 ? -22.266 43.781 75.125 1 17.75 8 THR B CA 1
ATOM 3007 C C . THR B 1 8 ? -22.609 42.344 74.812 1 17.75 8 THR B C 1
ATOM 3009 O O . THR B 1 8 ? -21.812 41.438 75.125 1 17.75 8 THR B O 1
ATOM 3012 N N . PRO B 1 9 ? -23.719 41.906 74.062 1 18.81 9 PRO B N 1
ATOM 3013 C CA . PRO B 1 9 ? -24.359 40.781 74.75 1 18.81 9 PRO B CA 1
ATOM 3014 C C . PRO B 1 9 ? -23.406 39.625 75 1 18.81 9 PRO B C 1
ATOM 3016 O O . PRO B 1 9 ? -22.484 39.406 74.188 1 18.81 9 PRO B O 1
ATOM 3019 N N . THR B 1 10 ? -23.578 38.906 76.188 1 17.06 10 THR B N 1
ATOM 3020 C CA . THR B 1 10 ? -23.062 38 77.188 1 17.06 10 THR B CA 1
ATOM 3021 C C . THR B 1 10 ? -22.922 36.594 76.688 1 17.06 10 THR B C 1
ATOM 3023 O O . THR B 1 10 ? -23.766 36.125 75.875 1 17.06 10 THR B O 1
ATOM 3026 N N . TRP B 1 11 ? -21.828 35.688 77.125 1 16.16 11 TRP B N 1
ATOM 3027 C CA . TRP B 1 11 ? -20.812 34.656 77 1 16.16 11 TRP B CA 1
ATOM 3028 C C . TRP B 1 11 ? -21.328 33.281 77.438 1 16.16 11 TRP B C 1
ATOM 3030 O O . TRP B 1 11 ? -20.578 32.312 77.438 1 16.16 11 TRP B O 1
ATOM 3040 N N . LEU B 1 12 ? -22.688 33.125 77.938 1 16 12 LEU B N 1
ATOM 3041 C CA . LEU B 1 12 ? -22.656 32.281 79.125 1 16 12 LEU B CA 1
ATOM 3042 C C . LEU B 1 12 ? -22.203 30.875 78.75 1 16 12 LEU B C 1
ATOM 3044 O O . LEU B 1 12 ? -22.375 30.422 77.625 1 16 12 LEU B O 1
ATOM 3048 N N . VAL B 1 13 ? -22.078 29.891 79.875 1 16.03 13 VAL B N 1
ATOM 3049 C CA . VAL B 1 13 ? -21.188 29.062 80.688 1 16.03 13 VAL B CA 1
ATOM 3050 C C . VAL B 1 13 ? -21.422 27.578 80.375 1 16.03 13 VAL B C 1
ATOM 3052 O O . VAL B 1 13 ? -20.469 26.859 80.062 1 16.03 13 VAL B O 1
ATOM 3055 N N . TRP B 1 14 ? -22.406 26.828 81.125 1 15.34 14 TRP B N 1
ATOM 3056 C CA . TRP B 1 14 ? -21.969 25.953 82.188 1 15.34 14 TRP B CA 1
ATOM 3057 C C . TRP B 1 14 ? -21.844 24.516 81.688 1 15.34 14 TRP B C 1
ATOM 3059 O O . TRP B 1 14 ? -20.797 23.891 81.875 1 15.34 14 TRP B O 1
ATOM 3069 N N . ALA B 1 15 ? -22.906 23.562 82.125 1 16.09 15 ALA B N 1
ATOM 3070 C CA . ALA B 1 15 ? -22.828 22.578 83.188 1 16.09 15 ALA B CA 1
ATOM 3071 C C . ALA B 1 15 ? -22.469 21.203 82.688 1 16.09 15 ALA B C 1
ATOM 3073 O O . ALA B 1 15 ? -22.547 20.953 81.438 1 16.09 15 ALA B O 1
ATOM 3074 N N . ALA B 1 16 ? -23.031 20.078 83.438 1 15.57 16 ALA B N 1
ATOM 3075 C CA . ALA B 1 16 ? -22.562 19.031 84.312 1 15.57 16 ALA B CA 1
ATOM 3076 C C . ALA B 1 16 ? -22.547 17.672 83.625 1 15.57 16 ALA B C 1
ATOM 3078 O O . ALA B 1 16 ? -21.797 16.766 84 1 15.57 16 ALA B O 1
ATOM 3079 N N . ALA B 1 17 ? -23.484 17.391 82.625 1 17.92 17 ALA B N 1
ATOM 3080 C CA . ALA B 1 17 ? -24.141 16.156 83.062 1 17.92 17 ALA B CA 1
ATOM 3081 C C . ALA B 1 17 ? -23.172 14.969 83 1 17.92 17 ALA B C 1
ATOM 3083 O O . ALA B 1 17 ? -22.375 14.867 82.062 1 17.92 17 ALA B O 1
ATOM 3084 N N . PRO B 1 18 ? -23.375 13.977 83.938 1 17.05 18 PRO B N 1
ATOM 3085 C CA . PRO B 1 18 ? -22.562 13 84.688 1 17.05 18 PRO B CA 1
ATOM 3086 C C . PRO B 1 18 ? -22 11.906 83.75 1 17.05 18 PRO B C 1
ATOM 3088 O O . PRO B 1 18 ? -20.781 11.695 83.75 1 17.05 18 PRO B O 1
ATOM 3091 N N . ALA B 1 19 ? -22.625 10.711 84.062 1 16.22 19 ALA B N 1
ATOM 3092 C CA . ALA B 1 19 ? -22.078 9.555 84.75 1 16.22 19 ALA B CA 1
ATOM 3093 C C . ALA B 1 19 ? -21.438 8.578 83.812 1 16.22 19 ALA B C 1
ATOM 3095 O O . ALA B 1 19 ? -20.281 8.156 84 1 16.22 19 ALA B O 1
ATOM 3096 N N . LEU B 1 20 ? -22.328 7.672 83.188 1 18.2 20 LEU B N 1
ATOM 3097 C CA . LEU B 1 20 ? -22.25 6.246 83.5 1 18.2 20 LEU B CA 1
ATOM 3098 C C . LEU B 1 20 ? -21.203 5.566 82.625 1 18.2 20 LEU B C 1
ATOM 3100 O O . LEU B 1 20 ? -21.141 5.82 81.438 1 18.2 20 LEU B O 1
ATOM 3104 N N . PHE B 1 21 ? -20.172 4.879 83.188 1 16.73 21 PHE B N 1
ATOM 3105 C CA . PHE B 1 21 ? -18.828 4.355 83 1 16.73 21 PHE B CA 1
ATOM 3106 C C . PHE B 1 21 ? -18.812 3.273 81.938 1 16.73 21 PHE B C 1
ATOM 3108 O O . PHE B 1 21 ? -17.906 3.234 81.125 1 16.73 21 PHE B O 1
ATOM 3115 N N . SER B 1 22 ? -19.672 2.238 82.062 1 16.42 22 SER B N 1
ATOM 3116 C CA . SER B 1 22 ? -18.984 0.986 82.438 1 16.42 22 SER B CA 1
ATOM 3117 C C . SER B 1 22 ? -18.25 0.432 81.188 1 16.42 22 SER B C 1
ATOM 3119 O O . SER B 1 22 ? -18.391 0.946 80.062 1 16.42 22 SER B O 1
ATOM 3121 N N . THR B 1 23 ? -18.469 -0.963 81 1 17.75 23 THR B N 1
ATOM 3122 C CA . THR B 1 23 ? -17.625 -2.156 81 1 17.75 23 THR B CA 1
ATOM 3123 C C . THR B 1 23 ? -17.188 -2.539 79.625 1 17.75 23 THR B C 1
ATOM 3125 O O . THR B 1 23 ? -16.359 -3.436 79.438 1 17.75 23 THR B O 1
ATOM 3128 N N . VAL B 1 24 ? -17.766 -1.979 78.562 1 18.77 24 VAL B N 1
ATOM 3129 C CA . VAL B 1 24 ? -17.922 -3.002 77.562 1 18.77 24 VAL B CA 1
ATOM 3130 C C . VAL B 1 24 ? -16.547 -3.447 77.062 1 18.77 24 VAL B C 1
ATOM 3132 O O . VAL B 1 24 ? -15.773 -2.641 76.562 1 18.77 24 VAL B O 1
ATOM 3135 N N . THR B 1 25 ? -16.062 -4.609 77.5 1 17.44 25 THR B N 1
ATOM 3136 C CA . THR B 1 25 ? -14.797 -5.34 77.5 1 17.44 25 THR B CA 1
ATOM 3137 C C . THR B 1 25 ? -14.188 -5.395 76.125 1 17.44 25 THR B C 1
ATOM 3139 O O . THR B 1 25 ? -14.836 -5.035 75.125 1 17.44 25 THR B O 1
ATOM 3142 N N . ALA B 1 26 ? -13.711 -6.668 75.75 1 18.34 26 ALA B N 1
ATOM 3143 C CA . ALA B 1 26 ? -12.422 -7.305 75.5 1 18.34 26 ALA B CA 1
ATOM 3144 C C . ALA B 1 26 ? -12.141 -7.391 74 1 18.34 26 ALA B C 1
ATOM 3146 O O . ALA B 1 26 ? -10.984 -7.512 73.625 1 18.34 26 ALA B O 1
ATOM 3147 N N . LEU B 1 27 ? -13.164 -7.617 73.188 1 20.69 27 LEU B N 1
ATOM 3148 C CA . LEU B 1 27 ? -12.945 -8.609 72.125 1 20.69 27 LEU B CA 1
ATOM 3149 C C . LEU B 1 27 ? -12 -8.078 71.062 1 20.69 27 LEU B C 1
ATOM 3151 O O . LEU B 1 27 ? -12.422 -7.324 70.188 1 20.69 27 LEU B O 1
ATOM 3155 N N . GLY B 1 28 ? -10.797 -7.539 71.312 1 19.83 28 GLY B N 1
ATOM 3156 C CA . GLY B 1 28 ? -9.992 -6.625 70.562 1 19.83 28 GLY B CA 1
ATOM 3157 C C . GLY B 1 28 ? -9.414 -7.27 69.312 1 19.83 28 GLY B C 1
ATOM 3158 O O . GLY B 1 28 ? -8.781 -6.598 68.5 1 19.83 28 GLY B O 1
ATOM 3159 N N . TRP B 1 29 ? -9.07 -8.578 69.375 1 19.47 29 TRP B N 1
ATOM 3160 C CA . TRP B 1 29 ? -7.719 -8.906 68.938 1 19.47 29 TRP B CA 1
ATOM 3161 C C . TRP B 1 29 ? -7.617 -8.812 67.438 1 19.47 29 TRP B C 1
ATOM 3163 O O . TRP B 1 29 ? -6.586 -8.398 66.875 1 19.47 29 TRP B O 1
ATOM 3173 N N . GLY B 1 30 ? -8.5 -9.562 66.812 1 20.42 30 GLY B N 1
ATOM 3174 C CA . GLY B 1 30 ? -8.07 -10.367 65.625 1 20.42 30 GLY B CA 1
ATOM 3175 C C . GLY B 1 30 ? -7.727 -9.531 64.438 1 20.42 30 GLY B C 1
ATOM 3176 O O . GLY B 1 30 ? -7.316 -10.078 63.406 1 20.42 30 GLY B O 1
ATOM 3177 N N . LEU B 1 31 ? -8.297 -8.406 64.312 1 20.36 31 LEU B N 1
ATOM 3178 C CA . LEU B 1 31 ? -8.5 -7.789 63.031 1 20.36 31 LEU B CA 1
ATOM 3179 C C . LEU B 1 31 ? -7.18 -7.277 62.469 1 20.36 31 LEU B C 1
ATOM 3181 O O . LEU B 1 31 ? -7.164 -6.559 61.469 1 20.36 31 LEU B O 1
ATOM 3185 N N . ALA B 1 32 ? -6.164 -7.273 63.281 1 20.28 32 ALA B N 1
ATOM 3186 C CA . ALA B 1 32 ? -5.094 -6.332 62.938 1 20.28 32 ALA B CA 1
ATOM 3187 C C . ALA B 1 32 ? -4.406 -6.715 61.656 1 20.28 32 ALA B C 1
ATOM 3189 O O . ALA B 1 32 ? -3.668 -5.914 61.062 1 20.28 32 ALA B O 1
ATOM 3190 N N . ARG B 1 33 ? -4.23 -7.992 61.469 1 22.42 33 ARG B N 1
ATOM 3191 C CA . ARG B 1 33 ? -3.039 -8.344 60.688 1 22.42 33 ARG B CA 1
ATOM 3192 C C . ARG B 1 33 ? -3.141 -7.836 59.281 1 22.42 33 ARG B C 1
ATOM 3194 O O . ARG B 1 33 ? -2.178 -7.922 58.5 1 22.42 33 ARG B O 1
ATOM 3201 N N . TRP B 1 34 ? -4.344 -7.805 58.75 1 21.38 34 TRP B N 1
ATOM 3202 C CA . TRP B 1 34 ? -4.473 -7.781 57.281 1 21.38 34 TRP B CA 1
ATOM 3203 C C . TRP B 1 34 ? -3.934 -6.477 56.719 1 21.38 34 TRP B C 1
ATOM 3205 O O . TRP B 1 34 ? -3.766 -6.348 55.5 1 21.38 34 TRP B O 1
ATOM 3215 N N . ARG B 1 35 ? -3.773 -5.422 57.469 1 21.61 35 ARG B N 1
ATOM 3216 C CA . ARG B 1 35 ? -3.691 -4.094 56.844 1 21.61 35 ARG B CA 1
ATOM 3217 C C . ARG B 1 35 ? -2.387 -3.92 56.094 1 21.61 35 ARG B C 1
ATOM 3219 O O . ARG B 1 35 ? -2.195 -2.914 55.406 1 21.61 35 ARG B O 1
ATOM 3226 N N . GLN B 1 36 ? -1.353 -4.496 56.656 1 21.08 36 GLN B N 1
ATOM 3227 C CA . GLN B 1 36 ? -0.112 -3.793 56.344 1 21.08 36 GLN B CA 1
ATOM 3228 C C . GLN B 1 36 ? 0.214 -3.893 54.875 1 21.08 36 GLN B C 1
ATOM 3230 O O . GLN B 1 36 ? 1.067 -3.16 54.344 1 21.08 36 GLN B O 1
ATOM 3235 N N . ARG B 1 37 ? -0.013 -5.016 54.219 1 21.78 37 ARG B N 1
ATOM 3236 C CA . ARG B 1 37 ? 0.897 -5.266 53.094 1 21.78 37 ARG B CA 1
ATOM 3237 C C . ARG B 1 37 ? 0.64 -4.289 51.969 1 21.78 37 ARG B C 1
ATOM 3239 O O . ARG B 1 37 ? 1.201 -4.438 50.875 1 21.78 37 ARG B O 1
ATOM 3246 N N . ARG B 1 38 ? -0.383 -3.492 51.938 1 21.95 38 ARG B N 1
ATOM 3247 C CA . ARG B 1 38 ? -0.848 -2.807 50.75 1 21.95 38 ARG B CA 1
ATOM 3248 C C . ARG B 1 38 ? 0.196 -1.813 50.25 1 21.95 38 ARG B C 1
ATOM 3250 O O . ARG B 1 38 ? 0.017 -1.196 49.188 1 21.95 38 ARG B O 1
ATOM 3257 N N . ALA B 1 39 ? 0.886 -1.141 51.094 1 25.34 39 ALA B N 1
ATOM 3258 C CA . ALA B 1 39 ? 1.474 0.133 50.688 1 25.34 39 ALA B CA 1
ATOM 3259 C C . ALA B 1 39 ? 2.559 -0.075 49.625 1 25.34 39 ALA B C 1
ATOM 3261 O O . ALA B 1 39 ? 3.027 0.885 49.031 1 25.34 39 ALA B O 1
ATOM 3262 N N . LEU B 1 40 ? 3.264 -1.122 49.75 1 23.88 40 LEU B N 1
ATOM 3263 C CA . LEU B 1 40 ? 4.602 -0.843 49.25 1 23.88 40 LEU B CA 1
ATOM 3264 C C . LEU B 1 40 ? 4.566 -0.562 47.75 1 23.88 40 LEU B C 1
ATOM 3266 O O . LEU B 1 40 ? 5.297 0.3 47.25 1 23.88 40 LEU B O 1
ATOM 3270 N N . SER B 1 41 ? 4.125 -1.623 46.969 1 23.84 41 SER B N 1
ATOM 3271 C CA . SER B 1 41 ? 4.805 -1.729 45.656 1 23.84 41 SER B CA 1
ATOM 3272 C C . SER B 1 41 ? 4.348 -0.635 44.719 1 23.84 41 SER B C 1
ATOM 3274 O O . SER B 1 41 ? 3.264 -0.723 44.125 1 23.84 41 SER B O 1
ATOM 3276 N N . LEU B 1 42 ? 4.328 0.546 44.969 1 25.31 42 LEU B N 1
ATOM 3277 C CA . LEU B 1 42 ? 4.043 1.617 44.031 1 25.31 42 LEU B CA 1
ATOM 3278 C C . LEU B 1 42 ? 4.805 1.406 42.719 1 25.31 42 LEU B C 1
ATOM 3280 O O . LEU B 1 42 ? 5.941 0.928 42.75 1 25.31 42 LEU B O 1
ATOM 3284 N N . GLY B 1 43 ? 4.062 1.472 41.531 1 24.97 43 GLY B N 1
ATOM 3285 C CA . GLY B 1 43 ? 4.227 1.183 40.125 1 24.97 43 GLY B CA 1
ATOM 3286 C C . GLY B 1 43 ? 5.438 1.855 39.5 1 24.97 43 GLY B C 1
ATOM 3287 O O . GLY B 1 43 ? 5.59 3.076 39.594 1 24.97 43 GLY B O 1
ATOM 3288 N N . GLU B 1 44 ? 6.637 1.277 39.594 1 27.77 44 GLU B N 1
ATOM 3289 C CA . GLU B 1 44 ? 7.777 1.645 38.781 1 27.77 44 GLU B CA 1
ATOM 3290 C C . GLU B 1 44 ? 7.344 1.906 37.312 1 27.77 44 GLU B C 1
ATOM 3292 O O . GLU B 1 44 ? 6.902 0.991 36.625 1 27.77 44 GLU B O 1
ATOM 3297 N N . GLU B 1 45 ? 6.672 3.012 37.094 1 29.36 45 GLU B N 1
ATOM 3298 C CA . GLU B 1 45 ? 6.496 3.531 35.75 1 29.36 45 GLU B CA 1
ATOM 3299 C C . GLU B 1 45 ? 7.773 3.371 34.938 1 29.36 45 GLU B C 1
ATOM 3301 O O . GLU B 1 45 ? 8.836 3.857 35.312 1 29.36 45 GLU B O 1
ATOM 3306 N N . ASP B 1 46 ? 7.922 2.213 34.344 1 28.3 46 ASP B N 1
ATOM 3307 C CA . ASP B 1 46 ? 8.945 1.968 33.312 1 28.3 46 ASP B CA 1
ATOM 3308 C C . ASP B 1 46 ? 9.062 3.152 32.375 1 28.3 46 ASP B C 1
ATOM 3310 O O . ASP B 1 46 ? 8.109 3.486 31.656 1 28.3 46 ASP B O 1
ATOM 3314 N N . GLU B 1 47 ? 9.805 4.176 32.75 1 27.23 47 GLU B N 1
ATOM 3315 C CA . GLU B 1 47 ? 10.359 5.168 31.828 1 27.23 47 GLU B CA 1
ATOM 3316 C C . GLU B 1 47 ? 11.008 4.504 30.609 1 27.23 47 GLU B C 1
ATOM 3318 O O . GLU B 1 47 ? 12.211 4.219 30.625 1 27.23 47 GLU B O 1
ATOM 3323 N N . ARG B 1 48 ? 10.406 3.547 29.984 1 29.72 48 ARG B N 1
ATOM 3324 C CA . ARG B 1 48 ? 10.859 3.199 28.641 1 29.72 48 ARG B CA 1
ATOM 3325 C C . ARG B 1 48 ? 10.992 4.445 27.766 1 29.72 48 ARG B C 1
ATOM 3327 O O . ARG B 1 48 ? 10.031 4.855 27.109 1 29.72 48 ARG B O 1
ATOM 3334 N N . SER B 1 49 ? 11.664 5.469 28.328 1 30.31 49 SER B N 1
ATOM 3335 C CA . SER B 1 49 ? 12.156 6.488 27.406 1 30.31 49 SER B CA 1
ATOM 3336 C C . SER B 1 49 ? 12.812 5.855 26.172 1 30.31 49 SER B C 1
ATOM 3338 O O . SER B 1 49 ? 13.758 5.078 26.297 1 30.31 49 SER B O 1
ATOM 3340 N N . THR B 1 50 ? 12.117 5.48 25.25 1 33.5 50 THR B N 1
ATOM 3341 C CA . THR B 1 50 ? 12.578 5.094 23.922 1 33.5 50 THR B CA 1
ATOM 3342 C C . THR B 1 50 ? 13.797 5.914 23.5 1 33.5 50 THR B C 1
ATOM 3344 O O . THR B 1 50 ? 13.695 7.125 23.281 1 33.5 50 THR B O 1
ATOM 3347 N N . THR B 1 51 ? 14.992 5.57 24.016 1 31.05 51 THR B N 1
ATOM 3348 C CA . THR B 1 51 ? 16.328 6.082 23.75 1 31.05 51 THR B CA 1
ATOM 3349 C C . THR B 1 51 ? 16.625 6.055 22.25 1 31.05 51 THR B C 1
ATOM 3351 O O . THR B 1 51 ? 16.734 4.984 21.656 1 31.05 51 THR B O 1
ATOM 3354 N N . VAL B 1 52 ? 16.188 6.918 21.453 1 38.41 52 VAL B N 1
ATOM 3355 C CA . VAL B 1 52 ? 16.875 7.219 20.203 1 38.41 52 VAL B CA 1
ATOM 3356 C C . VAL B 1 52 ? 18.391 7.16 20.422 1 38.41 52 VAL B C 1
ATOM 3358 O O . VAL B 1 52 ? 18.875 7.527 21.5 1 38.41 52 VAL B O 1
ATOM 3361 N N . PRO B 1 53 ? 19.094 6.438 19.688 1 39.53 53 PRO B N 1
ATOM 3362 C CA . PRO B 1 53 ? 20.516 6.367 20.047 1 39.53 53 PRO B CA 1
ATOM 3363 C C . PRO B 1 53 ? 21.094 7.723 20.453 1 39.53 53 PRO B C 1
ATOM 3365 O O . PRO B 1 53 ? 20.859 8.727 19.781 1 39.53 53 PRO B O 1
ATOM 3368 N N . ALA B 1 54 ? 21.578 7.996 21.703 1 38.69 54 ALA B N 1
ATOM 3369 C CA . ALA B 1 54 ? 22.219 9.062 22.484 1 38.69 54 ALA B CA 1
ATOM 3370 C C . ALA B 1 54 ? 23.219 9.828 21.641 1 38.69 54 ALA B C 1
ATOM 3372 O O . ALA B 1 54 ? 23.375 11.039 21.812 1 38.69 54 ALA B O 1
ATOM 3373 N N . VAL B 1 55 ? 23.828 9.086 20.75 1 40.03 55 VAL B N 1
ATOM 3374 C CA . VAL B 1 55 ? 24.953 9.711 20.047 1 40.03 55 VAL B CA 1
ATOM 3375 C C . VAL B 1 55 ? 24.438 10.758 19.062 1 40.03 55 VAL B C 1
ATOM 3377 O O . VAL B 1 55 ? 25.031 11.836 18.938 1 40.03 55 VAL B O 1
ATOM 3380 N N . GLN B 1 56 ? 23.422 10.43 18.234 1 45.97 56 GLN B N 1
ATOM 3381 C CA . GLN B 1 56 ? 22.875 11.43 17.328 1 45.97 56 GLN B CA 1
ATOM 3382 C C . GLN B 1 56 ? 22.219 12.57 18.109 1 45.97 56 GLN B C 1
ATOM 3384 O O . GLN B 1 56 ? 22.219 13.719 17.656 1 45.97 56 GLN B O 1
ATOM 3389 N N . SER B 1 57 ? 21.734 12.219 19.281 1 49.59 57 SER B N 1
ATOM 3390 C CA . SER B 1 57 ? 21.078 13.211 20.141 1 49.59 57 SER B CA 1
ATOM 3391 C C . SER B 1 57 ? 22.062 14.273 20.594 1 49.59 57 SER B C 1
ATOM 3393 O O . SER B 1 57 ? 21.734 15.461 20.656 1 49.59 57 SER B O 1
ATOM 3395 N N . LEU B 1 58 ? 23.203 13.773 20.859 1 50.06 58 LEU B N 1
ATOM 3396 C CA . LEU B 1 58 ? 24.156 14.742 21.375 1 50.06 58 LEU B CA 1
ATOM 3397 C C . LEU B 1 58 ? 24.594 15.727 20.297 1 50.06 58 LEU B C 1
ATOM 3399 O O . LEU B 1 58 ? 24.828 16.906 20.578 1 50.06 58 LEU B O 1
ATOM 3403 N N . ARG B 1 59 ? 24.719 15.188 19.062 1 52.84 59 ARG B N 1
ATOM 3404 C CA . ARG B 1 59 ? 25.219 16.016 17.969 1 52.84 59 ARG B CA 1
ATOM 3405 C C . ARG B 1 59 ? 24.188 17.047 17.531 1 52.84 59 ARG B C 1
ATOM 3407 O O . ARG B 1 59 ? 24.531 18.078 16.969 1 52.84 59 ARG B O 1
ATOM 3414 N N . ASN B 1 60 ? 22.953 16.812 17.891 1 63.41 60 ASN B N 1
ATOM 3415 C CA . ASN B 1 60 ? 21.891 17.656 17.391 1 63.41 60 ASN B CA 1
ATOM 3416 C C . ASN B 1 60 ? 21.406 18.625 18.469 1 63.41 60 ASN B C 1
ATOM 3418 O O . ASN B 1 60 ? 20.406 19.328 18.281 1 63.41 60 ASN B O 1
ATOM 3422 N N . GLN B 1 61 ? 22.156 18.719 19.469 1 72.62 61 GLN B N 1
ATOM 3423 C CA . GLN B 1 61 ? 21.609 19.422 20.625 1 72.62 61 GLN B CA 1
ATOM 3424 C C . GLN B 1 61 ? 21.484 20.906 20.344 1 72.62 61 GLN B C 1
ATOM 3426 O O . GLN B 1 61 ? 20.703 21.609 21 1 72.62 61 GLN B O 1
ATOM 3431 N N . HIS B 1 62 ? 22 21.344 19.219 1 87.06 62 HIS B N 1
ATOM 3432 C CA . HIS B 1 62 ? 21.953 22.766 18.969 1 87.06 62 HIS B CA 1
ATOM 3433 C C . HIS B 1 62 ? 21.172 23.078 17.703 1 87.06 62 HIS B C 1
ATOM 3435 O O . HIS B 1 62 ? 21 24.25 17.344 1 87.06 62 HIS B O 1
ATOM 3441 N N . LEU B 1 63 ? 20.672 21.984 17.109 1 95.62 63 LEU B N 1
ATOM 3442 C CA . LEU B 1 63 ? 19.969 22.203 15.852 1 95.62 63 LEU B CA 1
ATOM 3443 C C . LEU B 1 63 ? 18.562 22.734 16.094 1 95.62 63 LEU B C 1
ATOM 3445 O O . LEU B 1 63 ? 17.875 22.266 17 1 95.62 63 LEU B O 1
ATOM 3449 N N . VAL B 1 64 ? 18.203 23.734 15.367 1 98.19 64 VAL B N 1
ATOM 3450 C CA . VAL B 1 64 ? 16.891 24.359 15.484 1 98.19 64 VAL B CA 1
ATOM 3451 C C . VAL B 1 64 ? 16.016 23.969 14.281 1 98.19 64 VAL B C 1
ATOM 3453 O O . VAL B 1 64 ? 16.281 24.391 13.156 1 98.19 64 VAL B O 1
ATOM 3456 N N . PHE B 1 65 ? 14.984 23.219 14.539 1 98.44 65 PHE B N 1
ATOM 3457 C CA . PHE B 1 65 ? 14.055 22.797 13.508 1 98.44 65 PHE B CA 1
ATOM 3458 C C . PHE B 1 65 ? 12.797 23.656 13.516 1 98.44 65 PHE B C 1
ATOM 3460 O O . PHE B 1 65 ? 12.102 23.734 14.539 1 98.44 65 PHE B O 1
ATOM 3467 N N . ALA B 1 66 ? 12.523 24.266 12.438 1 98.75 66 ALA B N 1
ATOM 3468 C CA . ALA B 1 66 ? 11.258 24.969 12.25 1 98.75 66 ALA B CA 1
ATOM 3469 C C . ALA B 1 66 ? 10.266 24.109 11.484 1 98.75 66 ALA B C 1
ATOM 3471 O O . ALA B 1 66 ? 10.648 23.312 10.617 1 98.75 66 ALA B O 1
ATOM 3472 N N . ALA B 1 67 ? 8.977 24.281 11.852 1 98.81 67 ALA B N 1
ATOM 3473 C CA . ALA B 1 67 ? 7.922 23.469 11.258 1 98.81 67 ALA B CA 1
ATOM 3474 C C . ALA B 1 67 ? 6.703 24.312 10.898 1 98.81 67 ALA B C 1
ATOM 3476 O O . ALA B 1 67 ? 6.324 25.203 11.648 1 98.81 67 ALA B O 1
ATOM 3477 N N . ILE B 1 68 ? 6.141 24.016 9.781 1 98.69 68 ILE B N 1
ATOM 3478 C CA . ILE B 1 68 ? 4.812 24.469 9.391 1 98.69 68 ILE B CA 1
ATOM 3479 C C . ILE B 1 68 ? 3.912 23.266 9.117 1 98.69 68 ILE B C 1
ATOM 3481 O O . ILE B 1 68 ? 4.273 22.375 8.352 1 98.69 68 ILE B O 1
ATOM 3485 N N . GLU B 1 69 ? 2.824 23.188 9.773 1 98.5 69 GLU B N 1
ATOM 3486 C CA . GLU B 1 69 ? 1.776 22.203 9.492 1 98.5 69 GLU B CA 1
ATOM 3487 C C . GLU B 1 69 ? 0.514 22.891 8.961 1 98.5 69 GLU B C 1
ATOM 3489 O O . GLU B 1 69 ? -0.1 23.703 9.664 1 98.5 69 GLU B O 1
ATOM 3494 N N . LEU B 1 70 ? 0.126 22.609 7.766 1 97.94 70 LEU B N 1
ATOM 3495 C CA . LEU B 1 70 ? -1.102 23.125 7.168 1 97.94 70 LEU B CA 1
ATOM 3496 C C . LEU B 1 70 ? -2.207 22.078 7.211 1 97.94 70 LEU B C 1
ATOM 3498 O O . LEU B 1 70 ? -2.232 21.156 6.383 1 97.94 70 LEU B O 1
ATOM 3502 N N . GLY B 1 71 ? -3.115 22.219 8.141 1 94.38 71 GLY B N 1
ATOM 3503 C CA . GLY B 1 71 ? -4.289 21.375 8.211 1 94.38 71 GLY B CA 1
ATOM 3504 C C . GLY B 1 71 ? -5.516 21.984 7.555 1 94.38 71 GLY B C 1
ATOM 3505 O O . GLY B 1 71 ? -5.469 23.125 7.082 1 94.38 71 GLY B O 1
ATOM 3506 N N . GLY B 1 72 ? -6.574 21.266 7.602 1 87 72 GLY B N 1
ATOM 3507 C CA . GLY B 1 72 ? -7.801 21.719 6.977 1 87 72 GLY B CA 1
ATOM 3508 C C . GLY B 1 72 ? -8.438 22.891 7.703 1 87 72 GLY B C 1
ATOM 3509 O O . GLY B 1 72 ? -8.891 23.844 7.07 1 87 72 GLY B O 1
ATOM 3510 N N . THR B 1 73 ? -8.445 22.844 8.969 1 87.75 73 THR B N 1
ATOM 3511 C CA . THR B 1 73 ? -9.117 23.859 9.781 1 87.75 73 THR B CA 1
ATOM 3512 C C . THR B 1 73 ? -8.102 24.797 10.43 1 87.75 73 THR B C 1
ATOM 3514 O O . THR B 1 73 ? -8.328 26 10.516 1 87.75 73 THR B O 1
ATOM 3517 N N . SER B 1 74 ? -7.016 24.25 10.844 1 93.94 74 SER B N 1
ATOM 3518 C CA . SER B 1 74 ? -5.992 25.047 11.516 1 93.94 74 SER B CA 1
ATOM 3519 C C . SER B 1 74 ? -4.617 24.828 10.883 1 93.94 74 SER B C 1
ATOM 3521 O O . SER B 1 74 ? -4.336 23.734 10.367 1 93.94 74 SER B O 1
ATOM 3523 N N . ALA B 1 75 ? -3.844 25.844 10.898 1 97.88 75 ALA B N 1
ATOM 3524 C CA . ALA B 1 75 ? -2.434 25.828 10.516 1 97.88 75 ALA B CA 1
ATOM 3525 C C . ALA B 1 75 ? -1.543 26.172 11.711 1 97.88 75 ALA B C 1
ATOM 3527 O O . ALA B 1 75 ? -1.891 27.016 12.531 1 97.88 75 ALA B O 1
ATOM 3528 N N . ARG B 1 76 ? -0.416 25.484 11.773 1 98.56 76 ARG B N 1
ATOM 3529 C CA . ARG B 1 76 ? 0.426 25.609 12.953 1 98.56 76 ARG B CA 1
ATOM 3530 C C . ARG B 1 76 ? 1.896 25.734 12.57 1 98.56 76 ARG B C 1
ATOM 3532 O O . ARG B 1 76 ? 2.293 25.344 11.469 1 98.56 76 ARG B O 1
ATOM 3539 N N . ALA B 1 77 ? 2.66 26.281 13.477 1 98.81 77 ALA B N 1
ATOM 3540 C CA . ALA B 1 77 ? 4.117 26.344 13.383 1 98.81 77 ALA B CA 1
ATOM 3541 C C . ALA B 1 77 ? 4.77 26.031 14.727 1 98.81 77 ALA B C 1
ATOM 3543 O O . ALA B 1 77 ? 4.129 26.125 15.773 1 98.81 77 ALA B O 1
ATOM 3544 N N . ALA B 1 78 ? 5.984 25.578 14.664 1 98.69 78 ALA B N 1
ATOM 3545 C CA . ALA B 1 78 ? 6.719 25.281 15.891 1 98.69 78 ALA B CA 1
ATOM 3546 C C . ALA B 1 78 ? 8.227 25.422 15.68 1 98.69 78 ALA B C 1
ATOM 3548 O O . ALA B 1 78 ? 8.703 25.391 14.547 1 98.69 78 ALA B O 1
ATOM 3549 N N . ILE B 1 79 ? 8.891 25.688 16.75 1 98.56 79 ILE B N 1
ATOM 3550 C CA . ILE B 1 79 ? 10.344 25.594 16.844 1 98.56 79 ILE B CA 1
ATOM 3551 C C . ILE B 1 79 ? 10.734 24.469 17.797 1 98.56 79 ILE B C 1
ATOM 3553 O O . ILE B 1 79 ? 10.32 24.469 18.969 1 98.56 79 ILE B O 1
ATOM 3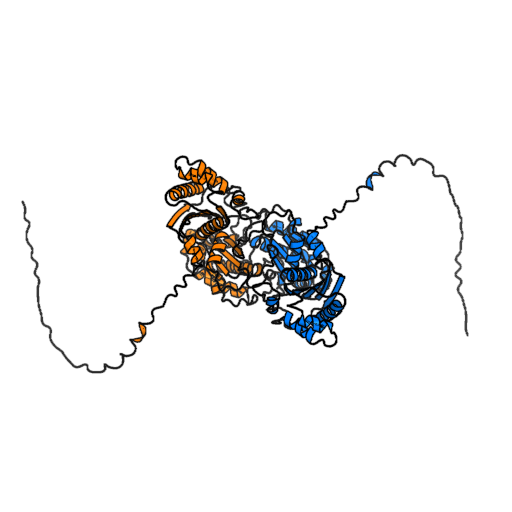557 N N . ALA B 1 80 ? 11.43 23.5 17.281 1 98.25 80 ALA B N 1
ATOM 3558 C CA . ALA B 1 80 ? 11.977 22.406 18.094 1 98.25 80 ALA B CA 1
ATOM 3559 C C . ALA B 1 80 ? 13.5 22.469 18.125 1 98.25 80 ALA B C 1
ATOM 3561 O O . ALA B 1 80 ? 14.141 22.828 17.141 1 98.25 80 ALA B O 1
ATOM 3562 N N . VAL B 1 81 ? 14.07 22.062 19.266 1 97.19 81 VAL B N 1
ATOM 3563 C CA . VAL B 1 81 ? 15.523 22.078 19.406 1 97.19 81 VAL B CA 1
ATOM 3564 C C . VAL B 1 81 ? 16.031 20.688 19.75 1 97.19 81 VAL B C 1
ATOM 3566 O O . VAL B 1 81 ? 15.516 20.031 20.672 1 97.19 81 VAL B O 1
ATOM 3569 N N . GLY B 1 82 ? 16.938 20.203 19.078 1 95.38 82 GLY B N 1
ATOM 3570 C CA . GLY B 1 82 ? 17.578 18.922 19.344 1 95.38 82 GLY B CA 1
ATOM 3571 C C . GLY B 1 82 ? 16.828 17.75 18.734 1 95.38 82 GLY B C 1
ATOM 3572 O O . GLY B 1 82 ? 17.391 16.969 17.984 1 95.38 82 GLY B O 1
ATOM 3573 N N . ARG B 1 83 ? 15.508 17.719 19.094 1 95.69 83 ARG B N 1
ATOM 3574 C CA . ARG B 1 83 ? 14.656 16.625 18.609 1 95.69 83 ARG B CA 1
ATOM 3575 C C . ARG B 1 83 ? 13.359 17.172 18.031 1 95.69 83 ARG B C 1
ATOM 3577 O O . ARG B 1 83 ? 12.836 18.188 18.5 1 95.69 83 ARG B O 1
ATOM 3584 N N . PRO B 1 84 ? 12.844 16.422 17.094 1 97.19 84 PRO B N 1
ATOM 3585 C CA . PRO B 1 84 ? 11.641 16.906 16.422 1 97.19 84 PRO B CA 1
ATOM 3586 C C . PRO B 1 84 ? 10.453 17.062 17.375 1 97.19 84 PRO B C 1
ATOM 3588 O O . PRO B 1 84 ? 9.531 17.844 17.094 1 97.19 84 PRO B O 1
ATOM 3591 N N . ASP B 1 85 ? 10.477 16.328 18.453 1 96.94 85 ASP B N 1
ATOM 3592 C CA . ASP B 1 85 ? 9.32 16.359 19.344 1 96.94 85 ASP B CA 1
ATOM 3593 C C . ASP B 1 85 ? 9.57 17.266 20.547 1 96.94 85 ASP B C 1
ATOM 3595 O O . ASP B 1 85 ? 8.758 17.312 21.469 1 96.94 85 ASP B O 1
ATOM 3599 N N . GLN B 1 86 ? 10.664 18.062 20.547 1 96.69 86 GLN B N 1
ATOM 3600 C CA . GLN B 1 86 ? 10.984 18.969 21.656 1 96.69 86 GLN B CA 1
ATOM 3601 C C . GLN B 1 86 ? 10.727 20.422 21.25 1 96.69 86 GLN B C 1
ATOM 3603 O O . GLN B 1 86 ? 11.672 21.172 20.953 1 96.69 86 GLN B O 1
ATOM 3608 N N . PHE B 1 87 ? 9.516 20.797 21.484 1 97.44 87 PHE B N 1
ATOM 3609 C CA . PHE B 1 87 ? 9.094 22.156 21.109 1 97.44 87 PHE B CA 1
ATOM 3610 C C . PHE B 1 87 ? 9.531 23.156 22.156 1 97.44 87 PHE B C 1
ATOM 3612 O O . PHE B 1 87 ? 9.391 22.922 23.359 1 97.44 87 PHE B O 1
ATOM 3619 N N . ILE B 1 88 ? 10.016 24.297 21.75 1 97.38 88 ILE B N 1
ATOM 3620 C CA . ILE B 1 88 ? 10.266 25.391 22.672 1 97.38 88 ILE B CA 1
ATOM 3621 C C . ILE B 1 88 ? 9.258 26.5 22.438 1 97.38 88 ILE B C 1
ATOM 3623 O O . ILE B 1 88 ? 9 27.312 23.328 1 97.38 88 ILE B O 1
ATOM 3627 N N . GLU B 1 89 ? 8.68 26.562 21.234 1 97.94 89 GLU B N 1
ATOM 3628 C CA . GLU B 1 89 ? 7.621 27.516 20.906 1 97.94 89 GLU B CA 1
ATOM 3629 C C . GLU B 1 89 ? 6.648 26.922 19.875 1 97.94 89 GLU B C 1
ATOM 3631 O O . GLU B 1 89 ? 7.047 26.141 19.016 1 97.94 89 GLU B O 1
ATOM 3636 N N . ARG B 1 90 ? 5.395 27.375 19.953 1 98.25 90 ARG B N 1
ATOM 3637 C CA . ARG B 1 90 ? 4.352 26.953 19.016 1 98.25 90 ARG B CA 1
ATOM 3638 C C . ARG B 1 90 ? 3.418 28.109 18.688 1 98.25 90 ARG B C 1
ATOM 3640 O O . ARG B 1 90 ? 3.32 29.078 19.453 1 98.25 90 ARG B O 1
ATOM 3647 N N . PHE B 1 91 ? 2.76 28 17.594 1 98.31 91 PHE B N 1
ATOM 3648 C CA . PHE B 1 91 ? 1.869 29.031 17.062 1 98.31 91 PHE B CA 1
ATOM 3649 C C . PHE B 1 91 ? 0.749 28.406 16.234 1 98.31 91 PHE B C 1
ATOM 3651 O O . PHE B 1 91 ? 0.961 27.406 15.547 1 98.31 91 PHE B O 1
ATOM 3658 N N . GLN B 1 92 ? -0.464 28.906 16.359 1 98 92 GLN B N 1
ATOM 3659 C CA . GLN B 1 92 ? -1.603 28.359 15.633 1 98 92 GLN B CA 1
ATOM 3660 C C . GLN B 1 92 ? -2.49 29.469 15.078 1 98 92 GLN B C 1
ATOM 3662 O O . GLN B 1 92 ? -2.715 30.484 15.742 1 98 92 GLN B O 1
ATOM 3667 N N . VAL B 1 93 ? -2.984 29.297 13.875 1 97.81 93 VAL B N 1
ATOM 3668 C CA . VAL B 1 93 ? -3.936 30.203 13.227 1 97.81 93 VAL B CA 1
ATOM 3669 C C . VAL B 1 93 ? -4.988 29.391 12.484 1 97.81 93 VAL B C 1
ATOM 3671 O O . VAL B 1 93 ? -4.754 28.219 12.133 1 97.81 93 VAL B O 1
ATOM 3674 N N . PRO B 1 94 ? -6.184 29.969 12.25 1 95.38 94 PRO B N 1
ATOM 3675 C CA . PRO B 1 94 ? -7.141 29.281 11.383 1 95.38 94 PRO B CA 1
ATOM 3676 C C . PRO B 1 94 ? -6.668 29.188 9.93 1 95.38 94 PRO B C 1
ATOM 3678 O O . PRO B 1 94 ? -6.051 30.125 9.422 1 95.38 94 PRO B O 1
ATOM 3681 N N . THR B 1 95 ? -6.887 28.016 9.281 1 94.19 95 THR B N 1
ATOM 3682 C CA . THR B 1 95 ? -6.617 27.906 7.852 1 94.19 95 THR B CA 1
ATOM 3683 C C . THR B 1 95 ? -7.68 28.656 7.051 1 94.19 95 THR B C 1
ATOM 3685 O O . THR B 1 95 ? -8.867 28.328 7.113 1 94.19 95 THR B O 1
ATOM 3688 N N . SER B 1 96 ? -7.293 29.672 6.379 1 95.56 96 SER B N 1
ATOM 3689 C CA . SER B 1 96 ? -8.164 30.438 5.496 1 95.56 96 SER B CA 1
ATOM 3690 C C . SER B 1 96 ? -7.605 30.5 4.082 1 95.56 96 SER B C 1
ATOM 3692 O O . SER B 1 96 ? -7.562 29.484 3.379 1 95.56 96 SER B O 1
ATOM 3694 N N . THR B 1 97 ? -7.266 31.641 3.582 1 95.75 97 THR B N 1
ATOM 3695 C CA . THR B 1 97 ? -6.621 31.75 2.279 1 95.75 97 THR B CA 1
ATOM 3696 C C . THR B 1 97 ? -5.113 31.578 2.406 1 95.75 97 THR B C 1
ATOM 3698 O O . THR B 1 97 ? -4.543 31.781 3.479 1 95.75 97 THR B O 1
ATOM 3701 N N . PRO B 1 98 ? -4.508 31.188 1.306 1 96.75 98 PRO B N 1
ATOM 3702 C CA . PRO B 1 98 ? -3.051 31.047 1.357 1 96.75 98 PRO B CA 1
ATOM 3703 C C . PRO B 1 98 ? -2.354 32.312 1.861 1 96.75 98 PRO B C 1
ATOM 3705 O O . PRO B 1 98 ? -1.506 32.25 2.754 1 96.75 98 PRO B O 1
ATOM 3708 N N . ARG B 1 99 ? -2.725 33.469 1.31 1 95.69 99 ARG B N 1
ATOM 3709 C CA . ARG B 1 99 ? -2.074 34.719 1.674 1 95.69 99 ARG B CA 1
ATOM 3710 C C . ARG B 1 99 ? -2.246 35.031 3.16 1 95.69 99 ARG B C 1
ATOM 3712 O O . ARG B 1 99 ? -1.275 35.344 3.852 1 95.69 99 ARG B O 1
ATOM 3719 N N . GLU B 1 100 ? -3.441 34.906 3.654 1 96.81 100 GLU B N 1
ATOM 3720 C CA . GLU B 1 100 ? -3.73 35.219 5.055 1 96.81 100 GLU B CA 1
ATOM 3721 C C . GLU B 1 100 ? -3.025 34.25 5.984 1 96.81 100 GLU B C 1
ATOM 3723 O O . GLU B 1 100 ? -2.371 34.656 6.949 1 96.81 100 GLU B O 1
ATOM 3728 N N . THR B 1 101 ? -3.15 32.969 5.707 1 98 101 THR B N 1
ATOM 3729 C CA . THR B 1 101 ? -2.605 31.922 6.562 1 98 101 THR B CA 1
ATOM 3730 C C . THR B 1 101 ? -1.081 31.969 6.562 1 98 101 THR B C 1
ATOM 3732 O O . THR B 1 101 ? -0.457 32 7.625 1 98 101 THR B O 1
ATOM 3735 N N . LEU B 1 102 ? -0.465 32.031 5.414 1 98.06 102 LEU B N 1
ATOM 3736 C CA . LEU B 1 102 ? 0.982 31.906 5.281 1 98.06 102 LEU B CA 1
ATOM 3737 C C . LEU B 1 102 ? 1.685 33.188 5.742 1 98.06 102 LEU B C 1
ATOM 3739 O O . LEU B 1 102 ? 2.811 33.125 6.242 1 98.06 102 LEU B O 1
ATOM 3743 N N . THR B 1 103 ? 1.017 34.344 5.594 1 97.56 103 THR B N 1
ATOM 3744 C CA . THR B 1 103 ? 1.597 35.594 6.074 1 97.56 103 THR B CA 1
ATOM 3745 C C . THR B 1 103 ? 1.826 35.531 7.582 1 97.56 103 THR B C 1
ATOM 3747 O O . THR B 1 103 ? 2.887 35.938 8.07 1 97.56 103 THR B O 1
ATOM 3750 N N . LEU B 1 104 ? 0.849 35 8.266 1 97.88 104 LEU B N 1
ATOM 3751 C CA . LEU B 1 104 ? 0.948 34.938 9.719 1 97.88 104 LEU B CA 1
ATOM 3752 C C . LEU B 1 104 ? 2.027 33.938 10.133 1 97.88 104 LEU B C 1
ATOM 3754 O O . LEU B 1 104 ? 2.801 34.219 11.055 1 97.88 104 LEU B O 1
ATOM 3758 N N . LEU B 1 105 ? 2.113 32.844 9.484 1 98.44 105 LEU B N 1
ATOM 3759 C CA . LEU B 1 105 ? 3.086 31.812 9.812 1 98.44 105 LEU B CA 1
ATOM 3760 C C . LEU B 1 105 ? 4.504 32.281 9.508 1 98.44 105 LEU B C 1
ATOM 3762 O O . LEU B 1 105 ? 5.418 32.062 10.312 1 98.44 105 LEU B O 1
ATOM 3766 N N . THR B 1 106 ? 4.688 32.906 8.352 1 98 106 THR B N 1
ATOM 3767 C CA . THR B 1 106 ? 6.016 33.375 7.949 1 98 106 THR B CA 1
ATOM 3768 C C . THR B 1 106 ? 6.508 34.469 8.867 1 98 106 THR B C 1
ATOM 3770 O O . THR B 1 106 ? 7.691 34.531 9.219 1 98 106 THR B O 1
ATOM 3773 N N . ALA B 1 107 ? 5.617 35.375 9.227 1 97.88 107 ALA B N 1
ATOM 3774 C CA . ALA B 1 107 ? 5.988 36.438 10.156 1 97.88 107 ALA B CA 1
ATOM 3775 C C . ALA B 1 107 ? 6.441 35.875 11.492 1 97.88 107 ALA B C 1
ATOM 3777 O O . ALA B 1 107 ? 7.449 36.312 12.055 1 97.88 107 ALA B O 1
ATOM 3778 N N . TRP B 1 108 ? 5.691 34.938 11.969 1 98.19 108 TRP B N 1
ATOM 3779 C CA . TRP B 1 108 ? 6.027 34.312 13.25 1 98.19 108 TRP B CA 1
ATOM 3780 C C . TRP B 1 108 ? 7.391 33.625 13.18 1 98.19 108 TRP B C 1
ATOM 3782 O O . TRP B 1 108 ? 8.211 33.781 14.094 1 98.19 108 TRP B O 1
ATOM 3792 N N . LEU B 1 109 ? 7.676 32.906 12.125 1 98.25 109 LEU B N 1
ATOM 3793 C CA . LEU B 1 109 ? 8.938 32.219 11.969 1 98.25 109 LEU B CA 1
ATOM 3794 C C . LEU B 1 109 ? 10.102 33.188 11.867 1 98.25 109 LEU B C 1
ATOM 3796 O O . LEU B 1 109 ? 11.18 32.938 12.406 1 98.25 109 LEU B O 1
ATOM 3800 N N . ALA B 1 110 ? 9.867 34.25 11.156 1 97.94 110 ALA B N 1
ATOM 3801 C CA . ALA B 1 110 ? 10.914 35.25 11.023 1 97.94 110 ALA B CA 1
ATOM 3802 C C . ALA B 1 110 ? 11.281 35.844 12.383 1 97.94 110 ALA B C 1
ATOM 3804 O O . ALA B 1 110 ? 12.461 36.031 12.695 1 97.94 110 ALA B O 1
ATOM 3805 N N . GLU B 1 111 ? 10.281 36.125 13.133 1 97.44 111 GLU B N 1
ATOM 3806 C CA . GLU B 1 111 ? 10.516 36.656 14.469 1 97.44 111 GLU B CA 1
ATOM 3807 C C . GLU B 1 111 ? 11.305 35.688 15.328 1 97.44 111 GLU B C 1
ATOM 3809 O O . GLU B 1 111 ? 12.227 36.094 16.047 1 97.44 111 GLU B O 1
ATOM 3814 N N . ARG B 1 112 ? 11.016 34.438 15.219 1 97.19 112 ARG B N 1
ATOM 3815 C CA . ARG B 1 112 ? 11.68 33.438 16.031 1 97.19 112 ARG B CA 1
ATOM 3816 C C . ARG B 1 112 ? 13.094 33.156 15.508 1 97.19 112 ARG B C 1
ATOM 3818 O O . ARG B 1 112 ? 13.984 32.812 16.281 1 97.19 112 ARG B O 1
ATOM 3825 N N . HIS B 1 113 ? 13.297 33.281 14.242 1 96.94 113 HIS B N 1
ATOM 3826 C CA . HIS B 1 113 ? 14.609 33.062 13.641 1 96.94 113 HIS B CA 1
ATOM 3827 C C . HIS B 1 113 ? 15.641 34.031 14.242 1 96.94 113 HIS B C 1
ATOM 3829 O O . HIS B 1 113 ? 16.828 33.719 14.281 1 96.94 113 HIS B O 1
ATOM 3835 N N . GLU B 1 114 ? 15.234 35.156 14.734 1 95.25 114 GLU B N 1
ATOM 3836 C CA . GLU B 1 114 ? 16.125 36.156 15.328 1 95.25 114 GLU B CA 1
ATOM 3837 C C . GLU B 1 114 ? 16.719 35.656 16.641 1 95.25 114 GLU B C 1
ATOM 3839 O O . GLU B 1 114 ? 17.891 35.938 16.938 1 95.25 114 GLU B O 1
ATOM 3844 N N . THR B 1 115 ? 15.984 34.906 17.359 1 94.62 115 THR B N 1
ATOM 3845 C CA . THR B 1 115 ? 16.453 34.438 18.672 1 94.62 115 THR B CA 1
ATOM 3846 C C . THR B 1 115 ? 16.875 32.969 18.594 1 94.62 115 THR B C 1
ATOM 3848 O O . THR B 1 115 ? 17.703 32.531 19.391 1 94.62 115 THR B O 1
ATOM 3851 N N . HIS B 1 116 ? 16.312 32.281 17.656 1 95.44 116 HIS B N 1
ATOM 3852 C CA . HIS B 1 116 ? 16.625 30.875 17.406 1 95.44 116 HIS B CA 1
ATOM 3853 C C . HIS B 1 116 ? 16.969 30.641 15.945 1 95.44 116 HIS B C 1
ATOM 3855 O O . HIS B 1 116 ? 16.109 30.188 15.172 1 95.44 116 HIS B O 1
ATOM 3861 N N . PRO B 1 117 ? 18.172 30.828 15.578 1 96.44 117 PRO B N 1
ATOM 3862 C CA . PRO B 1 117 ? 18.5 30.688 14.156 1 96.44 117 PRO B CA 1
ATOM 3863 C C . PRO B 1 117 ? 18.109 29.328 13.594 1 96.44 117 PRO B C 1
ATOM 3865 O O . PRO B 1 117 ? 18.656 28.297 14.008 1 96.44 117 PRO B O 1
ATOM 3868 N N . ILE B 1 118 ? 17.219 29.312 12.703 1 97.94 118 ILE B N 1
ATOM 3869 C CA . ILE B 1 118 ? 16.641 28.109 12.125 1 97.94 118 ILE B CA 1
ATOM 3870 C C . ILE B 1 118 ? 17.703 27.375 11.289 1 97.94 118 ILE B C 1
ATOM 3872 O O . ILE B 1 118 ? 18.375 27.984 10.461 1 97.94 118 ILE B O 1
ATOM 3876 N N . THR B 1 119 ? 17.812 26.062 11.531 1 97.56 119 THR B N 1
ATOM 3877 C CA . THR B 1 119 ? 18.797 25.234 10.828 1 97.56 119 THR B CA 1
ATOM 3878 C C . THR B 1 119 ? 18.141 24.516 9.656 1 97.56 119 THR B C 1
ATOM 3880 O O . THR B 1 119 ? 18.797 24.234 8.648 1 97.56 119 THR B O 1
ATOM 3883 N N . ALA B 1 120 ? 16.922 24.172 9.773 1 98.25 120 ALA B N 1
ATOM 3884 C CA . ALA B 1 120 ? 16.156 23.469 8.742 1 98.25 120 ALA B CA 1
ATOM 3885 C C . ALA B 1 120 ? 14.656 23.719 8.898 1 98.25 120 ALA B C 1
ATOM 3887 O O . ALA B 1 120 ? 14.188 24 10 1 98.25 120 ALA B O 1
ATOM 3888 N N . LEU B 1 121 ? 13.938 23.578 7.793 1 98.44 121 LEU B N 1
ATOM 3889 C CA . LEU B 1 121 ? 12.492 23.797 7.781 1 98.44 121 LEU B CA 1
ATOM 3890 C C . LEU B 1 121 ? 11.766 22.578 7.242 1 98.44 121 LEU B C 1
ATOM 3892 O O . LEU B 1 121 ? 12.188 21.984 6.238 1 98.44 121 LEU B O 1
ATOM 3896 N N . GLY B 1 122 ? 10.75 22.125 7.949 1 98.56 122 GLY B N 1
ATOM 3897 C CA . GLY B 1 122 ? 9.82 21.109 7.469 1 98.56 122 GLY B CA 1
ATOM 3898 C C . GLY B 1 122 ? 8.406 21.641 7.305 1 98.56 122 GLY B C 1
ATOM 3899 O O . GLY B 1 122 ? 7.898 22.359 8.164 1 98.56 122 GLY B O 1
ATOM 3900 N N . VAL B 1 123 ? 7.805 21.312 6.191 1 98.38 123 VAL B N 1
ATOM 3901 C CA . VAL B 1 123 ? 6.422 21.703 5.934 1 98.38 123 VAL B CA 1
ATOM 3902 C C . VAL B 1 123 ? 5.57 20.453 5.68 1 98.38 123 VAL B C 1
ATOM 3904 O O . VAL B 1 123 ? 5.836 19.688 4.75 1 98.38 123 VAL B O 1
ATOM 3907 N N . ALA B 1 124 ? 4.574 20.219 6.488 1 98.44 124 ALA B N 1
ATOM 3908 C CA . ALA B 1 124 ? 3.578 19.172 6.332 1 98.44 124 ALA B CA 1
ATOM 3909 C C . ALA B 1 124 ? 2.207 19.75 6 1 98.44 124 ALA B C 1
ATOM 3911 O O . ALA B 1 124 ? 1.66 20.547 6.77 1 98.44 124 ALA B O 1
ATOM 3912 N N . THR B 1 125 ? 1.633 19.359 4.914 1 97.62 125 THR B N 1
ATOM 3913 C CA . THR B 1 125 ? 0.449 20.078 4.465 1 97.62 125 THR B CA 1
ATOM 3914 C C . THR B 1 125 ? -0.656 19.109 4.055 1 97.62 125 THR B C 1
ATOM 3916 O O . THR B 1 125 ? -0.386 17.953 3.746 1 97.62 125 THR B O 1
ATOM 3919 N N . PHE B 1 126 ? -1.891 19.656 4.047 1 95.94 126 PHE B N 1
ATOM 3920 C CA . PHE B 1 126 ? -2.992 18.906 3.447 1 95.94 126 PHE B CA 1
ATOM 3921 C C . PHE B 1 126 ? -2.777 18.75 1.947 1 95.94 126 PHE B C 1
ATOM 3923 O O . PHE B 1 126 ? -1.953 19.438 1.352 1 95.94 126 PHE B O 1
ATOM 3930 N N . GLY B 1 127 ? -3.451 17.766 1.388 1 91.56 127 GLY B N 1
ATOM 3931 C CA . GLY B 1 127 ? -3.283 17.469 -0.028 1 91.56 127 GLY B CA 1
ATOM 3932 C C . GLY B 1 127 ? -4.594 17.453 -0.792 1 91.56 127 GLY B C 1
ATOM 3933 O O . GLY B 1 127 ? -5.613 17.938 -0.298 1 91.56 127 GLY B O 1
ATOM 3934 N N . PRO B 1 128 ? -4.402 16.938 -1.888 1 94.19 128 PRO B N 1
ATOM 3935 C CA . PRO B 1 128 ? -3.221 16.312 -2.498 1 94.19 128 PRO B CA 1
ATOM 3936 C C . PRO B 1 128 ? -2.193 17.344 -2.963 1 94.19 128 PRO B C 1
ATOM 3938 O O . PRO B 1 128 ? -2.557 18.469 -3.312 1 94.19 128 PRO B O 1
ATOM 3941 N N . ILE B 1 129 ? -0.906 16.906 -2.885 1 94.62 129 ILE B N 1
ATOM 3942 C CA . ILE B 1 129 ? 0.158 17.75 -3.438 1 94.62 129 ILE B CA 1
ATOM 3943 C C . ILE B 1 129 ? 0.933 16.953 -4.492 1 94.62 129 ILE B C 1
ATOM 3945 O O . ILE B 1 129 ? 1.035 15.727 -4.406 1 94.62 129 ILE B O 1
ATOM 3949 N N . LEU B 1 130 ? 1.374 17.656 -5.438 1 89.81 130 LEU B N 1
ATOM 3950 C CA . LEU B 1 130 ? 2.266 17.078 -6.441 1 89.81 130 LEU B CA 1
ATOM 3951 C C . LEU B 1 130 ? 3.711 17.094 -5.953 1 89.81 130 LEU B C 1
ATOM 3953 O O . LEU B 1 130 ? 4.289 18.156 -5.73 1 89.81 130 LEU B O 1
ATOM 3957 N N . LEU B 1 131 ? 4.176 15.898 -5.738 1 86.25 131 LEU B N 1
ATOM 3958 C CA . LEU B 1 131 ? 5.508 15.75 -5.164 1 86.25 131 LEU B CA 1
ATOM 3959 C C . LEU B 1 131 ? 6.527 15.406 -6.246 1 86.25 131 LEU B C 1
ATOM 3961 O O . LEU B 1 131 ? 6.191 14.758 -7.238 1 86.25 131 LEU B O 1
ATOM 3965 N N . PRO B 1 132 ? 7.695 15.867 -5.922 1 80.62 132 PRO B N 1
ATOM 3966 C CA . PRO B 1 132 ? 8.758 15.438 -6.832 1 80.62 132 PRO B CA 1
ATOM 3967 C C . PRO B 1 132 ? 9.117 13.961 -6.656 1 80.62 132 PRO B C 1
ATOM 3969 O O . PRO B 1 132 ? 8.82 13.367 -5.617 1 80.62 132 PRO B O 1
ATOM 3972 N N . SER B 1 133 ? 9.766 13.406 -7.645 1 72 133 SER B N 1
ATOM 3973 C CA . SER B 1 133 ? 10.133 11.992 -7.609 1 72 133 SER B CA 1
ATOM 3974 C C . SER B 1 133 ? 11.234 11.742 -6.59 1 72 133 SER B C 1
ATOM 3976 O O . SER B 1 133 ? 11.344 10.641 -6.043 1 72 133 SER B O 1
ATOM 3978 N N . VAL B 1 134 ? 12.031 12.781 -6.441 1 75.19 134 VAL B N 1
ATOM 3979 C CA . VAL B 1 134 ? 13.125 12.656 -5.488 1 75.19 134 VAL B CA 1
ATOM 3980 C C . VAL B 1 134 ? 13 13.727 -4.41 1 75.19 134 VAL B C 1
ATOM 3982 O O . VAL B 1 134 ? 12.766 14.898 -4.715 1 75.19 134 VAL B O 1
ATOM 3985 N N . ALA B 1 135 ? 13.125 13.219 -3.211 1 76.75 135 ALA B N 1
ATOM 3986 C CA . ALA B 1 135 ? 13.062 14.172 -2.102 1 76.75 135 ALA B CA 1
ATOM 3987 C C . ALA B 1 135 ? 14.383 14.922 -1.947 1 76.75 135 ALA B C 1
ATOM 3989 O O . ALA B 1 135 ? 15.438 14.305 -1.793 1 76.75 135 ALA B O 1
ATOM 3990 N N . SER B 1 136 ? 14.328 16.219 -2.088 1 81.25 136 SER B N 1
ATOM 3991 C CA . SER B 1 136 ? 15.453 17.109 -1.839 1 81.25 136 SER B CA 1
ATOM 3992 C C . SER B 1 136 ? 14.984 18.547 -1.605 1 81.25 136 SER B C 1
ATOM 3994 O O . SER B 1 136 ? 13.844 18.891 -1.927 1 81.25 136 SER B O 1
ATOM 3996 N N . SER B 1 137 ? 15.875 19.219 -1.01 1 84.12 137 SER B N 1
ATOM 3997 C CA . SER B 1 137 ? 15.562 20.625 -0.804 1 84.12 137 SER B CA 1
ATOM 3998 C C . SER B 1 137 ? 15.266 21.328 -2.127 1 84.12 137 SER B C 1
ATOM 4000 O O . SER B 1 137 ? 14.289 22.062 -2.24 1 84.12 137 SER B O 1
ATOM 4002 N N . ALA B 1 138 ? 16.047 21.062 -3.074 1 81.69 138 ALA B N 1
ATOM 4003 C CA . ALA B 1 138 ? 15.875 21.672 -4.387 1 81.69 138 ALA B CA 1
ATOM 4004 C C . ALA B 1 138 ? 14.555 21.25 -5.027 1 81.69 138 ALA B C 1
ATOM 4006 O O . ALA B 1 138 ? 13.828 22.078 -5.582 1 81.69 138 ALA B O 1
ATOM 4007 N N . ALA B 1 139 ? 14.211 20.031 -4.855 1 83.38 139 ALA B N 1
ATOM 4008 C CA . ALA B 1 139 ? 13.016 19.469 -5.48 1 83.38 139 ALA B CA 1
ATOM 4009 C C . ALA B 1 139 ? 11.758 19.953 -4.77 1 83.38 139 ALA B C 1
ATOM 4011 O O . ALA B 1 139 ? 10.664 19.938 -5.344 1 83.38 139 ALA B O 1
ATOM 4012 N N . SER B 1 140 ? 11.922 20.375 -3.584 1 86.94 140 SER B N 1
ATOM 4013 C CA . SER B 1 140 ? 10.773 20.812 -2.795 1 86.94 140 SER B CA 1
ATOM 4014 C C . SER B 1 140 ? 10.133 22.062 -3.404 1 86.94 140 SER B C 1
ATOM 4016 O O . SER B 1 140 ? 8.969 22.344 -3.15 1 86.94 140 SER B O 1
ATOM 4018 N N . HIS B 1 141 ? 10.852 22.797 -4.207 1 85.88 141 HIS B N 1
AT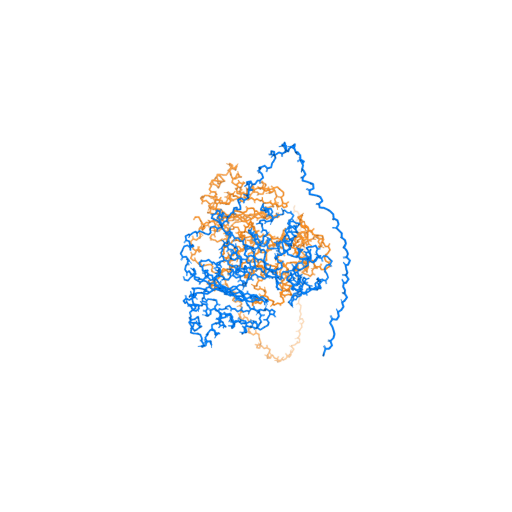OM 4019 C CA . HIS B 1 141 ? 10.336 23.984 -4.875 1 85.88 141 HIS B CA 1
ATOM 4020 C C . HIS B 1 141 ? 9.305 23.625 -5.941 1 85.88 141 HIS B C 1
ATOM 4022 O O . HIS B 1 141 ? 8.555 24.484 -6.402 1 85.88 141 HIS B O 1
ATOM 4028 N N . GLN B 1 142 ? 9.25 22.359 -6.199 1 85.69 142 GLN B N 1
ATOM 4029 C CA . GLN B 1 142 ? 8.336 21.906 -7.246 1 85.69 142 GLN B CA 1
ATOM 4030 C C . GLN B 1 142 ? 7 21.469 -6.66 1 85.69 142 GLN B C 1
ATOM 4032 O O . GLN B 1 142 ? 6.059 21.172 -7.402 1 85.69 142 GLN B O 1
ATOM 4037 N N . VAL B 1 143 ? 6.941 21.484 -5.414 1 92.06 143 VAL B N 1
ATOM 4038 C CA . VAL B 1 143 ? 5.734 20.984 -4.77 1 92.06 143 VAL B CA 1
ATOM 4039 C C . VAL B 1 143 ? 4.594 21.984 -4.961 1 92.06 143 VAL B C 1
ATOM 4041 O O . VAL B 1 143 ? 4.754 23.172 -4.707 1 92.06 143 VAL B O 1
ATOM 4044 N N . ARG B 1 144 ? 3.482 21.453 -5.465 1 94.44 144 ARG B N 1
ATOM 4045 C CA . ARG B 1 144 ? 2.283 22.25 -5.684 1 94.44 144 ARG B CA 1
ATOM 4046 C C . ARG B 1 144 ? 1.04 21.531 -5.184 1 94.44 144 ARG B C 1
ATOM 4048 O O . ARG B 1 144 ? 1 20.297 -5.164 1 94.44 144 ARG B O 1
ATOM 4055 N N . PHE B 1 145 ? 0.105 22.359 -4.801 1 95.38 145 PHE B N 1
ATOM 4056 C CA . PHE B 1 145 ? -1.181 21.781 -4.441 1 95.38 145 PHE B CA 1
ATOM 4057 C C . PHE B 1 145 ? -1.9 21.25 -5.676 1 95.38 145 PHE B C 1
ATOM 4059 O O . PHE B 1 145 ? -1.879 21.875 -6.73 1 95.38 145 PHE B O 1
ATOM 4066 N N . GLY B 1 146 ? -2.49 20.078 -5.539 1 92.94 146 GLY B N 1
ATOM 4067 C CA . GLY B 1 146 ? -3.359 19.516 -6.562 1 92.94 146 GLY B CA 1
ATOM 4068 C C . GLY B 1 146 ? -4.816 19.906 -6.387 1 92.94 146 GLY B C 1
ATOM 4069 O O . GLY B 1 146 ? -5.117 21.047 -6.043 1 92.94 146 GLY B O 1
ATOM 4070 N N . LYS B 1 147 ? -5.711 19 -6.688 1 89.44 147 LYS B N 1
ATOM 4071 C CA . LYS B 1 147 ? -7.148 19.219 -6.578 1 89.44 147 LYS B CA 1
ATOM 4072 C C . LYS B 1 147 ? -7.625 19.047 -5.137 1 89.44 147 LYS B C 1
ATOM 4074 O O . LYS B 1 147 ? -7.758 17.922 -4.652 1 89.44 147 LYS B O 1
ATOM 4079 N N . THR B 1 148 ? -7.77 20.156 -4.48 1 90.44 148 THR B N 1
ATOM 4080 C CA . THR B 1 148 ? -8.242 20.172 -3.102 1 90.44 148 THR B CA 1
ATOM 4081 C C . THR B 1 148 ? -9.562 20.938 -2.994 1 90.44 148 THR B C 1
ATOM 4083 O O . THR B 1 148 ? -9.852 21.797 -3.83 1 90.44 148 THR B O 1
ATOM 4086 N N . PRO B 1 149 ? -10.328 20.562 -1.975 1 86.88 149 PRO B N 1
ATOM 4087 C CA . PRO B 1 149 ? -11.578 21.297 -1.785 1 86.88 149 PRO B CA 1
ATOM 4088 C C . PRO B 1 149 ? -11.352 22.766 -1.463 1 86.88 149 PRO B C 1
ATOM 4090 O O . PRO B 1 149 ? -12.281 23.578 -1.567 1 86.88 149 PRO B O 1
ATOM 4093 N N . LYS B 1 150 ? -10.164 23.078 -0.997 1 91.19 150 LYS B N 1
ATOM 4094 C CA . LYS B 1 150 ? -9.812 24.484 -0.74 1 91.19 150 LYS B CA 1
ATOM 4095 C C . LYS B 1 150 ? -9.359 25.172 -2.02 1 91.19 150 LYS B C 1
ATOM 4097 O O . LYS B 1 150 ? -8.164 25.266 -2.295 1 91.19 150 LYS B O 1
ATOM 4102 N N . LYS B 1 151 ? -10.234 25.797 -2.643 1 92.06 151 LYS B N 1
ATOM 4103 C CA . LYS B 1 151 ? -10.094 26.281 -4.012 1 92.06 151 LYS B CA 1
ATOM 4104 C C . LYS B 1 151 ? -8.938 27.266 -4.125 1 92.06 151 LYS B C 1
ATOM 4106 O O . LYS B 1 151 ? -8.18 27.234 -5.094 1 92.06 151 LYS B O 1
ATOM 4111 N N . ALA B 1 152 ? -8.773 28.109 -3.125 1 95.19 152 ALA B N 1
ATOM 4112 C CA . ALA B 1 152 ? -7.77 29.172 -3.178 1 95.19 152 ALA B CA 1
ATOM 4113 C C . ALA B 1 152 ? -6.359 28.594 -3.125 1 95.19 152 ALA B C 1
ATOM 4115 O O . ALA B 1 152 ? -5.387 29.266 -3.475 1 95.19 152 ALA B O 1
ATOM 4116 N N . TRP B 1 153 ? -6.234 27.359 -2.725 1 96.62 153 TRP B N 1
ATOM 4117 C CA . TRP B 1 153 ? -4.934 26.734 -2.539 1 96.62 153 TRP B CA 1
ATOM 4118 C C . TRP B 1 153 ? -4.531 25.938 -3.781 1 96.62 153 TRP B C 1
ATOM 4120 O O . TRP B 1 153 ? -3.365 25.562 -3.938 1 96.62 153 TRP B O 1
ATOM 4130 N N . GLN B 1 154 ? -5.504 25.656 -4.68 1 94.38 154 GLN B N 1
ATOM 4131 C CA . GLN B 1 154 ? -5.246 24.797 -5.832 1 94.38 154 GLN B CA 1
ATOM 4132 C C . GLN B 1 154 ? -4.16 25.391 -6.727 1 94.38 154 GLN B C 1
ATOM 4134 O O . GLN B 1 154 ? -4.199 26.578 -7.055 1 94.38 154 GLN B O 1
ATOM 4139 N N . GLY B 1 155 ? -3.146 24.578 -7.027 1 94.06 155 GLY B N 1
ATOM 4140 C CA . GLY B 1 155 ? -2.1 24.953 -7.961 1 94.06 155 GLY B CA 1
ATOM 4141 C C . GLY B 1 155 ? -1.002 25.781 -7.32 1 94.06 155 GLY B C 1
ATOM 4142 O O . GLY B 1 155 ? 0.033 26.031 -7.938 1 94.06 155 GLY B O 1
ATOM 4143 N N . LEU B 1 156 ? -1.135 26.156 -6.086 1 96.06 156 LEU B N 1
ATOM 4144 C CA . LEU B 1 156 ? -0.186 27.016 -5.395 1 96.06 156 LEU B CA 1
ATOM 4145 C C . LEU B 1 156 ? 1.158 26.328 -5.215 1 96.06 156 LEU B C 1
ATOM 4147 O O . LEU B 1 156 ? 1.213 25.188 -4.746 1 96.06 156 LEU B O 1
ATOM 4151 N N . ALA B 1 157 ? 2.195 27.031 -5.621 1 95.12 157 ALA B N 1
ATOM 4152 C CA . ALA B 1 157 ? 3.553 26.594 -5.305 1 95.12 157 ALA B CA 1
ATOM 4153 C C . ALA B 1 157 ? 3.953 27.016 -3.895 1 95.12 157 ALA B C 1
ATOM 4155 O O . ALA B 1 157 ? 4.367 28.156 -3.678 1 95.12 157 ALA B O 1
ATOM 4156 N N . LEU B 1 158 ? 3.936 26.141 -3.027 1 95.12 158 LEU B N 1
ATOM 4157 C CA . LEU B 1 158 ? 3.926 26.438 -1.601 1 95.12 158 LEU B CA 1
ATOM 4158 C C . LEU B 1 158 ? 5.227 27.109 -1.176 1 95.12 158 LEU B C 1
ATOM 4160 O O . LEU B 1 158 ? 5.207 28.188 -0.568 1 95.12 158 LEU B O 1
ATOM 4164 N N . LEU B 1 159 ? 6.344 26.516 -1.487 1 94.81 159 LEU B N 1
ATOM 4165 C CA . LEU B 1 159 ? 7.621 27.047 -1.028 1 94.81 159 LEU B CA 1
ATOM 4166 C C . LEU B 1 159 ? 7.91 28.391 -1.68 1 94.81 159 LEU B C 1
ATOM 4168 O O . LEU B 1 159 ? 8.469 29.281 -1.042 1 94.81 159 LEU B O 1
ATOM 4172 N N . GLU B 1 160 ? 7.562 28.5 -2.918 1 94.38 160 GLU B N 1
ATOM 4173 C CA . GLU B 1 160 ? 7.715 29.781 -3.598 1 94.38 160 GLU B CA 1
ATOM 4174 C C . GLU B 1 160 ? 6.891 30.875 -2.914 1 94.38 160 GLU B C 1
ATOM 4176 O O . GLU B 1 160 ? 7.348 32 -2.771 1 94.38 160 GLU B O 1
ATOM 4181 N N . GLU B 1 161 ? 5.707 30.484 -2.592 1 96 161 GLU B N 1
ATOM 4182 C CA . GLU B 1 161 ? 4.844 31.438 -1.909 1 96 161 GLU B CA 1
ATOM 4183 C C . GLU B 1 161 ? 5.441 31.859 -0.571 1 96 161 GLU B C 1
ATOM 4185 O O . GLU B 1 161 ? 5.414 33.062 -0.22 1 96 161 GLU B O 1
ATOM 4190 N N . LEU B 1 162 ? 5.953 30.953 0.203 1 96.5 162 LEU B N 1
ATOM 4191 C CA . LEU B 1 162 ? 6.602 31.266 1.473 1 96.5 162 LEU B CA 1
ATOM 4192 C C . LEU B 1 162 ? 7.77 32.219 1.265 1 96.5 162 LEU B C 1
ATOM 4194 O O . LEU B 1 162 ? 7.902 33.219 1.987 1 96.5 162 LEU B O 1
ATOM 4198 N N . GLN B 1 163 ? 8.539 31.969 0.313 1 95.56 163 GLN B N 1
ATOM 4199 C CA . GLN B 1 163 ? 9.711 32.781 0.018 1 95.56 163 GLN B CA 1
ATOM 4200 C C . GLN B 1 163 ? 9.305 34.188 -0.388 1 95.56 163 GLN B C 1
ATOM 4202 O O . GLN B 1 163 ? 9.914 35.188 0.046 1 95.56 163 GLN B O 1
ATOM 4207 N N . GLN B 1 164 ? 8.312 34.25 -1.176 1 96.06 164 GLN B N 1
ATOM 4208 C CA . GLN B 1 164 ? 7.828 35.562 -1.623 1 96.06 164 GLN B CA 1
ATOM 4209 C C . GLN B 1 164 ? 7.309 36.375 -0.451 1 96.06 164 GLN B C 1
ATOM 4211 O O . GLN B 1 164 ? 7.523 37.594 -0.394 1 96.06 164 GLN B O 1
ATOM 4216 N N . LEU B 1 165 ? 6.629 35.719 0.413 1 96.12 165 LEU B N 1
ATOM 4217 C CA . LEU B 1 165 ? 6.09 36.438 1.575 1 96.12 165 LEU B CA 1
ATOM 4218 C C . LEU B 1 165 ? 7.211 36.938 2.467 1 96.12 165 LEU B C 1
ATOM 4220 O O . LEU B 1 165 ? 7.137 38.062 2.975 1 96.12 165 LEU B O 1
ATOM 4224 N N . TRP B 1 166 ? 8.234 36.188 2.652 1 96.69 166 TRP B N 1
ATOM 4225 C CA . TRP B 1 166 ? 9.391 36.656 3.418 1 96.69 166 TRP B CA 1
ATOM 4226 C C . TRP B 1 166 ? 10.094 37.781 2.701 1 96.69 166 TRP B C 1
ATOM 4228 O O . TRP B 1 166 ? 10.539 38.75 3.336 1 96.69 166 TRP B O 1
ATOM 4238 N N . GLU B 1 167 ? 10.18 37.688 1.421 1 95.75 167 GLU B N 1
ATOM 4239 C CA . GLU B 1 167 ? 10.836 38.719 0.626 1 95.75 167 GLU B CA 1
ATOM 4240 C C . GLU B 1 167 ? 10.094 40.031 0.721 1 95.75 167 GLU B C 1
ATOM 4242 O O . GLU B 1 167 ? 10.719 41.094 0.757 1 95.75 167 GLU B O 1
ATOM 4247 N N . ARG B 1 168 ? 8.82 39.969 0.804 1 95.19 168 ARG B N 1
ATOM 4248 C CA . ARG B 1 168 ? 7.98 41.188 0.791 1 95.19 168 ARG B CA 1
ATOM 4249 C C . ARG B 1 168 ? 7.922 41.812 2.174 1 95.19 168 ARG B C 1
ATOM 4251 O O . ARG B 1 168 ? 7.504 42.969 2.312 1 95.19 168 ARG B O 1
ATOM 4258 N N . ASP B 1 169 ? 8.266 41.031 3.109 1 94 169 ASP B N 1
ATOM 4259 C CA . ASP B 1 169 ? 8.281 41.562 4.473 1 94 169 ASP B CA 1
ATOM 4260 C C . ASP B 1 169 ? 9.523 42.406 4.723 1 94 169 ASP B C 1
ATOM 4262 O O . ASP B 1 169 ? 10.477 41.938 5.355 1 94 169 ASP B O 1
ATOM 4266 N N . GLU B 1 170 ? 9.5 43.688 4.469 1 90.06 170 GLU B N 1
ATOM 4267 C CA . GLU B 1 170 ? 10.641 44.594 4.566 1 90.06 170 GLU B CA 1
ATOM 4268 C C . GLU B 1 170 ? 10.852 45.062 6 1 90.06 170 GLU B C 1
ATOM 4270 O O . GLU B 1 170 ? 11.906 45.625 6.332 1 90.06 170 GLU B O 1
ATOM 4275 N N . GLN B 1 171 ? 9.875 44.844 6.785 1 88.94 171 GLN B N 1
ATOM 4276 C CA . GLN B 1 171 ? 9.914 45.344 8.156 1 88.94 171 GLN B CA 1
ATOM 4277 C C . GLN B 1 171 ? 10.82 44.5 9.031 1 88.94 171 GLN B C 1
ATOM 4279 O O . GLN B 1 171 ? 11.32 44.969 10.055 1 88.94 171 GLN B O 1
ATOM 4284 N N . ARG B 1 172 ? 11.055 43.25 8.609 1 92.19 172 ARG B N 1
ATOM 4285 C CA . ARG B 1 172 ? 11.828 42.312 9.422 1 92.19 172 ARG B CA 1
ATOM 4286 C C . ARG B 1 172 ? 13.07 41.812 8.672 1 92.19 172 ARG B C 1
ATOM 4288 O O . ARG B 1 172 ? 12.961 41 7.762 1 92.19 172 ARG B O 1
ATOM 4295 N N . PRO B 1 173 ? 14.242 42.219 9.078 1 93.31 173 PRO B N 1
ATOM 4296 C CA . PRO B 1 173 ? 15.469 41.75 8.43 1 93.31 173 PRO B CA 1
ATOM 4297 C C . PRO B 1 173 ? 15.57 40.25 8.406 1 93.31 173 PRO B C 1
ATOM 4299 O O . PRO B 1 173 ? 16.078 39.656 7.438 1 93.31 173 PRO B O 1
ATOM 4302 N N . ALA B 1 174 ? 15.086 39.594 9.398 1 95.44 174 ALA B N 1
ATOM 4303 C CA . ALA B 1 174 ? 15.109 38.156 9.484 1 95.44 174 ALA B CA 1
ATOM 4304 C C . ALA B 1 174 ? 14.297 37.5 8.359 1 95.44 174 ALA B C 1
ATOM 4306 O O . ALA B 1 174 ? 14.641 36.438 7.871 1 95.44 174 ALA B O 1
ATOM 4307 N N . SER B 1 175 ? 13.258 38.188 7.961 1 96.56 175 SER B N 1
ATOM 4308 C CA . SER B 1 175 ? 12.453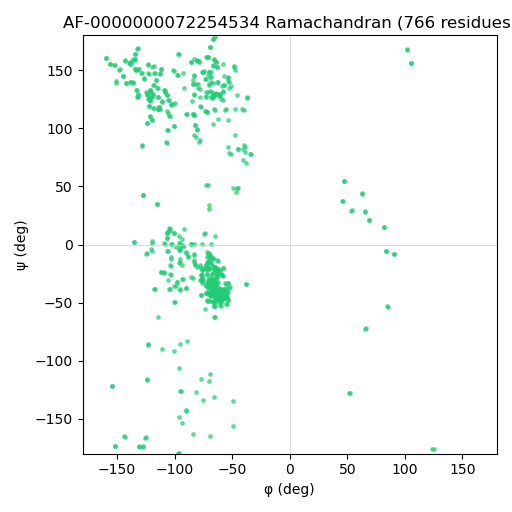 37.688 6.844 1 96.56 175 SER B CA 1
ATOM 4309 C C . SER B 1 175 ? 13.273 37.656 5.559 1 96.56 175 SER B C 1
ATOM 4311 O O . SER B 1 175 ? 13.203 36.656 4.816 1 96.56 175 SER B O 1
ATOM 4313 N N . GLN B 1 176 ? 14.023 38.656 5.371 1 95.38 176 GLN B N 1
ATOM 4314 C CA . GLN B 1 176 ? 14.859 38.688 4.176 1 95.38 176 GLN B CA 1
ATOM 4315 C C . GLN B 1 176 ? 15.93 37.594 4.203 1 95.38 176 GLN B C 1
ATOM 4317 O O . GLN B 1 176 ? 16.234 37 3.174 1 95.38 176 GLN B O 1
ATOM 4322 N N . GLU B 1 177 ? 16.406 37.438 5.328 1 95.62 177 GLU B N 1
ATOM 4323 C CA . GLU B 1 177 ? 17.391 36.375 5.488 1 95.62 177 GLU B CA 1
ATOM 4324 C C . GLU B 1 177 ? 16.797 35.031 5.172 1 95.62 177 GLU B C 1
ATOM 4326 O O . GLU B 1 177 ? 17.406 34.219 4.473 1 95.62 177 GLU B O 1
ATOM 4331 N N . LEU B 1 178 ? 15.609 34.75 5.672 1 96.69 178 LEU B N 1
ATOM 4332 C CA . LEU B 1 178 ? 14.938 33.5 5.422 1 96.69 178 LEU B CA 1
ATOM 4333 C C . LEU B 1 178 ? 14.625 33.312 3.941 1 96.69 178 LEU B C 1
ATOM 4335 O O . LEU B 1 178 ? 14.82 32.25 3.381 1 96.69 178 LEU B O 1
ATOM 4339 N N . ALA B 1 179 ? 14.203 34.344 3.328 1 96.19 179 ALA B N 1
ATOM 4340 C CA . ALA B 1 179 ? 13.875 34.312 1.904 1 96.19 179 ALA B CA 1
ATOM 4341 C C . ALA B 1 179 ? 15.07 33.812 1.079 1 96.19 179 ALA B C 1
ATOM 4343 O O . ALA B 1 179 ? 14.906 33.062 0.124 1 96.19 179 ALA B O 1
ATOM 4344 N N . LYS B 1 180 ? 16.219 34.25 1.499 1 94.62 180 LYS B N 1
ATOM 4345 C CA . LYS B 1 180 ? 17.438 33.938 0.754 1 94.62 180 LYS B CA 1
ATOM 4346 C C . LYS B 1 180 ? 17.984 32.562 1.145 1 94.62 180 LYS B C 1
ATOM 4348 O O . LYS B 1 180 ? 18.578 31.859 0.32 1 94.62 180 LYS B O 1
ATOM 4353 N N . ALA B 1 181 ? 17.734 32.188 2.318 1 95.19 181 ALA B N 1
ATOM 4354 C CA . ALA B 1 181 ? 18.453 31.031 2.877 1 95.19 181 ALA B CA 1
ATOM 4355 C C . ALA B 1 181 ? 17.672 29.734 2.654 1 95.19 181 ALA B C 1
ATOM 4357 O O . ALA B 1 181 ? 18.266 28.656 2.576 1 95.19 181 ALA B O 1
ATOM 4358 N N . ILE B 1 182 ? 16.391 29.781 2.602 1 94.06 182 ILE B N 1
ATOM 4359 C CA . ILE B 1 182 ? 15.57 28.578 2.506 1 94.06 182 ILE B CA 1
ATOM 4360 C C . ILE B 1 182 ? 15.859 27.859 1.193 1 94.06 182 ILE B C 1
ATOM 4362 O O . ILE B 1 182 ? 15.875 28.484 0.127 1 94.06 182 ILE B O 1
ATOM 4366 N N . GLY B 1 183 ? 16.094 26.609 1.31 1 91.25 183 GLY B N 1
ATOM 4367 C CA . GLY B 1 183 ? 16.359 25.797 0.132 1 91.25 183 GLY B CA 1
ATOM 4368 C C . GLY B 1 183 ? 17.828 25.719 -0.222 1 91.25 183 GLY B C 1
ATOM 4369 O O . GLY B 1 183 ? 18.219 24.953 -1.104 1 91.25 183 GLY B O 1
ATOM 4370 N N . THR B 1 184 ? 18.672 26.531 0.463 1 91.44 184 THR B N 1
ATOM 4371 C CA . THR B 1 184 ? 20.125 26.5 0.284 1 91.44 184 THR B CA 1
ATOM 4372 C C . THR B 1 184 ? 20.828 26.234 1.611 1 91.44 184 THR B C 1
ATOM 4374 O O . THR B 1 184 ? 20.906 25.094 2.062 1 91.44 184 THR B O 1
ATOM 4377 N N . ARG B 1 185 ? 21.047 27.359 2.355 1 94.12 185 ARG B N 1
ATOM 4378 C CA . ARG B 1 185 ? 21.703 27.219 3.646 1 94.12 185 ARG B CA 1
ATOM 4379 C C . ARG B 1 185 ? 20.797 26.562 4.668 1 94.12 185 ARG B C 1
ATOM 4381 O O . ARG B 1 185 ? 21.266 25.859 5.57 1 94.12 185 ARG B O 1
ATOM 4388 N N . ILE B 1 186 ? 19.562 26.875 4.508 1 96.88 186 ILE B N 1
ATOM 4389 C CA . ILE B 1 186 ? 18.547 26.234 5.34 1 96.88 186 ILE B CA 1
ATOM 4390 C C . ILE B 1 186 ? 17.75 25.219 4.512 1 96.88 186 ILE B C 1
ATOM 4392 O O . ILE B 1 186 ? 16.844 25.594 3.775 1 96.88 186 ILE B O 1
ATOM 4396 N N . PRO B 1 187 ? 18.156 23.969 4.668 1 97.38 187 PRO B N 1
ATOM 4397 C CA . PRO B 1 187 ? 17.438 22.953 3.902 1 97.38 187 PRO B CA 1
ATOM 4398 C C . PRO B 1 187 ? 15.961 22.844 4.289 1 97.38 187 PRO B C 1
ATOM 4400 O O . PRO B 1 187 ? 15.602 23.141 5.434 1 97.38 187 PRO B O 1
ATOM 4403 N N . VAL B 1 188 ? 15.148 22.391 3.297 1 97.38 188 VAL B N 1
ATOM 4404 C CA . VAL B 1 188 ? 13.703 22.328 3.488 1 97.38 188 VAL B CA 1
ATOM 4405 C C . VAL B 1 188 ? 13.148 21.078 2.811 1 97.38 188 VAL B C 1
ATOM 4407 O O . VAL B 1 188 ? 13.617 20.688 1.738 1 97.38 188 VAL B O 1
ATOM 4410 N N . LEU B 1 189 ? 12.242 20.422 3.422 1 96.75 189 LEU B N 1
ATOM 4411 C CA . LEU B 1 189 ? 11.438 19.359 2.816 1 96.75 189 LEU B CA 1
ATOM 4412 C C . LEU B 1 189 ? 9.945 19.641 3.014 1 96.75 189 LEU B C 1
ATOM 4414 O O . LEU B 1 189 ? 9.539 20.156 4.059 1 96.75 189 LEU B O 1
ATOM 4418 N N . VAL B 1 190 ? 9.172 19.312 2.014 1 96.81 190 VAL B N 1
ATOM 4419 C CA . VAL B 1 190 ? 7.719 19.438 2.023 1 96.81 190 VAL B CA 1
ATOM 4420 C C . VAL B 1 190 ? 7.086 18.078 1.772 1 96.81 190 VAL B C 1
ATOM 4422 O O . VAL B 1 190 ? 7.512 17.344 0.878 1 96.81 190 VAL B O 1
ATOM 4425 N N . ASP B 1 191 ? 6.129 17.703 2.535 1 97.06 191 ASP B N 1
ATOM 4426 C CA . ASP B 1 191 ? 5.312 16.516 2.33 1 97.06 191 ASP B CA 1
ATOM 4427 C C . ASP B 1 191 ? 3.916 16.688 2.916 1 97.06 191 ASP B C 1
ATOM 4429 O O . ASP B 1 191 ? 3.545 17.797 3.318 1 97.06 191 ASP B O 1
ATOM 4433 N N . THR B 1 192 ? 3.168 15.648 2.902 1 97.06 192 THR B N 1
ATOM 4434 C CA . THR B 1 192 ? 1.8 15.75 3.398 1 97.06 192 THR B CA 1
ATOM 4435 C C . THR B 1 192 ? 1.771 15.672 4.922 1 97.06 192 THR B C 1
ATOM 4437 O O . THR B 1 192 ? 2.693 15.141 5.539 1 97.06 192 THR B O 1
ATOM 4440 N N . ASP B 1 193 ? 0.67 16.203 5.492 1 97.88 193 ASP B N 1
ATOM 4441 C CA . ASP B 1 193 ? 0.461 16.172 6.938 1 97.88 193 ASP B CA 1
ATOM 4442 C C . ASP B 1 193 ? 0.084 14.766 7.406 1 97.88 193 ASP B C 1
ATOM 4444 O O . ASP B 1 193 ? -0.317 14.57 8.555 1 97.88 193 ASP B O 1
ATOM 4448 N N . VAL B 1 194 ? 0.193 13.758 6.512 1 98.31 194 VAL B N 1
ATOM 4449 C CA . VAL B 1 194 ? -0.009 12.367 6.895 1 98.31 194 VAL B CA 1
ATOM 4450 C C . VAL B 1 194 ? 1.279 11.578 6.668 1 98.31 194 VAL B C 1
ATOM 4452 O O . VAL B 1 194 ? 1.647 10.727 7.484 1 98.31 194 VAL B O 1
ATOM 4455 N N . ASN B 1 195 ? 2.027 11.82 5.629 1 97.88 195 ASN B N 1
ATOM 4456 C CA . ASN B 1 195 ? 3.33 11.195 5.438 1 97.88 195 ASN B CA 1
ATOM 4457 C C . ASN B 1 195 ? 4.328 11.641 6.504 1 97.88 195 ASN B C 1
ATOM 4459 O O . ASN B 1 195 ? 5.117 10.836 6.996 1 97.88 195 ASN B O 1
ATOM 4463 N N . ALA B 1 196 ? 4.297 12.93 6.82 1 98.31 196 ALA B N 1
ATOM 4464 C CA . ALA B 1 196 ? 5.234 13.461 7.805 1 98.31 196 ALA B CA 1
ATOM 4465 C C . ALA B 1 196 ? 5.062 12.773 9.156 1 98.31 196 ALA B C 1
ATOM 4467 O O . ALA B 1 196 ? 6.023 12.25 9.719 1 98.31 196 ALA B O 1
ATOM 4468 N N . PRO B 1 197 ? 3.861 12.758 9.641 1 98.62 197 PRO B N 1
ATOM 4469 C CA . PRO B 1 197 ? 3.73 12.039 10.906 1 98.62 197 PRO B CA 1
ATOM 4470 C C . PRO B 1 197 ? 3.996 10.539 10.766 1 98.62 197 PRO B C 1
ATOM 4472 O O . PRO B 1 197 ? 4.438 9.891 11.727 1 98.62 197 PRO B O 1
ATOM 4475 N N . ALA B 1 198 ? 3.697 9.922 9.625 1 98.62 198 ALA B N 1
ATOM 4476 C CA . ALA B 1 198 ? 4.07 8.523 9.43 1 98.62 198 ALA B CA 1
ATOM 4477 C C . ALA B 1 198 ? 5.562 8.312 9.672 1 98.62 198 ALA B C 1
ATOM 4479 O O . ALA B 1 198 ? 5.961 7.355 10.344 1 98.62 198 ALA B O 1
ATOM 4480 N N . LEU B 1 199 ? 6.363 9.18 9.141 1 97.62 199 LEU B N 1
ATOM 4481 C CA . LEU B 1 199 ? 7.809 9.125 9.336 1 97.62 199 LEU B CA 1
ATOM 4482 C C . LEU B 1 199 ? 8.164 9.25 10.812 1 97.62 199 LEU B C 1
ATOM 4484 O O . LEU B 1 199 ? 8.984 8.492 11.328 1 97.62 199 LEU B O 1
ATOM 4488 N N . ALA B 1 200 ? 7.523 10.227 11.461 1 98.19 200 ALA B N 1
ATOM 4489 C CA . ALA B 1 200 ? 7.812 10.477 12.867 1 98.19 200 ALA B CA 1
ATOM 4490 C C . ALA B 1 200 ? 7.43 9.281 13.727 1 98.19 200 ALA B C 1
ATOM 4492 O O . ALA B 1 200 ? 8.195 8.875 14.609 1 98.19 200 ALA B O 1
ATOM 4493 N N . GLU B 1 201 ? 6.258 8.758 13.469 1 98 201 GLU B N 1
ATOM 4494 C CA . GLU B 1 201 ? 5.766 7.609 14.227 1 98 201 GLU B CA 1
ATOM 4495 C C . GLU B 1 201 ? 6.664 6.391 14.031 1 98 201 GLU B C 1
ATOM 4497 O O . GLU B 1 201 ? 6.93 5.652 14.984 1 98 201 GLU B O 1
ATOM 4502 N N . LEU B 1 202 ? 7.098 6.176 12.797 1 96.62 202 LEU B N 1
ATOM 4503 C CA . LEU B 1 202 ? 7.984 5.047 12.539 1 96.62 202 LEU B CA 1
ATOM 4504 C C . LEU B 1 202 ? 9.312 5.215 13.266 1 96.62 202 LEU B C 1
ATOM 4506 O O . LEU B 1 202 ? 9.812 4.27 13.883 1 96.62 202 LEU B O 1
ATOM 4510 N N . ALA B 1 203 ? 9.859 6.367 13.227 1 93.38 203 ALA B N 1
ATOM 4511 C CA . ALA B 1 203 ? 11.133 6.652 13.891 1 93.38 203 ALA B CA 1
ATOM 4512 C C . ALA B 1 203 ? 11.031 6.406 15.391 1 93.38 203 ALA B C 1
ATOM 4514 O O . ALA B 1 203 ? 11.984 5.914 16.016 1 93.38 203 ALA B O 1
ATOM 4515 N N . ALA B 1 204 ? 9.93 6.746 15.906 1 92.5 204 ALA B N 1
ATOM 4516 C CA . ALA B 1 204 ? 9.734 6.617 17.344 1 92.5 204 ALA B CA 1
ATOM 4517 C C . ALA B 1 204 ? 9.602 5.152 17.75 1 92.5 204 ALA B C 1
ATOM 4519 O O . ALA B 1 204 ? 9.82 4.801 18.922 1 92.5 204 ALA B O 1
ATOM 4520 N N . ARG B 1 205 ? 9.258 4.309 16.828 1 92.19 205 ARG B N 1
ATOM 4521 C CA . ARG B 1 205 ? 8.953 2.92 17.156 1 92.19 205 ARG B CA 1
ATOM 4522 C C . ARG B 1 205 ? 10.117 2.004 16.781 1 92.19 205 ARG B C 1
ATOM 4524 O O . ARG B 1 205 ? 10.148 0.837 17.172 1 92.19 205 ARG B O 1
ATOM 4531 N N . ARG B 1 206 ? 10.953 2.52 16.078 1 86.06 206 ARG B N 1
ATOM 4532 C CA . ARG B 1 206 ? 12.117 1.735 15.68 1 86.06 206 ARG B CA 1
ATOM 4533 C C . ARG B 1 206 ? 12.969 1.363 16.891 1 86.06 206 ARG B C 1
ATOM 4535 O O . ARG B 1 206 ? 13.164 2.182 17.797 1 86.06 206 ARG B O 1
ATOM 4542 N N . SER B 1 207 ? 13.234 0.123 16.922 1 80.81 207 SER B N 1
ATOM 4543 C CA . SER B 1 207 ? 14.109 -0.378 17.984 1 80.81 207 SER B CA 1
ATOM 4544 C C . SER B 1 207 ? 15.375 -0.992 17.406 1 80.81 207 SER B C 1
ATOM 4546 O O . SER B 1 207 ? 15.367 -1.519 16.297 1 80.81 207 SER B O 1
ATOM 4548 N N . PRO B 1 208 ? 16.422 -0.817 18.219 1 68.62 208 PRO B N 1
ATOM 4549 C CA . PRO B 1 208 ? 17.672 -1.453 17.766 1 68.62 208 PRO B CA 1
ATOM 4550 C C . PRO B 1 208 ? 17.516 -2.961 17.578 1 68.62 208 PRO B C 1
ATOM 4552 O O . PRO B 1 208 ? 18.328 -3.578 16.875 1 68.62 208 PRO B O 1
ATOM 4555 N N . THR B 1 209 ? 16.531 -3.5 18.203 1 69.69 209 THR B N 1
ATOM 4556 C CA . THR B 1 209 ? 16.375 -4.949 18.141 1 69.69 209 THR B CA 1
ATOM 4557 C C . THR B 1 209 ? 15.445 -5.352 17 1 69.69 209 THR B C 1
ATOM 4559 O O . THR B 1 209 ? 15.117 -6.527 16.844 1 69.69 209 THR B O 1
ATOM 4562 N N . ASP B 1 210 ? 14.992 -4.266 16.375 1 68.06 210 ASP B N 1
ATOM 4563 C CA . ASP B 1 210 ? 14.117 -4.617 15.25 1 68.06 210 ASP B CA 1
ATOM 4564 C C . ASP B 1 210 ? 14.844 -5.5 14.242 1 68.06 210 ASP B C 1
ATOM 4566 O O . ASP B 1 210 ? 16.047 -5.332 14.016 1 68.06 210 ASP B O 1
ATOM 4570 N N . PRO B 1 211 ? 14.094 -6.629 14.086 1 59.06 211 PRO B N 1
ATOM 4571 C CA . PRO B 1 211 ? 14.75 -7.5 13.117 1 59.06 211 PRO B CA 1
ATOM 4572 C C . PRO B 1 211 ? 15.172 -6.762 11.844 1 59.06 211 PRO B C 1
ATOM 4574 O O . PRO B 1 211 ? 14.695 -5.652 11.586 1 59.06 211 PRO B O 1
ATOM 4577 N N . GLY B 1 212 ? 16.188 -7.266 11.219 1 63 212 GLY B N 1
ATOM 4578 C CA . GLY B 1 212 ? 16.672 -6.773 9.938 1 63 212 GLY B CA 1
ATOM 4579 C C . GLY B 1 212 ? 15.578 -6.664 8.891 1 63 212 GLY B C 1
ATOM 4580 O O . GLY B 1 212 ? 14.492 -7.227 9.055 1 63 212 GLY B O 1
ATOM 4581 N N . GLY B 1 213 ? 15.445 -5.543 8.031 1 67.88 213 GLY B N 1
ATOM 4582 C CA . GLY B 1 213 ? 14.586 -5.277 6.891 1 67.88 213 GLY B CA 1
ATOM 4583 C C . GLY B 1 213 ? 13.758 -4.02 7.055 1 67.88 213 GLY B C 1
ATOM 4584 O O . GLY B 1 213 ? 13.789 -3.377 8.109 1 67.88 213 GLY B O 1
ATOM 4585 N N . PRO B 1 214 ? 12.977 -3.873 6.098 1 79.44 214 PRO B N 1
ATOM 4586 C CA . PRO B 1 214 ? 12.242 -2.605 6.113 1 79.44 214 PRO B CA 1
ATOM 4587 C C . PRO B 1 214 ? 11 -2.652 6.996 1 79.44 214 PRO B C 1
ATOM 4589 O O . PRO B 1 214 ? 10.273 -3.648 6.992 1 79.44 214 PRO B O 1
ATOM 4592 N N . LEU B 1 215 ? 10.828 -1.714 7.887 1 91.31 215 LEU B N 1
ATOM 4593 C CA . LEU B 1 215 ? 9.609 -1.504 8.656 1 91.31 215 LEU B CA 1
ATOM 4594 C C . LEU B 1 215 ? 8.602 -0.675 7.867 1 91.31 215 LEU B C 1
ATOM 4596 O O . LEU B 1 215 ? 8.984 0.273 7.176 1 91.31 215 LEU B O 1
ATOM 4600 N N . VAL B 1 216 ? 7.359 -1.094 7.949 1 95.62 216 VAL B N 1
ATOM 4601 C CA . VAL B 1 216 ? 6.277 -0.405 7.254 1 95.62 216 VAL B CA 1
ATOM 4602 C C . VAL B 1 216 ? 5.266 0.12 8.273 1 95.62 216 VAL B C 1
ATOM 4604 O O . VAL B 1 216 ? 4.832 -0.615 9.164 1 95.62 216 VAL B O 1
ATOM 4607 N N . LEU B 1 217 ? 4.906 1.395 8.195 1 97.94 217 LEU B N 1
ATOM 4608 C CA . LEU B 1 217 ? 3.916 2.01 9.078 1 97.94 217 LEU B CA 1
ATOM 4609 C C . LEU B 1 217 ? 2.918 2.838 8.273 1 97.94 217 LEU B C 1
ATOM 4611 O O . LEU B 1 217 ? 3.307 3.574 7.363 1 97.94 217 LEU B O 1
ATOM 4615 N N . ALA B 1 218 ? 1.659 2.656 8.57 1 98.81 218 ALA B N 1
ATOM 4616 C CA . ALA B 1 218 ? 0.606 3.523 8.047 1 98.81 218 ALA B CA 1
ATOM 4617 C C . ALA B 1 218 ? 0.07 4.449 9.133 1 98.81 218 ALA B C 1
ATOM 4619 O O . ALA B 1 218 ? -0.213 4.012 10.25 1 98.81 218 ALA B O 1
ATOM 4620 N N . TYR B 1 219 ? 0.029 5.695 8.836 1 98.88 219 TYR B N 1
ATOM 4621 C CA . TYR B 1 219 ? -0.577 6.703 9.703 1 98.88 219 TYR B CA 1
ATOM 4622 C C . TYR B 1 219 ? -1.891 7.207 9.117 1 98.88 219 TYR B C 1
ATOM 4624 O O . TYR B 1 219 ? -1.957 7.562 7.941 1 98.88 219 TYR B O 1
ATOM 4632 N N . VAL B 1 220 ? -2.908 7.23 9.938 1 98.88 220 VAL B N 1
ATOM 4633 C CA . VAL B 1 220 ? -4.234 7.688 9.539 1 98.88 220 VAL B CA 1
ATOM 4634 C C . VAL B 1 220 ? -4.648 8.875 10.398 1 98.88 220 VAL B C 1
ATOM 4636 O O . VAL B 1 220 ? -4.566 8.82 11.633 1 98.88 220 VAL B O 1
ATOM 4639 N N . THR B 1 221 ? -5.02 9.938 9.797 1 98.19 221 THR B N 1
ATOM 4640 C CA . THR B 1 221 ? -5.621 11.047 10.523 1 98.19 221 THR B CA 1
ATOM 4641 C C . THR B 1 221 ? -7.109 11.156 10.219 1 98.19 221 THR B C 1
ATOM 4643 O O . THR B 1 221 ? -7.531 10.961 9.078 1 98.19 221 THR B O 1
ATOM 4646 N N . VAL B 1 222 ? -7.941 11.305 11.219 1 97.81 222 VAL B N 1
ATOM 4647 C CA . VAL B 1 222 ? -9.375 11.508 11.07 1 97.81 222 VAL B CA 1
ATOM 4648 C C . VAL B 1 222 ? -9.781 12.844 11.688 1 97.81 222 VAL B C 1
ATOM 4650 O O . VAL B 1 222 ? -9.727 13.016 12.906 1 97.81 222 VAL B O 1
ATOM 4653 N N . GLY B 1 223 ? -10.086 13.797 10.914 1 95.81 223 GLY B N 1
ATOM 4654 C CA . GLY B 1 223 ? -10.516 15.133 11.281 1 95.81 223 GLY B CA 1
ATOM 4655 C C . GLY B 1 223 ? -11.367 15.805 10.219 1 95.81 223 GLY B C 1
ATOM 4656 O O . GLY B 1 223 ? -12.352 15.227 9.75 1 95.81 223 GLY B O 1
ATOM 4657 N N . THR B 1 224 ? -10.883 17 9.75 1 93.56 224 THR B N 1
ATOM 4658 C CA . THR B 1 224 ? -11.602 17.641 8.648 1 93.56 224 THR B CA 1
ATOM 4659 C C . THR B 1 224 ? -11.758 16.672 7.477 1 93.56 224 THR B C 1
ATOM 4661 O O . THR B 1 224 ? -12.812 16.625 6.836 1 93.56 224 THR B O 1
ATOM 4664 N N . GLY B 1 225 ? -10.797 15.961 7.188 1 95.81 225 GLY B N 1
ATOM 4665 C CA . GLY B 1 225 ? -10.797 14.859 6.246 1 95.81 225 GLY B CA 1
ATOM 4666 C C . GLY B 1 225 ? -10.25 13.57 6.828 1 95.81 225 GLY B C 1
ATOM 4667 O O . GLY B 1 225 ? -10.102 13.453 8.047 1 95.81 225 GLY B O 1
ATOM 4668 N N . VAL B 1 226 ? -10.117 12.594 6.035 1 97.94 226 VAL B N 1
ATOM 4669 C CA . VAL B 1 226 ? -9.406 11.367 6.371 1 97.94 226 VAL B CA 1
ATOM 4670 C C . VAL B 1 226 ? -8.203 11.195 5.445 1 97.94 226 VAL B C 1
ATOM 4672 O O . VAL B 1 226 ? -8.359 11.133 4.223 1 97.94 226 VAL B O 1
ATOM 4675 N N . GLY B 1 227 ? -7.031 11.195 6 1 97.94 227 GLY B N 1
ATOM 4676 C CA . GLY B 1 227 ? -5.801 11.039 5.238 1 97.94 227 GLY B CA 1
ATOM 4677 C C . GLY B 1 227 ? -4.957 9.867 5.703 1 97.94 227 GLY B C 1
ATOM 4678 O O . GLY B 1 227 ? -5.051 9.445 6.855 1 97.94 227 GLY B O 1
ATOM 4679 N N . VAL B 1 228 ? -4.152 9.375 4.793 1 98.75 228 VAL B N 1
ATOM 4680 C CA . VAL B 1 228 ? -3.273 8.258 5.105 1 98.75 228 VAL B CA 1
ATOM 4681 C C . VAL B 1 228 ? -1.858 8.555 4.613 1 98.75 228 VAL B C 1
ATOM 4683 O O . VAL B 1 228 ? -1.671 9.023 3.488 1 98.75 228 VAL B O 1
ATOM 4686 N N . GLY B 1 229 ? -0.902 8.445 5.488 1 98.56 229 GLY B N 1
ATOM 4687 C CA . GLY B 1 229 ? 0.509 8.43 5.137 1 98.56 229 GLY B CA 1
ATOM 4688 C C . GLY B 1 229 ? 1.166 7.078 5.375 1 98.56 229 GLY B C 1
ATOM 4689 O O . GLY B 1 229 ? 0.709 6.301 6.215 1 98.56 229 GLY B O 1
ATOM 4690 N N . VAL B 1 230 ? 2.16 6.805 4.598 1 98.12 230 VAL B N 1
ATOM 4691 C CA . VAL B 1 230 ? 2.865 5.531 4.707 1 98.12 230 VAL B CA 1
ATOM 4692 C C . VAL B 1 230 ? 4.371 5.773 4.75 1 98.12 230 VAL B C 1
ATOM 4694 O O . VAL B 1 230 ? 4.906 6.543 3.949 1 98.12 230 VAL B O 1
ATOM 4697 N N . ALA B 1 231 ? 5.035 5.227 5.695 1 96.94 231 ALA B N 1
ATOM 4698 C CA . ALA B 1 231 ? 6.492 5.227 5.793 1 96.94 231 ALA B CA 1
ATOM 4699 C C . ALA B 1 231 ? 7.051 3.812 5.656 1 96.94 231 ALA B C 1
ATOM 4701 O O . ALA B 1 231 ? 6.586 2.887 6.324 1 96.94 231 ALA B O 1
ATOM 4702 N N . ILE B 1 232 ? 7.977 3.656 4.754 1 93.25 232 ILE B N 1
ATOM 4703 C CA . ILE B 1 232 ? 8.688 2.4 4.531 1 93.25 232 ILE B CA 1
ATOM 4704 C C . ILE B 1 232 ? 10.188 2.623 4.688 1 93.25 232 ILE B C 1
ATOM 4706 O O . ILE B 1 232 ? 10.781 3.422 3.959 1 93.25 232 ILE B O 1
ATOM 4710 N N . GLN B 1 233 ? 10.891 1.911 5.508 1 84.69 233 GLN B N 1
ATOM 4711 C CA . GLN B 1 233 ? 12.328 2.037 5.762 1 84.69 233 GLN B CA 1
ATOM 4712 C C . GLN B 1 233 ? 12.727 3.5 5.945 1 84.69 233 GLN B C 1
ATOM 4714 O O . GLN B 1 233 ? 13.641 3.986 5.277 1 84.69 233 GLN B O 1
ATOM 4719 N N . ASP B 1 234 ? 12.031 4.324 6.527 1 85.12 234 ASP B N 1
ATOM 4720 C CA . ASP B 1 234 ? 12.305 5.707 6.914 1 85.12 234 ASP B CA 1
ATOM 4721 C C . ASP B 1 234 ? 12.078 6.66 5.742 1 85.12 234 ASP B C 1
ATOM 4723 O O . ASP B 1 234 ? 12.641 7.754 5.707 1 85.12 234 ASP B O 1
ATOM 4727 N N . GLU B 1 235 ? 11.414 6.16 4.758 1 91.62 235 GLU B N 1
ATOM 4728 C CA . GLU B 1 235 ? 11.016 6.988 3.623 1 91.62 235 GLU B CA 1
ATOM 4729 C C . GLU B 1 235 ? 9.5 7.043 3.49 1 91.62 235 GLU B C 1
ATOM 4731 O O . GLU B 1 235 ? 8.812 6.039 3.695 1 91.62 235 GLU B O 1
ATOM 4736 N N . PRO B 1 236 ? 9.047 8.219 3.23 1 94.62 236 PRO B N 1
ATOM 4737 C CA . PRO B 1 236 ? 7.613 8.258 2.914 1 94.62 236 PRO B CA 1
ATOM 4738 C C . PRO B 1 236 ? 7.289 7.594 1.577 1 94.62 236 PRO B C 1
ATOM 4740 O O . PRO B 1 236 ? 8.086 7.656 0.642 1 94.62 236 PRO B O 1
ATOM 4743 N N . LEU B 1 237 ? 6.215 6.961 1.465 1 94.38 237 LEU B N 1
ATOM 4744 C CA . LEU B 1 237 ? 5.797 6.363 0.201 1 94.38 237 LEU B CA 1
ATOM 4745 C C . LEU B 1 237 ? 5.375 7.438 -0.795 1 94.38 237 LEU B C 1
ATOM 4747 O O . LEU B 1 237 ? 4.441 8.203 -0.533 1 94.38 237 LEU B O 1
ATOM 4751 N N . HIS B 1 238 ? 6.168 7.512 -1.844 1 91 238 HIS B N 1
ATOM 4752 C CA . HIS B 1 238 ? 5.895 8.375 -2.986 1 91 238 HIS B CA 1
ATOM 4753 C C . HIS B 1 238 ? 5.859 7.574 -4.285 1 91 238 HIS B C 1
ATOM 4755 O O . HIS B 1 238 ? 6.883 7.039 -4.719 1 91 238 HIS B O 1
ATOM 4761 N N . GLY B 1 239 ? 4.672 7.344 -4.801 1 91.06 239 GLY B N 1
ATOM 4762 C CA . GLY B 1 239 ? 4.574 6.867 -6.172 1 91.06 239 GLY B CA 1
ATOM 4763 C C . GLY B 1 239 ? 4.367 7.98 -7.18 1 91.06 239 GLY B C 1
ATOM 4764 O O . GLY B 1 239 ? 5.125 8.953 -7.199 1 91.06 239 GLY B O 1
ATOM 4765 N N . ARG B 1 240 ? 3.369 7.879 -7.961 1 89.19 240 ARG B N 1
ATOM 4766 C CA . ARG B 1 240 ? 3.021 8.992 -8.836 1 89.19 240 ARG B CA 1
ATOM 4767 C C . ARG B 1 240 ? 2.525 10.188 -8.031 1 89.19 240 ARG B C 1
ATOM 4769 O O . ARG B 1 240 ? 2.641 11.336 -8.477 1 89.19 240 ARG B O 1
ATOM 4776 N N . LEU B 1 241 ? 2.039 9.812 -6.914 1 91.25 241 LEU B N 1
ATOM 4777 C CA . LEU B 1 241 ? 1.559 10.758 -5.906 1 91.25 241 LEU B CA 1
ATOM 4778 C C . LEU B 1 241 ? 1.872 10.25 -4.5 1 91.25 241 LEU B C 1
ATOM 4780 O O . LEU B 1 241 ? 2.844 9.516 -4.301 1 91.25 241 LEU B O 1
ATOM 4784 N N . HIS B 1 242 ? 1.326 10.742 -3.494 1 94.62 242 HIS B N 1
ATOM 4785 C CA . HIS B 1 242 ? 1.287 10.211 -2.137 1 94.62 242 HIS B CA 1
ATOM 4786 C C . HIS B 1 242 ? -0.01 9.453 -1.88 1 94.62 242 HIS B C 1
ATOM 4788 O O . HIS B 1 242 ? -0.96 9.555 -2.658 1 94.62 242 HIS B O 1
ATOM 4794 N N . PRO B 1 243 ? -0.097 8.648 -0.857 1 97.12 243 PRO B N 1
ATOM 4795 C CA . PRO B 1 243 ? -1.328 7.91 -0.57 1 97.12 243 PRO B CA 1
ATOM 4796 C C . PRO B 1 243 ? -2.537 8.82 -0.385 1 97.12 243 PRO B C 1
ATOM 4798 O O . PRO B 1 243 ? -2.426 9.883 0.236 1 97.12 243 PRO B O 1
ATOM 4801 N N . GLU B 1 244 ? -3.607 8.438 -0.947 1 97.44 244 GLU B N 1
ATOM 4802 C CA . GLU B 1 244 ? -4.91 9.086 -0.809 1 97.44 244 GLU B CA 1
ATOM 4803 C C . GLU B 1 244 ? -5.984 8.086 -0.395 1 97.44 244 GLU B C 1
ATOM 4805 O O . GLU B 1 244 ? -7.098 8.109 -0.92 1 97.44 244 GLU B O 1
ATOM 4810 N N . ALA B 1 245 ? -5.621 7.258 0.516 1 98.5 245 ALA B N 1
ATOM 4811 C CA . ALA B 1 245 ? -6.434 6.098 0.87 1 98.5 245 ALA B CA 1
ATOM 4812 C C . ALA B 1 245 ? -7.711 6.523 1.591 1 98.5 245 ALA B C 1
ATOM 4814 O O . ALA B 1 245 ? -8.625 5.719 1.775 1 98.5 245 ALA B O 1
ATOM 4815 N N . GLY B 1 246 ? -7.832 7.781 1.97 1 98.25 246 GLY B N 1
ATOM 4816 C CA . GLY B 1 246 ? -9.094 8.273 2.508 1 98.25 246 GLY B CA 1
ATOM 4817 C C . GLY B 1 246 ? -10.234 8.203 1.51 1 98.25 246 GLY B C 1
ATOM 4818 O O . GLY B 1 246 ? -11.398 8.297 1.89 1 98.25 246 GLY B O 1
ATOM 4819 N N . HIS B 1 247 ? -9.922 7.996 0.273 1 98.19 247 HIS B N 1
ATOM 4820 C CA . HIS B 1 247 ? -10.938 8.07 -0.769 1 98.19 247 HIS B CA 1
ATOM 4821 C C . HIS B 1 247 ? -11.305 6.688 -1.289 1 98.19 247 HIS B C 1
ATOM 4823 O O . HIS B 1 247 ? -12.031 6.559 -2.273 1 98.19 247 HIS B O 1
ATOM 4829 N N . ILE B 1 248 ? -10.875 5.617 -0.672 1 98.56 248 ILE B N 1
ATOM 4830 C CA . ILE B 1 248 ? -11.266 4.273 -1.083 1 98.56 248 ILE B CA 1
ATOM 4831 C C . ILE B 1 248 ? -12.773 4.094 -0.891 1 98.56 248 ILE B C 1
ATOM 4833 O O . ILE B 1 248 ? -13.391 4.809 -0.1 1 98.56 248 ILE B O 1
ATOM 4837 N N . ARG B 1 249 ? -13.281 3.154 -1.639 1 98.06 249 ARG B N 1
ATOM 4838 C CA . ARG B 1 249 ? -14.672 2.768 -1.433 1 98.06 249 ARG B CA 1
ATOM 4839 C C . ARG B 1 249 ? -14.797 1.771 -0.286 1 98.06 249 ARG B C 1
ATOM 4841 O O . ARG B 1 249 ? -13.906 0.949 -0.068 1 98.06 249 ARG B O 1
ATOM 4848 N N . VAL B 1 250 ? -15.867 1.868 0.422 1 98.25 250 VAL B N 1
ATOM 4849 C CA . VAL B 1 250 ? -16.109 0.976 1.552 1 98.25 250 VAL B CA 1
ATOM 4850 C C . VAL B 1 250 ? -17.531 0.445 1.503 1 98.25 250 VAL B C 1
ATOM 4852 O O . VAL B 1 250 ? -18.422 1.095 0.949 1 98.25 250 VAL B O 1
ATOM 4855 N N . VAL B 1 251 ? -17.719 -0.749 2.023 1 97.81 251 VAL B N 1
ATOM 4856 C CA . VAL B 1 251 ? -19.062 -1.313 2.176 1 97.81 251 VAL B CA 1
ATOM 4857 C C . VAL B 1 251 ? -19.828 -0.525 3.227 1 97.81 251 VAL B C 1
ATOM 4859 O O . VAL B 1 251 ? -19.375 -0.362 4.359 1 97.81 251 VAL B O 1
ATOM 4862 N N . ARG B 1 252 ? -20.953 -0.071 2.906 1 97.12 252 ARG B N 1
ATOM 4863 C CA . ARG B 1 252 ? -21.75 0.748 3.803 1 97.12 252 ARG B CA 1
ATOM 4864 C C . ARG B 1 252 ? -22.344 -0.094 4.93 1 97.12 252 ARG B C 1
ATOM 4866 O O . ARG B 1 252 ? -22.719 -1.249 4.719 1 97.12 252 ARG B O 1
ATOM 4873 N N . TYR B 1 253 ? -22.359 0.547 6.039 1 96.69 253 TYR B N 1
ATOM 4874 C CA . TYR B 1 253 ? -23.172 -0.038 7.098 1 96.69 253 TYR B CA 1
ATOM 4875 C C . TYR B 1 253 ? -24.625 -0.191 6.648 1 96.69 253 TYR B C 1
ATOM 4877 O O . TYR B 1 253 ? -25.203 0.724 6.051 1 96.69 253 TYR B O 1
ATOM 4885 N N . PRO B 1 254 ? -25.266 -1.337 6.824 1 92.88 254 PRO B N 1
ATOM 4886 C CA . PRO B 1 254 ? -26.594 -1.613 6.262 1 92.88 254 PRO B CA 1
ATOM 4887 C C . PRO B 1 254 ? -27.625 -0.533 6.602 1 92.88 254 PRO B C 1
ATOM 4889 O O . PRO B 1 254 ? -28.438 -0.155 5.754 1 92.88 254 PRO B O 1
ATOM 4892 N N . ALA B 1 255 ? -27.656 0.08 7.734 1 93.5 255 ALA B N 1
ATOM 4893 C CA . ALA B 1 255 ? -28.672 1.049 8.148 1 93.5 255 ALA B CA 1
ATOM 4894 C C . ALA B 1 255 ? -28.203 2.477 7.883 1 93.5 255 ALA B C 1
ATOM 4896 O O . ALA B 1 255 ? -28.891 3.438 8.242 1 93.5 255 ALA B O 1
ATOM 4897 N N . ASP B 1 256 ? -27.047 2.656 7.203 1 96.5 256 ASP B N 1
ATOM 4898 C CA . ASP B 1 256 ? -26.516 3.994 6.961 1 96.5 256 ASP B CA 1
ATOM 4899 C C . ASP B 1 256 ? -27.047 4.566 5.648 1 96.5 256 ASP B C 1
ATOM 4901 O O . ASP B 1 256 ? -26.641 4.125 4.566 1 96.5 256 ASP B O 1
ATOM 4905 N N . SER B 1 257 ? -27.844 5.578 5.707 1 95.56 257 SER B N 1
ATOM 4906 C CA . SER B 1 257 ? -28.438 6.18 4.516 1 95.56 257 SER B CA 1
ATOM 4907 C C . SER B 1 257 ? -27.797 7.523 4.199 1 95.56 257 SER B C 1
ATOM 4909 O O . SER B 1 257 ? -28.266 8.25 3.318 1 95.56 257 SER B O 1
ATOM 4911 N N . TYR B 1 258 ? -26.781 7.867 4.945 1 96.94 258 TYR B N 1
ATOM 4912 C CA . TYR B 1 258 ? -26.078 9.133 4.73 1 96.94 258 TYR B CA 1
ATOM 4913 C C . TYR B 1 258 ? -25.484 9.195 3.332 1 96.94 258 TYR B C 1
ATOM 4915 O O . TYR B 1 258 ? -24.812 8.266 2.895 1 96.94 258 TYR B O 1
ATOM 4923 N N . SER B 1 259 ? -25.703 10.227 2.564 1 96.44 259 SER B N 1
ATOM 4924 C CA . SER B 1 259 ? -25.328 10.312 1.157 1 96.44 259 SER B CA 1
ATOM 4925 C C . SER B 1 259 ? -23.812 10.391 0.994 1 96.44 259 SER B C 1
ATOM 4927 O O . SER B 1 259 ? -23.266 9.898 0.002 1 96.44 259 SER B O 1
ATOM 4929 N N . GLY B 1 260 ? -23.109 10.969 1.956 1 97.06 260 GLY B N 1
ATOM 4930 C CA . GLY B 1 260 ? -21.672 11.234 1.856 1 97.06 260 GLY B CA 1
ATOM 4931 C C . GLY B 1 260 ? -21.359 12.695 1.613 1 97.06 260 GLY B C 1
ATOM 4932 O O . GLY B 1 260 ? -22.156 13.43 1.033 1 97.06 260 GLY B O 1
ATOM 4933 N N . SER B 1 261 ? -20.172 13.117 1.967 1 96.19 261 SER B N 1
ATOM 4934 C CA . SER B 1 261 ? -19.875 14.539 1.94 1 96.19 261 SER B CA 1
ATOM 4935 C C . SER B 1 261 ? -18.719 14.844 1.002 1 96.19 261 SER B C 1
ATOM 4937 O O . SER B 1 261 ? -18.391 16.016 0.766 1 96.19 261 SER B O 1
ATOM 4939 N N . CYS B 1 262 ? -18.094 13.836 0.42 1 96.19 262 CYS B N 1
ATOM 4940 C CA . CYS B 1 262 ? -16.953 14.086 -0.472 1 96.19 262 CYS B CA 1
ATOM 4941 C C . CYS B 1 262 ? -17.438 14.688 -1.791 1 96.19 262 CYS B C 1
ATOM 4943 O O . CYS B 1 262 ? -18.281 14.117 -2.467 1 96.19 262 CYS B O 1
ATOM 4945 N N . ILE B 1 263 ? -16.844 15.758 -2.256 1 93.38 263 ILE B N 1
ATOM 4946 C CA . ILE B 1 263 ? -17.328 16.469 -3.432 1 93.38 263 ILE B CA 1
ATOM 4947 C C . ILE B 1 263 ? -16.922 15.711 -4.695 1 93.38 263 ILE B C 1
ATOM 4949 O O . ILE B 1 263 ? -17.547 15.891 -5.75 1 93.38 263 ILE B O 1
ATOM 4953 N N . TRP B 1 264 ? -15.969 14.836 -4.59 1 94.12 264 TRP B N 1
ATOM 4954 C CA . TRP B 1 264 ? -15.539 14.094 -5.77 1 94.12 264 TRP B CA 1
ATOM 4955 C C . TRP B 1 264 ? -16.234 12.742 -5.855 1 94.12 264 TRP B C 1
ATOM 4957 O O . TRP B 1 264 ? -16.641 12.312 -6.938 1 94.12 264 TRP B O 1
ATOM 4967 N N . HIS B 1 265 ? -16.453 12.023 -4.66 1 96.75 265 HIS B N 1
ATOM 4968 C CA . HIS B 1 265 ? -16.859 10.625 -4.688 1 96.75 265 HIS B CA 1
ATOM 4969 C C . HIS B 1 265 ? -18.141 10.414 -3.889 1 96.75 265 HIS B C 1
ATOM 4971 O O . HIS B 1 265 ? -18.688 9.305 -3.85 1 96.75 265 HIS B O 1
ATOM 4977 N N . GLN B 1 266 ? -18.547 11.438 -3.197 1 95.56 266 GLN B N 1
ATOM 4978 C CA . GLN B 1 266 ? -19.719 11.414 -2.326 1 95.56 266 GLN B CA 1
ATOM 4979 C C . GLN B 1 266 ? -19.5 10.469 -1.146 1 95.56 266 GLN B C 1
ATOM 4981 O O . GLN B 1 266 ? -19.125 10.906 -0.058 1 95.56 266 GLN B O 1
ATOM 4986 N N . ASP B 1 267 ? -19.5 9.109 -1.372 1 97.31 267 ASP B N 1
ATOM 4987 C CA . ASP B 1 267 ? -19.531 8.156 -0.261 1 97.31 267 ASP B CA 1
ATOM 4988 C C . ASP B 1 267 ? -18.25 7.324 -0.212 1 97.31 267 ASP B C 1
ATOM 4990 O O . ASP B 1 267 ? -18.297 6.125 0.06 1 97.31 267 ASP B O 1
ATOM 4994 N N . CYS B 1 268 ? -17.109 7.906 -0.556 1 98.25 268 CYS B N 1
ATOM 4995 C CA . CYS B 1 268 ? -15.859 7.258 -0.185 1 98.25 268 CYS B CA 1
ATOM 4996 C C . CYS B 1 268 ? -15.672 7.258 1.328 1 98.25 268 CYS B C 1
ATOM 4998 O O . CYS B 1 268 ? -16.5 7.805 2.061 1 98.25 268 CYS B O 1
ATOM 5000 N N . LEU B 1 269 ? -14.641 6.668 1.807 1 98.69 269 LEU B N 1
ATOM 5001 C CA . LEU B 1 269 ? -14.406 6.57 3.244 1 98.69 269 LEU B CA 1
ATOM 5002 C C . LEU B 1 269 ? -14.43 7.949 3.895 1 98.69 269 LEU B C 1
ATOM 5004 O O . LEU B 1 269 ? -15.125 8.156 4.895 1 98.69 269 LEU B O 1
ATOM 5008 N N . GLU B 1 270 ? -13.68 8.883 3.359 1 98.19 270 GLU B N 1
ATOM 5009 C CA . GLU B 1 270 ? -13.672 10.242 3.893 1 98.19 270 GLU B CA 1
ATOM 5010 C C . GLU B 1 270 ? -15.07 10.852 3.883 1 98.19 270 GLU B C 1
ATOM 5012 O O . GLU B 1 270 ? -15.5 11.445 4.871 1 98.19 270 GLU B O 1
ATOM 5017 N N . GLY B 1 271 ? -15.789 10.656 2.793 1 98.25 271 GLY B N 1
ATOM 5018 C CA . GLY B 1 271 ? -17.141 11.195 2.689 1 98.25 271 GLY B CA 1
ATOM 5019 C C . GLY B 1 271 ? -18.078 10.648 3.746 1 98.25 271 GLY B C 1
ATOM 5020 O O . GLY B 1 271 ? -19.078 11.289 4.09 1 98.25 271 GLY B O 1
ATOM 5021 N N . LEU B 1 272 ? -17.734 9.508 4.277 1 98.5 272 LEU B N 1
ATOM 5022 C CA . LEU B 1 272 ? -18.641 8.844 5.211 1 98.5 272 LEU B CA 1
ATOM 5023 C C . LEU B 1 272 ? -18.156 9.016 6.648 1 98.5 272 LEU B C 1
ATOM 5025 O O . LEU B 1 272 ? -18.938 8.844 7.594 1 98.5 272 LEU B O 1
ATOM 5029 N N . CYS B 1 273 ? -16.844 9.398 6.789 1 98.12 273 CYS B N 1
ATOM 5030 C CA . CYS B 1 273 ? -16.328 9.164 8.133 1 98.12 273 CYS B CA 1
ATOM 5031 C C . CYS B 1 273 ? -15.531 10.352 8.625 1 98.12 273 CYS B C 1
ATOM 5033 O O . CYS B 1 273 ? -14.969 10.32 9.727 1 98.12 273 CYS B O 1
ATOM 5035 N N . CYS B 1 274 ? -15.398 11.445 7.891 1 97.75 274 CYS B N 1
ATOM 5036 C CA . CYS B 1 274 ? -14.734 12.641 8.391 1 97.75 274 CYS B CA 1
ATOM 5037 C C . CYS B 1 274 ? -15.555 13.305 9.484 1 97.75 274 CYS B C 1
ATOM 5039 O O . CYS B 1 274 ? -16.703 12.938 9.711 1 97.75 274 CYS B O 1
ATOM 5041 N N . ALA B 1 275 ? -14.961 14.312 10.18 1 97.31 275 ALA B N 1
ATOM 5042 C CA . ALA B 1 275 ? -15.617 14.969 11.305 1 97.31 275 ALA B CA 1
ATOM 5043 C C . ALA B 1 275 ? -16.953 15.578 10.891 1 97.31 275 ALA B C 1
ATOM 5045 O O . ALA B 1 275 ? -17.953 15.453 11.609 1 97.31 275 ALA B O 1
ATOM 5046 N N . GLY B 1 276 ? -17 16.219 9.742 1 96.75 276 GLY B N 1
ATOM 5047 C CA . GLY B 1 276 ? -18.234 16.812 9.25 1 96.75 276 GLY B CA 1
ATOM 5048 C C . GLY B 1 276 ? -19.328 15.797 9.008 1 96.75 276 GLY B C 1
ATOM 5049 O O . GLY B 1 276 ? -20.484 16.031 9.383 1 96.75 276 GLY B O 1
ATOM 5050 N N . ALA B 1 277 ? -19 14.664 8.398 1 98.12 277 ALA B N 1
ATOM 5051 C CA . ALA B 1 277 ? -19.969 13.602 8.109 1 98.12 277 ALA B CA 1
ATOM 5052 C C . ALA B 1 277 ? -20.531 13.023 9.406 1 98.12 277 ALA B C 1
ATOM 5054 O O . ALA B 1 277 ? -21.75 12.805 9.516 1 98.12 277 ALA B O 1
ATOM 5055 N N . LEU B 1 278 ? -19.656 12.75 10.375 1 98.25 278 LEU B N 1
ATOM 5056 C CA . LEU B 1 278 ? -20.094 12.211 11.664 1 98.25 278 LEU B CA 1
ATOM 5057 C C . LEU B 1 278 ? -21 13.203 12.391 1 98.25 278 LEU B C 1
ATOM 5059 O O . LEU B 1 278 ? -22.031 12.82 12.938 1 98.25 278 LEU B O 1
ATOM 5063 N N . ALA B 1 279 ? -20.625 14.477 12.383 1 98.12 279 ALA B N 1
ATOM 5064 C CA . ALA B 1 279 ? -21.375 15.523 13.047 1 98.12 279 ALA B CA 1
ATOM 5065 C C . ALA B 1 279 ? -22.766 15.68 12.43 1 98.12 279 ALA B C 1
ATOM 5067 O O . ALA B 1 279 ? -23.766 15.82 13.141 1 98.12 279 ALA B O 1
ATOM 5068 N N . GLU B 1 280 ? -22.828 15.648 11.117 1 97.81 280 GLU B N 1
ATOM 5069 C CA . GLU B 1 280 ? -24.094 15.773 10.422 1 97.81 280 GLU B CA 1
ATOM 5070 C C . GLU B 1 280 ? -25.047 14.641 10.797 1 97.81 280 GLU B C 1
ATOM 5072 O O . GLU B 1 280 ? -26.234 14.875 11.055 1 97.81 280 GLU B O 1
ATOM 5077 N N . ARG B 1 281 ? -24.547 13.5 10.883 1 97.06 281 ARG B N 1
ATOM 5078 C CA . ARG B 1 281 ? -25.375 12.352 11.258 1 97.06 281 ARG B CA 1
ATOM 5079 C C . ARG B 1 281 ? -25.859 12.477 12.703 1 97.06 281 ARG B C 1
ATOM 5081 O O . ARG B 1 281 ? -26.969 12.055 13.023 1 97.06 281 ARG B O 1
ATOM 5088 N N . ALA B 1 282 ? -24.984 13.008 13.523 1 97.38 282 ALA B N 1
ATOM 5089 C CA . ALA B 1 282 ? -25.328 13.164 14.93 1 97.38 282 ALA B CA 1
ATOM 5090 C C . ALA B 1 282 ? -26.125 14.438 15.164 1 97.38 282 ALA B C 1
ATOM 5092 O O . ALA B 1 282 ? -26.562 14.703 16.281 1 97.38 282 ALA B O 1
ATOM 5093 N N . LYS B 1 283 ? -26.25 15.281 14.141 1 97.06 283 LYS B N 1
ATOM 5094 C CA . LYS B 1 283 ? -27 16.547 14.195 1 97.06 283 LYS B CA 1
ATOM 5095 C C . LYS B 1 283 ? -26.375 17.5 15.219 1 97.06 283 LYS B C 1
ATOM 5097 O O . LYS B 1 283 ? -27.094 18.078 16.031 1 97.06 283 LYS B O 1
ATOM 5102 N N . VAL B 1 284 ? -25.062 17.594 15.203 1 97.38 284 VAL B N 1
ATOM 5103 C CA . VAL B 1 284 ? -24.312 18.547 16.016 1 97.38 284 VAL B CA 1
ATOM 5104 C C . VAL B 1 284 ? -23.266 19.25 15.148 1 97.38 284 VAL B C 1
ATOM 5106 O O . VAL B 1 284 ? -23.047 18.859 14 1 97.38 284 VAL B O 1
ATOM 5109 N N . ASP B 1 285 ? -22.719 20.266 15.711 1 94.81 285 ASP B N 1
ATOM 5110 C CA . ASP B 1 285 ? -21.547 20.859 15.062 1 94.81 285 ASP B CA 1
ATOM 5111 C C . ASP B 1 285 ? -20.312 20 15.242 1 94.81 285 ASP B C 1
ATOM 5113 O O . ASP B 1 285 ? -20.141 19.344 16.281 1 94.81 285 ASP B O 1
ATOM 5117 N N . ALA B 1 286 ? -19.438 20.062 14.25 1 92.5 286 ALA B N 1
ATOM 5118 C CA . ALA B 1 286 ? -18.219 19.25 14.305 1 92.5 286 ALA B CA 1
ATOM 5119 C C . ALA B 1 286 ? -17.453 19.484 15.602 1 92.5 286 ALA B C 1
ATOM 5121 O O . ALA B 1 286 ? -16.859 18.562 16.156 1 92.5 286 ALA B O 1
ATOM 5122 N N . SER B 1 287 ? -17.5 20.672 16.125 1 89.69 287 SER B N 1
ATOM 5123 C CA . SER B 1 287 ? -16.797 21.047 17.359 1 89.69 287 SER B CA 1
ATOM 5124 C C . SER B 1 287 ? -17.422 20.375 18.578 1 89.69 287 SER B C 1
ATOM 5126 O O . SER B 1 287 ? -16.812 20.312 19.641 1 89.69 287 SER B O 1
ATOM 5128 N N . GLN B 1 288 ? -18.609 19.828 18.422 1 94.56 288 GLN B N 1
ATOM 5129 C CA . GLN B 1 288 ? -19.344 19.25 19.547 1 94.56 288 GLN B CA 1
ATOM 5130 C C . GLN B 1 288 ? -19.266 17.719 19.516 1 94.56 288 GLN B C 1
ATOM 5132 O O . GLN B 1 288 ? -19.812 17.047 20.406 1 94.56 288 GLN B O 1
ATOM 5137 N N . LEU B 1 289 ? -18.594 17.203 18.562 1 95.19 289 LEU B N 1
ATOM 5138 C CA . LEU B 1 289 ? -18.453 15.758 18.453 1 95.19 289 LEU B CA 1
ATOM 5139 C C . LEU B 1 289 ? -17.844 15.18 19.734 1 95.19 289 LEU B C 1
ATOM 5141 O O . LEU B 1 289 ? -18.25 14.102 20.172 1 95.19 289 LEU B O 1
ATOM 5145 N N . ALA B 1 290 ? -16.906 15.906 20.297 1 93.31 290 ALA B N 1
ATOM 5146 C CA . ALA B 1 290 ? -16.188 15.438 21.469 1 93.31 290 ALA B CA 1
ATOM 5147 C C . ALA B 1 290 ? -17.125 15.297 22.672 1 93.31 290 ALA B C 1
ATOM 5149 O O . ALA B 1 290 ? -16.844 14.547 23.609 1 93.31 290 ALA B O 1
ATOM 5150 N N . ASP B 1 291 ? -18.234 15.953 22.594 1 96.06 291 ASP B N 1
ATOM 5151 C CA . ASP B 1 291 ? -19.156 15.992 23.719 1 96.06 291 ASP B CA 1
ATOM 5152 C C . ASP B 1 291 ? -20.141 14.828 23.672 1 96.06 291 ASP B C 1
ATOM 5154 O O . ASP B 1 291 ? -20.859 14.562 24.641 1 96.06 291 ASP B O 1
ATOM 5158 N N . LEU B 1 292 ? -20.156 14.133 22.578 1 97.19 292 LEU B N 1
ATOM 5159 C CA . LEU B 1 292 ? -21.094 13.016 22.453 1 97.19 292 LEU B CA 1
ATOM 5160 C C . LEU B 1 292 ? -20.688 11.867 23.375 1 97.19 292 LEU B C 1
ATOM 5162 O O . LEU B 1 292 ? -19.5 11.617 23.578 1 97.19 292 LEU B O 1
ATOM 5166 N N . ALA B 1 293 ? -21.656 11.18 23.828 1 97.5 293 ALA B N 1
ATOM 5167 C CA . ALA B 1 293 ? -21.422 10.016 24.688 1 97.5 293 ALA B CA 1
ATOM 5168 C C . ALA B 1 293 ? -20.719 8.906 23.906 1 97.5 293 ALA B C 1
ATOM 5170 O O . ALA B 1 293 ? -20.906 8.773 22.688 1 97.5 293 ALA B O 1
ATOM 5171 N N . ASP B 1 294 ? -20 8.062 24.625 1 96.5 294 ASP B N 1
ATOM 5172 C CA . ASP B 1 294 ? -19.234 6.984 24 1 96.5 294 ASP B CA 1
ATOM 5173 C C . ASP B 1 294 ? -20.156 5.969 23.344 1 96.5 294 ASP B C 1
ATOM 5175 O O . ASP B 1 294 ? -19.75 5.27 22.406 1 96.5 294 ASP B O 1
ATOM 5179 N N . ASP B 1 295 ? -21.344 5.902 23.797 1 96.81 295 ASP B N 1
ATOM 5180 C CA . ASP B 1 295 ? -22.266 4.891 23.266 1 96.81 295 ASP B CA 1
ATOM 5181 C C . ASP B 1 295 ? -23.141 5.461 22.172 1 96.81 295 ASP B C 1
ATOM 5183 O O . ASP B 1 295 ? -24.047 4.781 21.672 1 96.81 295 ASP B O 1
ATOM 5187 N N . HIS B 1 296 ? -22.922 6.75 21.859 1 97.56 296 HIS B N 1
ATOM 5188 C CA . HIS B 1 296 ? -23.672 7.305 20.734 1 97.56 296 HIS B CA 1
ATOM 5189 C C . HIS B 1 296 ? -23.5 6.453 19.484 1 97.56 296 HIS B C 1
ATOM 5191 O O . HIS B 1 296 ? -22.391 6.023 19.172 1 97.56 296 HIS B O 1
ATOM 5197 N N . PRO B 1 297 ? -24.547 6.25 18.688 1 97 297 PRO B N 1
ATOM 5198 C CA . PRO B 1 297 ? -24.531 5.324 17.562 1 97 297 PRO B CA 1
ATOM 5199 C C . PRO B 1 297 ? -23.547 5.746 16.469 1 97 297 PRO B C 1
ATOM 5201 O O . PRO B 1 297 ? -23.078 4.91 15.68 1 97 297 PRO B O 1
ATOM 5204 N N . VAL B 1 298 ? -23.219 6.988 16.422 1 97.69 298 VAL B N 1
ATOM 5205 C CA . VAL B 1 298 ? -22.359 7.488 15.367 1 97.69 298 VAL B CA 1
ATOM 5206 C C . VAL B 1 298 ? -20.984 6.828 15.469 1 97.69 298 VAL B C 1
ATOM 5208 O O . VAL B 1 298 ? -20.297 6.648 14.461 1 97.69 298 VAL B O 1
ATOM 5211 N N . TRP B 1 299 ? -20.609 6.41 16.688 1 98.12 299 TRP B N 1
ATOM 5212 C CA . TRP B 1 299 ? -19.281 5.84 16.891 1 98.12 299 TRP B CA 1
ATOM 5213 C C . TRP B 1 299 ? -19.219 4.41 16.359 1 98.12 299 TRP B C 1
ATOM 5215 O O . TRP B 1 299 ? -18.156 3.951 15.922 1 98.12 299 TRP B O 1
ATOM 5225 N N . LYS B 1 300 ? -20.344 3.734 16.328 1 97.75 300 LYS B N 1
ATOM 5226 C CA . LYS B 1 300 ? -20.406 2.426 15.688 1 97.75 300 LYS B CA 1
ATOM 5227 C C . LYS B 1 300 ? -20.203 2.539 14.18 1 97.75 300 LYS B C 1
ATOM 5229 O O . LYS B 1 300 ? -19.516 1.709 13.586 1 97.75 300 LYS B O 1
ATOM 5234 N N . LEU B 1 301 ? -20.781 3.549 13.625 1 97.94 301 LEU B N 1
ATOM 5235 C CA . LEU B 1 301 ? -20.609 3.812 12.195 1 97.94 301 LEU B CA 1
ATOM 5236 C C . LEU B 1 301 ? -19.156 4.156 11.883 1 97.94 301 LEU B C 1
ATOM 5238 O O . LEU B 1 301 ? -18.578 3.615 10.945 1 97.94 301 LEU B O 1
ATOM 5242 N N . ALA B 1 302 ? -18.594 5.027 12.703 1 98.5 302 ALA B N 1
ATOM 5243 C CA . ALA B 1 302 ? -17.188 5.402 12.516 1 98.5 302 ALA B CA 1
ATOM 5244 C C . ALA B 1 302 ? -16.281 4.184 12.594 1 98.5 302 ALA B C 1
ATOM 5246 O O . ALA B 1 302 ? -15.391 4.008 11.758 1 98.5 302 ALA B O 1
ATOM 5247 N N . ALA B 1 303 ? -16.531 3.305 13.539 1 98.75 303 ALA B N 1
ATOM 5248 C CA . ALA B 1 303 ? -15.719 2.102 13.719 1 98.75 303 ALA B CA 1
ATOM 5249 C C . ALA B 1 303 ? -15.852 1.166 12.523 1 98.75 303 ALA B C 1
ATOM 5251 O O . ALA B 1 303 ? -14.867 0.565 12.086 1 98.75 303 ALA B O 1
ATOM 5252 N N . HIS B 1 304 ? -17.062 1.056 12.008 1 98.69 304 HIS B N 1
ATOM 5253 C CA . HIS B 1 304 ? -17.312 0.216 10.844 1 98.69 304 HIS B CA 1
ATOM 5254 C C . HIS B 1 304 ? -16.453 0.65 9.656 1 98.69 304 HIS B C 1
ATOM 5256 O O . HIS B 1 304 ? -15.797 -0.178 9.023 1 98.69 304 HIS B O 1
ATOM 5262 N N . TYR B 1 305 ? -16.406 1.877 9.406 1 98.81 305 TYR B N 1
ATOM 5263 C CA . TYR B 1 305 ? -15.711 2.408 8.242 1 98.81 305 TYR B CA 1
ATOM 5264 C C . TYR B 1 305 ? -14.203 2.428 8.469 1 98.81 305 TYR B C 1
ATOM 5266 O O . TYR B 1 305 ? -13.438 2.033 7.594 1 98.81 305 TYR B O 1
ATOM 5274 N N . LEU B 1 306 ? -13.758 2.846 9.641 1 98.88 306 LEU B N 1
ATOM 5275 C CA . LEU B 1 306 ? -12.336 2.955 9.922 1 98.88 306 LEU B CA 1
ATOM 5276 C C . LEU B 1 306 ? -11.695 1.574 10.047 1 98.88 306 LEU B C 1
ATOM 5278 O O . LEU B 1 306 ? -10.531 1.388 9.688 1 98.88 306 LEU B O 1
ATOM 5282 N N . ALA B 1 307 ? -12.461 0.579 10.547 1 98.94 307 ALA B N 1
ATOM 5283 C CA . ALA B 1 307 ? -11.953 -0.791 10.57 1 98.94 307 ALA B CA 1
ATOM 5284 C C . ALA B 1 307 ? -11.719 -1.306 9.148 1 98.94 307 ALA B C 1
ATOM 5286 O O . ALA B 1 307 ? -10.75 -2.023 8.898 1 98.94 307 ALA B O 1
ATOM 5287 N N . GLN B 1 308 ? -12.586 -0.941 8.25 1 98.88 308 GLN B N 1
ATOM 5288 C CA . GLN B 1 308 ? -12.406 -1.323 6.855 1 98.88 308 GLN B CA 1
ATOM 5289 C C . GLN B 1 308 ? -11.148 -0.686 6.27 1 98.88 308 GLN B C 1
ATOM 5291 O O . GLN B 1 308 ? -10.445 -1.307 5.469 1 98.88 308 GLN B O 1
ATOM 5296 N N . LEU B 1 309 ? -10.898 0.574 6.625 1 98.94 309 LEU B N 1
ATOM 5297 C CA . LEU B 1 309 ? -9.656 1.207 6.195 1 98.94 309 LEU B CA 1
ATOM 5298 C C . LEU B 1 309 ? -8.445 0.439 6.719 1 98.94 309 LEU B C 1
ATOM 5300 O O . LEU B 1 309 ? -7.516 0.15 5.965 1 98.94 309 LEU B O 1
ATOM 5304 N N . CYS B 1 310 ? -8.484 0.105 8.008 1 98.88 310 CYS B N 1
ATOM 5305 C CA . CYS B 1 310 ? -7.387 -0.648 8.602 1 98.88 310 CYS B CA 1
ATOM 5306 C C . CYS B 1 310 ? -7.215 -1.997 7.918 1 98.88 310 CYS B C 1
ATOM 5308 O O . CYS B 1 310 ? -6.09 -2.438 7.676 1 98.88 310 CYS B O 1
ATOM 5310 N N . TRP B 1 311 ? -8.312 -2.643 7.602 1 98.81 311 TRP B N 1
ATOM 5311 C CA . TRP B 1 311 ? -8.273 -3.914 6.891 1 98.81 311 TRP B CA 1
ATOM 5312 C C . TRP B 1 311 ? -7.641 -3.748 5.512 1 98.81 311 TRP B C 1
ATOM 5314 O O . TRP B 1 311 ? -6.754 -4.516 5.133 1 98.81 311 TRP B O 1
ATOM 5324 N N . ASN B 1 312 ? -8.094 -2.721 4.848 1 98.81 312 ASN B N 1
ATOM 5325 C CA . ASN B 1 312 ? -7.559 -2.426 3.521 1 98.81 312 ASN B CA 1
ATOM 5326 C C . ASN B 1 312 ? -6.051 -2.189 3.561 1 98.81 312 ASN B C 1
ATOM 5328 O O . ASN B 1 312 ? -5.305 -2.77 2.771 1 98.81 31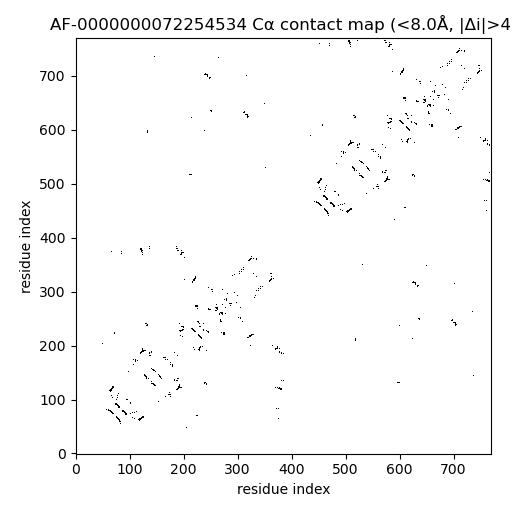2 ASN B O 1
ATOM 5332 N N . LEU B 1 313 ? -5.613 -1.366 4.484 1 98.88 313 LEU B N 1
ATOM 5333 C CA . LEU B 1 313 ? -4.195 -1.068 4.637 1 98.88 313 LEU B CA 1
ATOM 5334 C C . LEU B 1 313 ? -3.408 -2.328 4.984 1 98.88 313 LEU B C 1
ATOM 5336 O O . LEU B 1 313 ? -2.289 -2.52 4.504 1 98.88 313 LEU B O 1
ATOM 5340 N N . SER B 1 314 ? -3.957 -3.195 5.801 1 98.38 314 SER B N 1
ATOM 5341 C CA . SER B 1 314 ? -3.311 -4.449 6.168 1 98.38 314 SER B CA 1
ATOM 5342 C C . SER B 1 314 ? -3.152 -5.367 4.961 1 98.38 314 SER B C 1
ATOM 5344 O O . SER B 1 314 ? -2.107 -5.996 4.785 1 98.38 314 SER B O 1
ATOM 5346 N N . CYS B 1 315 ? -4.133 -5.379 4.129 1 98.31 315 CYS B N 1
ATOM 5347 C CA . CYS B 1 315 ? -4.121 -6.254 2.961 1 98.31 315 CYS B CA 1
ATOM 5348 C C . CYS B 1 315 ? -3.131 -5.75 1.916 1 98.31 315 CYS B C 1
ATOM 5350 O O . CYS B 1 315 ? -2.455 -6.547 1.261 1 98.31 315 CYS B O 1
ATOM 5352 N N . VAL B 1 316 ? -3.004 -4.461 1.788 1 98.62 316 VAL B N 1
ATOM 5353 C CA . VAL B 1 316 ? -2.221 -3.895 0.694 1 98.62 316 VAL B CA 1
ATOM 5354 C C . VAL B 1 316 ? -0.767 -3.729 1.131 1 98.62 316 VAL B C 1
ATOM 5356 O O . VAL B 1 316 ? 0.155 -3.996 0.357 1 98.62 316 VAL B O 1
ATOM 5359 N N . LEU B 1 317 ? -0.577 -3.334 2.424 1 97.75 317 LEU B N 1
ATOM 5360 C CA . LEU B 1 317 ? 0.749 -2.9 2.85 1 97.75 317 LEU B CA 1
ATOM 5361 C C . LEU B 1 317 ? 1.36 -3.9 3.826 1 97.75 317 LEU B C 1
ATOM 5363 O O . LEU B 1 317 ? 2.57 -3.877 4.066 1 97.75 317 LEU B O 1
ATOM 5367 N N . ALA B 1 318 ? 0.574 -4.676 4.496 1 95.44 318 ALA B N 1
ATOM 5368 C CA . ALA B 1 318 ? 1.004 -5.527 5.602 1 95.44 318 ALA B CA 1
ATOM 5369 C C . ALA B 1 318 ? 1.881 -4.75 6.582 1 95.44 318 ALA B C 1
ATOM 5371 O O . ALA B 1 318 ? 2.975 -5.199 6.934 1 95.44 318 ALA B O 1
ATOM 5372 N N . PRO B 1 319 ? 1.362 -3.662 7.055 1 96.81 319 PRO B N 1
ATOM 5373 C CA . PRO B 1 319 ? 2.229 -2.805 7.867 1 96.81 319 PRO B CA 1
ATOM 5374 C C . PRO B 1 319 ? 2.549 -3.414 9.227 1 96.81 319 PRO B C 1
ATOM 5376 O O . PRO B 1 319 ? 1.841 -4.312 9.688 1 96.81 319 PRO B O 1
ATOM 5379 N N . HIS B 1 320 ? 3.59 -2.926 9.859 1 95 320 HIS B N 1
ATOM 5380 C CA . HIS B 1 320 ? 3.945 -3.324 11.219 1 95 320 HIS B CA 1
ATOM 5381 C C . HIS B 1 320 ? 3.053 -2.635 12.242 1 95 320 HIS B C 1
ATOM 5383 O O . HIS B 1 320 ? 2.785 -3.189 13.312 1 95 320 HIS B O 1
ATOM 5389 N N . TRP B 1 321 ? 2.627 -1.367 11.82 1 96.94 321 TRP B N 1
ATOM 5390 C CA . TRP B 1 321 ? 1.704 -0.605 12.656 1 96.94 321 TRP B CA 1
ATOM 5391 C C . TRP B 1 321 ? 0.728 0.194 11.797 1 96.94 321 TRP B C 1
ATOM 5393 O O . TRP B 1 321 ? 1.095 0.702 10.734 1 96.94 321 TRP B O 1
ATOM 5403 N N . ILE B 1 322 ? -0.401 0.268 12.312 1 98.69 322 ILE B N 1
ATOM 5404 C CA . ILE B 1 322 ? -1.349 1.291 11.891 1 98.69 322 ILE B CA 1
ATOM 5405 C C . ILE B 1 322 ? -1.61 2.264 13.039 1 98.69 322 ILE B C 1
ATOM 5407 O O . ILE B 1 322 ? -2.104 1.867 14.094 1 98.69 322 ILE B O 1
ATOM 5411 N N . VAL B 1 323 ? -1.233 3.502 12.797 1 98.88 323 VAL B N 1
ATOM 5412 C CA . VAL B 1 323 ? -1.378 4.527 13.828 1 98.88 323 VAL B CA 1
ATOM 5413 C C . VAL B 1 323 ? -2.547 5.445 13.477 1 98.88 323 VAL B C 1
ATOM 5415 O O . VAL B 1 323 ? -2.602 6 12.375 1 98.88 323 VAL B O 1
ATOM 5418 N N . LEU B 1 324 ? -3.48 5.559 14.383 1 98.69 324 LEU B N 1
ATOM 5419 C CA . LEU B 1 324 ? -4.648 6.406 14.188 1 98.69 324 LEU B CA 1
ATOM 5420 C C . LEU B 1 324 ? -4.52 7.707 14.969 1 98.69 324 LEU B C 1
ATOM 5422 O O . LEU B 1 324 ? -4.332 7.684 16.188 1 98.69 324 LEU B O 1
ATOM 5426 N N . GLY B 1 325 ? -4.562 8.805 14.227 1 97.75 325 GLY B N 1
ATOM 5427 C CA . GLY B 1 325 ? -4.508 10.133 14.812 1 97.75 325 GLY B CA 1
ATOM 5428 C C . GLY B 1 325 ? -5.582 11.062 14.289 1 97.75 325 GLY B C 1
ATOM 5429 O O . GLY B 1 325 ? -6.5 10.625 13.586 1 97.75 325 GLY B O 1
ATOM 5430 N N . GLY B 1 326 ? -5.477 12.336 14.711 1 95.5 326 GLY B N 1
ATOM 5431 C CA . GLY B 1 326 ? -6.488 13.32 14.352 1 95.5 326 GLY B CA 1
ATOM 5432 C C . GLY B 1 326 ? -7.469 13.602 15.469 1 95.5 326 GLY B C 1
ATOM 5433 O O . GLY B 1 326 ? -7.531 12.859 16.453 1 95.5 326 GLY B O 1
ATOM 5434 N N . GLY B 1 327 ? -8.219 14.625 15.289 1 94.19 327 GLY B N 1
ATOM 5435 C CA . GLY B 1 327 ? -9.102 15.094 16.344 1 94.19 327 GLY B CA 1
ATOM 5436 C C . GLY B 1 327 ? -10.148 14.07 16.75 1 94.19 327 GLY B C 1
ATOM 5437 O O . GLY B 1 327 ? -10.445 13.914 17.938 1 94.19 327 GLY B O 1
ATOM 5438 N N . VAL B 1 328 ? -10.68 13.312 15.805 1 96.12 328 VAL B N 1
ATOM 5439 C CA . VAL B 1 328 ? -11.734 12.336 16.078 1 96.12 328 VAL B CA 1
ATOM 5440 C C . VAL B 1 328 ? -11.164 11.18 16.891 1 96.12 328 VAL B C 1
ATOM 5442 O O . VAL B 1 328 ? -11.836 10.656 17.781 1 96.12 328 VAL B O 1
ATOM 5445 N N . MET B 1 329 ? -9.906 10.891 16.688 1 96.5 329 MET B N 1
ATOM 5446 C CA . MET B 1 329 ? -9.297 9.711 17.297 1 96.5 329 MET B CA 1
ATOM 5447 C C . MET B 1 329 ? -8.812 10.016 18.703 1 96.5 329 MET B C 1
ATOM 5449 O O . MET B 1 329 ? -8.273 9.141 19.391 1 96.5 329 MET B O 1
ATOM 5453 N N . GLN B 1 330 ? -9.023 11.25 19.125 1 92.75 330 GLN B N 1
ATOM 5454 C CA . GLN B 1 330 ? -8.727 11.539 20.531 1 92.75 330 GLN B CA 1
ATOM 5455 C C . GLN B 1 330 ? -9.688 10.805 21.453 1 92.75 330 GLN B C 1
ATOM 5457 O O . GLN B 1 330 ? -9.438 10.703 22.656 1 92.75 330 GLN B O 1
ATOM 5462 N N . ARG B 1 331 ? -10.727 10.258 20.906 1 93.62 331 ARG B N 1
ATOM 5463 C CA . ARG B 1 331 ? -11.672 9.43 21.656 1 93.62 331 ARG B CA 1
ATOM 5464 C C . ARG B 1 331 ? -11.164 7.996 21.781 1 93.62 331 ARG B C 1
ATOM 5466 O O . ARG B 1 331 ? -11.25 7.219 20.828 1 93.62 331 ARG B O 1
ATOM 5473 N N . LYS B 1 332 ? -10.805 7.562 22.938 1 92.44 332 LYS B N 1
ATOM 5474 C CA . LYS B 1 332 ? -10.164 6.273 23.172 1 92.44 332 LYS B CA 1
ATOM 5475 C C . LYS B 1 332 ? -11.141 5.125 22.953 1 92.44 332 LYS B C 1
ATOM 5477 O O . LYS B 1 332 ? -10.758 4.043 22.516 1 92.44 332 LYS B O 1
ATOM 5482 N N . SER B 1 333 ? -12.359 5.375 23.281 1 97 333 SER B N 1
ATOM 5483 C CA . SER B 1 333 ? -13.352 4.324 23.125 1 97 333 SER B CA 1
ATOM 5484 C C . SER B 1 333 ? -13.539 3.957 21.656 1 97 333 SER B C 1
ATOM 5486 O O . SER B 1 333 ? -13.875 2.814 21.344 1 97 333 SER B O 1
ATOM 5488 N N . LEU B 1 334 ? -13.359 4.871 20.797 1 98.12 334 LEU B N 1
ATOM 5489 C CA . LEU B 1 334 ? -13.484 4.621 19.375 1 98.12 334 LEU B CA 1
ATOM 5490 C C . LEU B 1 334 ? -12.383 3.68 18.891 1 98.12 334 LEU B C 1
ATOM 5492 O O . LEU B 1 334 ? -12.633 2.797 18.062 1 98.12 334 LEU B O 1
ATOM 5496 N N . LEU B 1 335 ? -11.164 3.855 19.438 1 98.38 335 LEU B N 1
ATOM 5497 C CA . LEU B 1 335 ? -10.055 2.986 19.078 1 98.38 335 LEU B CA 1
ATOM 5498 C C . LEU B 1 335 ? -10.383 1.526 19.375 1 98.38 335 LEU B C 1
ATOM 5500 O O . LEU B 1 335 ? -10.156 0.652 18.531 1 98.38 335 LEU B O 1
ATOM 5504 N N . LYS B 1 336 ? -10.914 1.272 20.5 1 98.25 336 LYS B N 1
ATOM 5505 C CA . LYS B 1 336 ? -11.266 -0.088 20.891 1 98.25 336 LYS B CA 1
ATOM 5506 C C . LYS B 1 336 ? -12.305 -0.687 19.953 1 98.25 336 LYS B C 1
ATOM 5508 O O . LYS B 1 336 ? -12.234 -1.868 19.609 1 98.25 336 LYS B O 1
ATOM 5513 N N . LYS B 1 337 ? -13.273 0.131 19.594 1 98.62 337 LYS B N 1
ATOM 5514 C CA . LYS B 1 337 ? -14.312 -0.325 18.672 1 98.62 337 LYS B CA 1
ATOM 5515 C C . LYS B 1 337 ? -13.719 -0.671 17.312 1 98.62 337 LYS B C 1
ATOM 5517 O O . LYS B 1 337 ? -14.117 -1.66 16.688 1 98.62 337 LYS B O 1
ATOM 5522 N N . ILE B 1 338 ? -12.797 0.125 16.828 1 98.81 338 ILE B N 1
ATOM 5523 C CA . ILE B 1 338 ? -12.141 -0.104 15.555 1 98.81 338 ILE B CA 1
ATOM 5524 C C . ILE B 1 338 ? -11.344 -1.407 15.609 1 98.81 338 ILE B C 1
ATOM 5526 O O . ILE B 1 338 ? -11.43 -2.23 14.695 1 98.81 338 ILE B O 1
ATOM 5530 N N . GLN B 1 339 ? -10.602 -1.61 16.688 1 98.69 339 GLN B N 1
ATOM 5531 C CA . GLN B 1 339 ? -9.812 -2.818 16.891 1 98.69 339 GLN B CA 1
ATOM 5532 C C . GLN B 1 339 ? -10.695 -4.062 16.891 1 98.69 339 GLN B C 1
ATOM 5534 O O . GLN B 1 339 ? -10.375 -5.047 16.203 1 98.69 339 GLN B O 1
ATOM 5539 N N . SER B 1 340 ? -11.773 -4 17.578 1 98.44 340 SER B N 1
ATOM 5540 C CA . SER B 1 340 ? -12.695 -5.129 17.641 1 98.44 340 SER B CA 1
ATOM 5541 C C . SER B 1 340 ? -13.266 -5.461 16.266 1 98.44 340 SER B C 1
ATOM 5543 O O . SER B 1 340 ? -13.297 -6.625 15.867 1 98.44 340 SER B O 1
ATOM 5545 N N . LYS B 1 341 ? -13.68 -4.43 15.562 1 98.5 341 LYS B N 1
ATOM 5546 C CA . LYS B 1 341 ? -14.242 -4.637 14.234 1 98.5 341 LYS B CA 1
ATOM 5547 C C . LYS B 1 341 ? -13.195 -5.164 13.266 1 98.5 341 LYS B C 1
ATOM 5549 O O . LYS B 1 341 ? -13.5 -5.977 12.391 1 98.5 341 LYS B O 1
ATOM 5554 N N . PHE B 1 342 ? -11.977 -4.73 13.43 1 98.75 342 PHE B N 1
ATOM 5555 C CA . PHE B 1 342 ? -10.891 -5.234 12.602 1 98.75 342 PHE B CA 1
ATOM 5556 C C . PHE B 1 342 ? -10.719 -6.738 12.781 1 98.75 342 PHE B C 1
ATOM 5558 O O . PHE B 1 342 ? -10.555 -7.473 11.805 1 98.75 342 PHE B O 1
ATOM 5565 N N . VAL B 1 343 ? -10.727 -7.172 13.961 1 98.19 343 VAL B N 1
ATOM 5566 C CA . VAL B 1 343 ? -10.578 -8.586 14.266 1 98.19 343 VAL B CA 1
ATOM 5567 C C . VAL B 1 343 ? -11.688 -9.383 13.586 1 98.19 343 VAL B C 1
ATOM 5569 O O . VAL B 1 343 ? -11.445 -10.461 13.031 1 98.19 343 VAL B O 1
ATOM 5572 N N . GLU B 1 344 ? -12.898 -8.812 13.609 1 97.5 344 GLU B N 1
ATOM 5573 C CA . GLU B 1 344 ? -14.031 -9.453 12.945 1 97.5 344 GLU B CA 1
ATOM 5574 C C . GLU B 1 344 ? -13.805 -9.562 11.445 1 97.5 344 GLU B C 1
ATOM 5576 O O . GLU B 1 344 ? -14.211 -10.539 10.812 1 97.5 344 GLU B O 1
ATOM 5581 N N . LEU B 1 345 ? -13.195 -8.562 10.875 1 97.44 345 LEU B N 1
ATOM 5582 C CA . LEU B 1 345 ? -12.938 -8.539 9.438 1 97.44 345 LEU B CA 1
ATOM 5583 C C . LEU B 1 345 ? -11.828 -9.523 9.07 1 97.44 345 LEU B C 1
ATOM 5585 O O . LEU B 1 345 ? -11.898 -10.195 8.039 1 97.44 345 LEU B O 1
ATOM 5589 N N . ASP B 1 346 ? -10.789 -9.586 9.844 1 97.06 346 ASP B N 1
ATOM 5590 C CA . ASP B 1 346 ? -9.609 -10.391 9.578 1 97.06 346 ASP B CA 1
ATOM 5591 C C . ASP B 1 346 ? -9.945 -11.883 9.609 1 97.06 346 ASP B C 1
ATOM 5593 O O . ASP B 1 346 ? -9.516 -12.633 8.727 1 97.06 346 ASP B O 1
ATOM 5597 N N . ARG B 1 347 ? -10.734 -12.266 10.625 1 95.12 347 ARG B N 1
ATOM 5598 C CA . ARG B 1 347 ? -11.086 -13.664 10.844 1 95.12 347 ARG B CA 1
ATOM 5599 C C . ARG B 1 347 ? -9.844 -14.539 10.922 1 95.12 347 ARG B C 1
ATOM 5601 O O . ARG B 1 347 ? -9.805 -15.625 10.344 1 95.12 347 ARG B O 1
ATOM 5608 N N . ASP B 1 348 ? -8.742 -14 11.375 1 91.75 348 ASP B N 1
ATOM 5609 C CA . ASP B 1 348 ? -7.465 -14.656 11.625 1 91.75 348 ASP B CA 1
ATOM 5610 C C . ASP B 1 348 ? -6.801 -15.086 10.32 1 91.75 348 ASP B C 1
ATOM 5612 O O . ASP B 1 348 ? -6.004 -16.031 10.305 1 91.75 348 ASP B O 1
ATOM 5616 N N . TYR B 1 349 ? -7.16 -14.516 9.289 1 93.31 349 TYR B N 1
ATOM 5617 C CA . TYR B 1 349 ? -6.59 -14.859 7.988 1 93.31 349 TYR B CA 1
ATOM 5618 C C . TYR B 1 349 ? -5.137 -14.406 7.895 1 93.31 349 TYR B C 1
ATOM 5620 O O . TYR B 1 349 ? -4.27 -15.172 7.469 1 93.31 349 TYR B O 1
ATOM 5628 N N . LEU B 1 350 ? -4.828 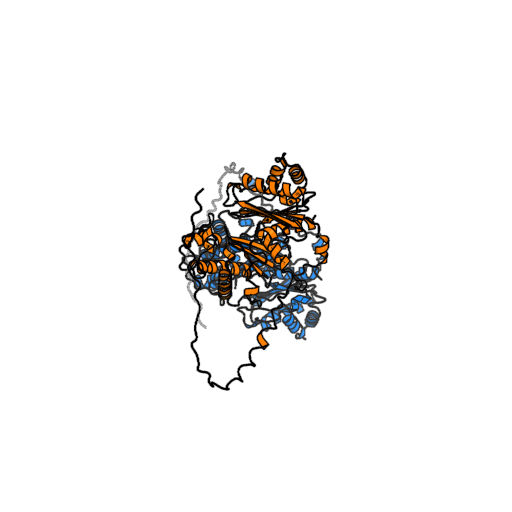-13.188 8.25 1 91.81 350 LEU B N 1
ATOM 5629 C CA . LEU B 1 350 ? -3.486 -12.625 8.109 1 91.81 350 LEU B CA 1
ATOM 5630 C C . LEU B 1 350 ? -2.521 -13.273 9.102 1 91.81 350 LEU B C 1
ATOM 5632 O O . LEU B 1 350 ? -1.304 -13.188 8.93 1 91.81 350 LEU B O 1
ATOM 5636 N N . GLY B 1 351 ? -3.004 -13.867 10.125 1 87.25 351 GLY B N 1
ATOM 5637 C CA . GLY B 1 351 ? -2.168 -14.57 11.086 1 87.25 351 GLY B CA 1
ATOM 5638 C C . GLY B 1 351 ? -1.229 -13.648 11.844 1 87.25 351 GLY B C 1
ATOM 5639 O O . GLY B 1 351 ? -0.107 -14.039 12.18 1 87.25 351 GLY B O 1
ATOM 5640 N N . ILE B 1 352 ? -1.585 -12.461 12.023 1 80.56 352 ILE B N 1
ATOM 5641 C CA . ILE B 1 352 ? -0.782 -11.508 12.789 1 80.56 352 ILE B CA 1
ATOM 5642 C C . ILE B 1 352 ? -0.722 -11.945 14.25 1 80.56 352 ILE B C 1
ATOM 5644 O O . ILE B 1 352 ? -1.744 -11.969 14.938 1 80.56 352 ILE B O 1
ATOM 5648 N N . GLU B 1 353 ? 0.4 -12.234 14.656 1 84.62 353 GLU B N 1
ATOM 5649 C CA . GLU B 1 353 ? 0.592 -12.719 16.016 1 84.62 353 GLU B CA 1
ATOM 5650 C C . GLU B 1 353 ? 0.523 -11.57 17.031 1 84.62 353 GLU B C 1
ATOM 5652 O O . GLU B 1 353 ? 0.144 -11.773 18.188 1 84.62 353 GLU B O 1
ATOM 5657 N N . THR B 1 354 ? 0.839 -10.406 16.578 1 88.81 354 THR B N 1
ATOM 5658 C CA . THR B 1 354 ? 0.757 -9.227 17.422 1 88.81 354 THR B CA 1
ATOM 5659 C C . THR B 1 354 ? -0.693 -8.93 17.797 1 88.81 354 THR B C 1
ATOM 5661 O O . THR B 1 354 ? -1.567 -8.898 16.922 1 88.81 354 THR B O 1
ATOM 5664 N N . PRO B 1 355 ? -0.938 -8.773 19.109 1 94.25 355 PRO B N 1
ATOM 5665 C CA . PRO B 1 355 ? -2.289 -8.359 19.5 1 94.25 355 PRO B CA 1
ATOM 5666 C C . PRO B 1 355 ? -2.744 -7.094 18.781 1 94.25 355 PRO B C 1
ATOM 5668 O O . PRO B 1 355 ? -1.938 -6.191 18.547 1 94.25 355 PRO B O 1
ATOM 5671 N N . VAL B 1 356 ? -4 -7.047 18.453 1 97.38 356 VAL B N 1
ATOM 5672 C CA . VAL B 1 356 ? -4.551 -5.953 17.656 1 97.38 356 VAL B CA 1
ATOM 5673 C C . VAL B 1 356 ? -4.289 -4.625 18.359 1 97.38 356 VAL B C 1
ATOM 5675 O O . VAL B 1 356 ? -4.07 -3.602 17.703 1 97.38 356 VAL B O 1
ATOM 5678 N N . GLU B 1 357 ? -4.145 -4.574 19.719 1 97.44 357 GLU B N 1
ATOM 5679 C CA . GLU B 1 357 ? -3.926 -3.371 20.531 1 97.44 357 GLU B CA 1
ATOM 5680 C C . GLU B 1 357 ? -2.508 -2.836 20.344 1 97.44 357 GLU B C 1
ATOM 5682 O O . GLU B 1 357 ? -2.221 -1.691 20.703 1 97.44 357 GLU B O 1
ATOM 5687 N N . LYS B 1 358 ? -1.627 -3.688 19.812 1 96.56 358 LYS B N 1
ATOM 5688 C CA . LYS B 1 358 ? -0.25 -3.285 19.547 1 96.56 358 LYS B CA 1
ATOM 5689 C C . LYS B 1 358 ? -0.018 -3.1 18.047 1 96.56 358 LYS B C 1
ATOM 5691 O O . LYS B 1 358 ? 1.05 -2.646 17.625 1 96.56 358 LYS B O 1
ATOM 5696 N N . TYR B 1 359 ? -1.053 -3.447 17.281 1 97.19 359 TYR B N 1
ATOM 5697 C CA . TYR B 1 359 ? -0.985 -3.369 15.828 1 97.19 359 TYR B CA 1
ATOM 5698 C C . TYR B 1 359 ? -1.673 -2.107 15.32 1 97.19 359 TYR B C 1
ATOM 5700 O O . TYR B 1 359 ? -1.1 -1.358 14.523 1 97.19 359 TYR B O 1
ATOM 5708 N N . ILE B 1 360 ? -2.846 -1.909 15.789 1 98.62 360 ILE B N 1
ATOM 5709 C CA . ILE B 1 360 ? -3.609 -0.685 15.57 1 98.62 360 ILE B CA 1
ATOM 5710 C C . ILE B 1 360 ? -3.588 0.168 16.828 1 98.62 360 ILE B C 1
ATOM 5712 O O . ILE B 1 360 ? -4.223 -0.177 17.828 1 98.62 360 ILE B O 1
ATOM 5716 N N . VAL B 1 361 ? -2.887 1.299 16.75 1 98.25 361 VAL B N 1
ATOM 5717 C CA . VAL B 1 361 ? -2.58 2.035 17.969 1 98.25 361 VAL B CA 1
ATOM 5718 C C . VAL B 1 361 ? -2.861 3.521 17.766 1 98.25 361 VAL B C 1
ATOM 5720 O O . VAL B 1 361 ? -3.021 3.977 16.641 1 98.25 361 VAL B O 1
ATOM 5723 N N . SER B 1 362 ? -2.951 4.262 18.859 1 97.75 362 SER B N 1
ATOM 5724 C CA . SER B 1 362 ? -3.016 5.719 18.812 1 97.75 362 SER B CA 1
ATOM 5725 C C . SER B 1 362 ? -1.636 6.328 18.594 1 97.75 362 SER B C 1
ATOM 5727 O O . SER B 1 362 ? -0.618 5.68 18.844 1 97.75 362 SER B O 1
ATOM 5729 N N . SER B 1 363 ? -1.627 7.477 18.109 1 97.19 363 SER B N 1
ATOM 5730 C CA . SER B 1 363 ? -0.367 8.188 17.906 1 97.19 363 SER B CA 1
ATOM 5731 C C . SER B 1 363 ? 0.356 8.422 19.234 1 97.19 363 SER B C 1
ATOM 5733 O O . SER B 1 363 ? -0.27 8.773 20.234 1 97.19 363 SER B O 1
ATOM 5735 N N . ALA B 1 364 ? 1.664 8.266 19.203 1 94.75 364 ALA B N 1
ATOM 5736 C CA . ALA B 1 364 ? 2.492 8.57 20.375 1 94.75 364 ALA B CA 1
ATOM 5737 C C . ALA B 1 364 ? 2.57 10.078 20.609 1 94.75 364 ALA B C 1
ATOM 5739 O O . ALA B 1 364 ? 2.92 10.516 21.703 1 94.75 364 ALA B O 1
ATOM 5740 N N . TYR B 1 365 ? 2.18 10.859 19.609 1 96.75 365 TYR B N 1
ATOM 5741 C CA . TYR B 1 365 ? 2.357 12.305 19.688 1 96.75 365 TYR B CA 1
ATOM 5742 C C . TYR B 1 365 ? 1.018 13.016 19.859 1 96.75 365 TYR B C 1
ATOM 5744 O O . TYR B 1 365 ? 0.957 14.242 19.891 1 96.75 365 TYR B O 1
ATOM 5752 N N . GLY B 1 366 ? -0.02 12.219 19.938 1 94 366 GLY B N 1
ATOM 5753 C CA . GLY B 1 366 ? -1.342 12.781 20.156 1 94 366 GLY B CA 1
ATOM 5754 C C . GLY B 1 366 ? -1.694 13.883 19.188 1 94 366 GLY B C 1
ATOM 5755 O O . GLY B 1 366 ? -1.552 13.719 17.969 1 94 366 GLY B O 1
ATOM 5756 N N . PRO B 1 367 ? -2.123 15.031 19.75 1 92 367 PRO B N 1
ATOM 5757 C CA . PRO B 1 367 ? -2.57 16.141 18.891 1 92 367 PRO B CA 1
ATOM 5758 C C . PRO B 1 367 ? -1.42 16.812 18.141 1 92 367 PRO B C 1
ATOM 5760 O O . PRO B 1 367 ? -1.653 17.625 17.25 1 92 367 PRO B O 1
ATOM 5763 N N . HIS B 1 368 ? -0.173 16.469 18.438 1 96.12 368 HIS B N 1
ATOM 5764 C CA . HIS B 1 368 ? 0.972 17.141 17.859 1 96.12 368 HIS B CA 1
ATOM 5765 C C . HIS B 1 368 ? 1.628 16.297 16.781 1 96.12 368 HIS B C 1
ATOM 5767 O O . HIS B 1 368 ? 2.721 16.609 16.297 1 96.12 368 HIS B O 1
ATOM 5773 N N . ALA B 1 369 ? 0.966 15.227 16.359 1 97.5 369 ALA B N 1
ATOM 5774 C CA . ALA B 1 369 ? 1.549 14.305 15.383 1 97.5 369 ALA B CA 1
ATOM 5775 C C . ALA B 1 369 ? 1.958 15.039 14.109 1 97.5 369 ALA B C 1
ATOM 5777 O O . ALA B 1 369 ? 3.053 14.828 13.586 1 97.5 369 ALA B O 1
ATOM 5778 N N . GLY B 1 370 ? 1.136 15.922 13.672 1 97.38 370 GLY B N 1
ATOM 5779 C CA . GLY B 1 370 ? 1.438 16.672 12.469 1 97.38 370 GLY B CA 1
ATOM 5780 C C . GLY B 1 370 ? 2.637 17.594 12.625 1 97.38 370 GLY B C 1
ATOM 5781 O O . GLY B 1 370 ? 3.502 17.641 11.75 1 97.38 370 GLY B O 1
ATOM 5782 N N . LEU B 1 371 ? 2.705 18.281 13.742 1 98 371 LEU B N 1
ATOM 5783 C CA . LEU B 1 371 ? 3.799 19.203 14 1 98 371 LEU B CA 1
ATOM 5784 C C . LEU B 1 371 ? 5.117 18.453 14.188 1 98 371 LEU B C 1
ATOM 5786 O O . LEU B 1 371 ? 6.152 18.875 13.664 1 98 371 LEU B O 1
ATOM 5790 N N . VAL B 1 372 ? 5.059 17.406 14.922 1 98.62 372 VAL B N 1
ATOM 5791 C CA . VAL B 1 372 ? 6.246 16.578 15.094 1 98.62 372 VAL B CA 1
ATOM 5792 C C . VAL B 1 372 ? 6.695 16.031 13.742 1 98.62 372 VAL B C 1
ATOM 5794 O O . VAL B 1 372 ? 7.895 15.961 13.461 1 98.62 372 VAL B O 1
ATOM 5797 N N . GLY B 1 373 ? 5.699 15.609 12.945 1 98.69 373 GLY B N 1
ATOM 5798 C CA . GLY B 1 373 ? 6.004 15.188 11.594 1 98.69 373 GLY B CA 1
ATOM 5799 C C . GLY B 1 373 ? 6.727 16.25 10.781 1 98.69 373 GLY B C 1
ATOM 5800 O O . GLY B 1 373 ? 7.707 15.945 10.094 1 98.69 373 GLY B O 1
ATOM 5801 N N . ALA B 1 374 ? 6.238 17.438 10.859 1 98.75 374 ALA B N 1
ATOM 5802 C CA . ALA B 1 374 ? 6.871 18.531 10.133 1 98.75 374 ALA B CA 1
ATOM 5803 C C . ALA B 1 374 ? 8.297 18.766 10.625 1 98.75 374 ALA B C 1
ATOM 5805 O O . ALA B 1 374 ? 9.211 19 9.828 1 98.75 374 ALA B O 1
ATOM 5806 N N . CYS B 1 375 ? 8.547 18.703 11.898 1 98.62 375 CYS B N 1
ATOM 5807 C CA . CYS B 1 375 ? 9.891 18.828 12.453 1 98.62 375 CYS B CA 1
ATOM 5808 C C . CYS B 1 375 ? 10.773 17.656 12.008 1 98.62 375 CYS B C 1
ATOM 5810 O O . CYS B 1 375 ? 11.969 17.828 11.805 1 98.62 375 CYS B O 1
ATOM 5812 N N . THR B 1 376 ? 10.148 16.531 11.906 1 98.12 376 THR B N 1
ATOM 5813 C CA . THR B 1 376 ? 10.867 15.359 11.422 1 98.12 376 THR B CA 1
ATOM 5814 C C . THR B 1 376 ? 11.336 15.562 9.984 1 98.12 376 THR B C 1
ATOM 5816 O O . THR B 1 376 ? 12.445 15.172 9.617 1 98.12 376 THR B O 1
ATOM 5819 N N . LEU B 1 377 ? 10.477 16.188 9.18 1 97.81 377 LEU B N 1
ATOM 5820 C CA . LEU B 1 377 ? 10.891 16.547 7.824 1 97.81 377 LEU B CA 1
ATOM 5821 C C . LEU B 1 377 ? 12.086 17.484 7.855 1 97.81 377 LEU B C 1
ATOM 5823 O O . LEU B 1 377 ? 13.008 17.359 7.039 1 97.81 377 LEU B O 1
ATOM 5827 N N . ALA B 1 378 ? 12.078 18.438 8.773 1 98.06 378 ALA B N 1
ATOM 5828 C CA . ALA B 1 378 ? 13.195 19.359 8.922 1 98.06 378 ALA B CA 1
ATOM 5829 C C . ALA B 1 378 ? 14.484 18.625 9.258 1 98.06 378 ALA B C 1
ATOM 5831 O O . ALA B 1 378 ? 15.531 18.875 8.656 1 98.06 378 ALA B O 1
ATOM 5832 N N . GLU B 1 379 ? 14.406 17.766 10.188 1 97.19 379 GLU B N 1
ATOM 5833 C CA . GLU B 1 379 ? 15.57 16.969 10.562 1 97.19 379 GLU B CA 1
ATOM 5834 C C . GLU B 1 379 ? 16.094 16.156 9.383 1 97.19 379 GLU B C 1
ATOM 5836 O O . GLU B 1 379 ? 17.312 16.109 9.148 1 97.19 379 GLU B O 1
ATOM 5841 N N . ARG B 1 380 ? 15.195 15.609 8.695 1 95.62 380 ARG B N 1
ATOM 5842 C CA . ARG B 1 380 ? 15.578 14.836 7.52 1 95.62 380 ARG B CA 1
ATOM 5843 C C . ARG B 1 380 ? 16.25 15.719 6.48 1 95.62 380 ARG B C 1
ATOM 5845 O O . ARG B 1 380 ? 17.25 15.32 5.875 1 95.62 380 ARG B O 1
ATOM 5852 N N . ALA B 1 381 ? 15.664 16.844 6.273 1 96.25 381 ALA B N 1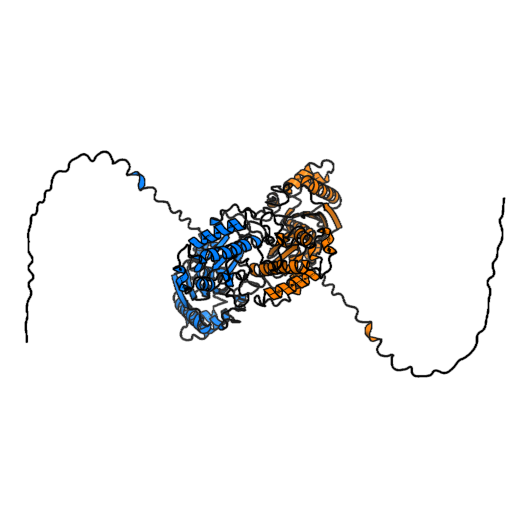
ATOM 5853 C CA . ALA B 1 381 ? 16.266 17.781 5.332 1 96.25 381 ALA B CA 1
ATOM 5854 C C . ALA B 1 381 ? 17.703 18.109 5.719 1 96.25 381 ALA B C 1
ATOM 5856 O O . ALA B 1 381 ? 18.594 18.156 4.859 1 96.25 381 ALA B O 1
ATOM 5857 N N . TRP B 1 382 ? 17.922 18.312 6.961 1 95.62 382 TRP B N 1
ATOM 5858 C CA . TRP B 1 382 ? 19.25 18.625 7.465 1 95.62 382 TRP B CA 1
ATOM 5859 C C . TRP B 1 382 ? 20.203 17.469 7.215 1 95.62 382 TRP B C 1
ATOM 5861 O O . TRP B 1 382 ? 21.359 17.688 6.812 1 95.62 382 TRP B O 1
ATOM 5871 N N . GLN B 1 383 ? 19.75 16.281 7.387 1 93.44 383 GLN B N 1
ATOM 5872 C CA . GLN B 1 383 ? 20.594 15.086 7.246 1 93.44 383 GLN B CA 1
ATOM 5873 C C . GLN B 1 383 ? 20.938 14.828 5.781 1 93.44 383 GLN B C 1
ATOM 5875 O O . GLN B 1 383 ? 21.984 14.242 5.484 1 93.44 383 GLN B O 1
ATOM 5880 N N . MET B 1 384 ? 20.156 15.258 4.934 1 89.88 384 MET B N 1
ATOM 5881 C CA . MET B 1 384 ? 20.312 14.984 3.508 1 89.88 384 MET B CA 1
ATOM 5882 C C . MET B 1 384 ? 21.172 16.062 2.846 1 89.88 384 MET B C 1
ATOM 5884 O O . MET B 1 384 ? 21.484 15.977 1.656 1 89.88 384 MET B O 1
ATOM 5888 N N . ARG B 1 385 ? 21.484 17 3.471 1 82.94 385 ARG B N 1
ATOM 5889 C CA . ARG B 1 385 ? 22.172 18.141 2.885 1 82.94 385 ARG B CA 1
ATOM 5890 C C . ARG B 1 385 ? 23.547 17.75 2.365 1 82.94 385 ARG B C 1
ATOM 5892 O O . ARG B 1 385 ? 24.172 16.828 2.9 1 82.94 385 ARG B O 1
#

Foldseek 3Di:
DDDDDDDDPDDDDDDDDDPPDDDPDDDPPDPPPPPPPPPDPDDPPPCVVLCPPVVLLVVQQQAWEKFWEADDFKIKIFIAGSALQRTPDMDMDTDDALCVRLLVVLVVVLVVCVVRVHQAFFYAYAAFWQADPDWALQRLQVIAHDDDPRVNRHGDRNVVSNLVSLCPCPVGPSSPVCSVCRSHRHGYTYYHLAQLLQLVQVSSPDDPPPDDAKAKEWEWAAEQFIAIWIDINSDTDADSTTDPLSFAADDADPPDPQQFDDPVRRHGLRRCAHLCNLCVVVVHDSVCLVVDDLPPCSLLRNLRSVLVSVLVCCVPPVHQAYEYAYDNPVDPSSQVSNLVVNCVVCVCVVVDPDRSPSHYDYGPSHPCSSSSSRSSSGVVNSVVD/DDDDDDDDDDDDDYDDDDDDDDDPDDPPDDDPDPPPPPPPDPDPPPCVVLCPPVVLLVVQQQAWEKFWEADDFKIKIFIAGSALQRTPDMDMDTDDALCVRLLVVLVVVLVVCVVRVHQAFFYAYAAFWQADPDWALQRLQVIAHDDDPRVNRHGDRNVVVNLVSLCPCPVGPSSPVCSVCRSHRHGYTYYHLAQLLQLVQVSSPDDPPPPDAKAKEWEWAAEQFIAIWIDINSDTDADSTTDPLSFAADDADPPDPQQFDDPVRRHGNRRCAHLCNLCVVVVHDSVCLVVDDLPPCSLLRNLRSVLVSVLVCCVPPVHQAYEYAYDNPVDPSSQVSNLVVNCVVCVCVSVDPDRSPSHYDYGPSHPCSSSSSRSSRGVVNSVVD

Solvent-accessible surface area (backbone atoms only — not comparable to full-atom values): 40952 Å² total; per-residue (Å²): 134,85,89,83,77,78,90,69,87,69,83,79,87,80,85,83,79,79,70,84,71,76,72,85,78,79,86,70,69,80,78,60,76,76,65,67,78,72,69,69,79,65,78,78,71,76,75,74,65,75,73,62,68,63,67,65,46,62,75,24,56,78,42,25,23,27,22,35,23,38,46,76,60,42,26,35,37,37,38,17,49,41,40,44,81,38,68,80,44,76,49,78,45,65,43,70,47,56,68,64,35,49,49,55,53,52,52,52,49,24,61,45,33,72,81,47,64,60,45,13,33,5,35,8,24,63,57,46,47,44,59,53,60,41,92,38,33,71,38,32,57,62,27,23,31,36,76,36,95,55,64,81,44,45,62,40,40,53,53,54,51,53,32,49,52,22,55,67,36,78,89,38,71,47,18,43,50,45,37,67,25,54,48,59,80,21,20,25,30,67,51,35,43,27,28,24,22,12,40,38,54,45,61,66,65,61,50,94,78,50,69,65,53,53,53,25,28,36,20,34,35,30,25,82,46,35,42,30,10,36,14,45,64,86,34,61,55,52,30,70,31,51,36,44,44,22,59,32,68,54,65,70,58,90,88,61,79,76,71,39,67,32,91,83,66,26,50,16,43,27,11,56,52,7,38,57,40,45,12,57,75,66,71,48,53,55,88,48,52,81,73,54,61,87,81,41,67,62,50,57,55,42,18,56,53,51,15,48,50,53,48,40,46,41,21,56,50,12,38,60,30,38,29,40,27,42,71,62,49,70,41,63,68,48,54,55,46,19,47,54,46,29,51,65,68,49,62,70,54,82,62,69,82,64,54,56,76,73,28,52,33,68,45,95,49,49,96,42,31,37,49,28,3,5,13,38,33,3,51,48,24,52,72,68,103,134,87,74,83,84,78,89,74,88,87,84,88,84,85,89,77,88,82,76,91,75,79,72,85,76,74,90,69,71,82,75,63,75,77,67,67,77,74,70,68,85,69,81,78,73,76,76,74,67,77,73,63,70,63,68,64,46,61,74,24,57,78,42,26,24,27,22,35,23,39,45,76,60,44,26,35,38,37,37,16,48,40,40,45,81,39,66,81,45,74,49,78,45,66,44,70,47,55,69,65,37,48,50,54,52,50,53,52,49,24,60,44,36,72,80,47,63,61,46,12,33,6,35,9,24,66,57,49,47,44,59,53,59,41,94,39,33,70,38,33,59,62,25,23,33,36,77,37,93,54,63,79,44,44,63,39,43,53,54,55,52,54,31,49,52,22,55,67,36,77,89,39,70,46,18,42,50,47,37,68,26,56,48,61,80,21,20,25,29,66,49,36,44,25,27,26,22,11,38,38,54,44,62,67,64,61,48,94,77,51,69,66,54,52,55,26,27,36,20,34,35,30,25,81,47,34,41,32,10,35,13,45,64,88,33,61,55,52,30,69,30,50,37,44,44,21,59,30,67,53,66,71,58,90,89,62,79,75,72,40,66,32,91,82,66,25,49,16,42,27,12,56,53,7,39,57,39,45,13,57,75,66,72,48,54,55,88,48,52,81,74,52,60,87,79,42,70,63,50,57,54,43,17,56,53,51,14,49,50,53,48,41,46,42,20,56,51,12,39,58,31,38,30,40,27,41,72,63,49,70,41,63,69,50,53,55,47,20,45,53,44,29,52,66,67,49,64,71,55,83,63,68,81,65,55,56,76,73,29,52,34,67,45,93,49,50,95,42,31,37,49,26,3,4,13,37,34,3,51,48,24,52,71,68,104